Protein AF-A0A7G2FAM1-F1 (afdb_monomer)

Secondary structure (DSSP, 8-state):
--SSSGGG---S--SS---HHHHHHHHHHHHHHSS-HHHHHHHHHHHHHHHHT--------------------------------------------------------------------------------PPP-TT----EEETTEETTT--B-TT--PEE-TTTSTTEEE-HHHHHHHHHHHHHHHHHTS--EEEEE--BTTTEEEEEGGG--GGGTHHHHHGGG-TTEEEE-TTSSS-EEEEEPTTHHHHHHHHHHHEEEEEE-SS-HHHHHHHHHHH-TT-SS-TT-EE-TTT-SSS--GGGSSS-GGGEEEEES-GGG-SS-GGGEEEPPPP--SS-SGGGGGHHHHHHHT-TTTSHHHHHHHHHHHHHHHHSTTGGG--TTT--HHHHHHHHHHHHHHHHTT--

Structure (mmCIF, N/CA/C/O backbone):
data_AF-A0A7G2FAM1-F1
#
_entry.id   AF-A0A7G2FAM1-F1
#
loop_
_atom_site.group_PDB
_atom_site.id
_atom_site.type_symbol
_atom_site.label_atom_id
_atom_site.label_alt_id
_atom_site.label_comp_id
_atom_site.label_asym_id
_atom_site.label_entity_id
_atom_site.label_seq_id
_atom_site.pdbx_PDB_ins_code
_atom_site.Cartn_x
_atom_site.Cartn_y
_atom_site.Cartn_z
_atom_site.occupancy
_atom_site.B_iso_or_equiv
_atom_site.auth_seq_id
_atom_site.auth_comp_id
_atom_site.auth_asym_id
_atom_site.auth_atom_id
_atom_site.pdbx_PDB_model_num
ATOM 1 N N . MET A 1 1 ? -12.704 9.983 -31.192 1.00 25.05 1 MET A N 1
ATOM 2 C CA . MET A 1 1 ? -12.128 10.664 -30.008 1.00 25.05 1 MET A CA 1
ATOM 3 C C . MET A 1 1 ? -11.174 9.786 -29.182 1.00 25.05 1 MET A C 1
ATOM 5 O O . MET A 1 1 ? -10.561 10.320 -28.276 1.00 25.05 1 MET A O 1
ATOM 9 N N . PHE A 1 2 ? -10.975 8.496 -29.502 1.00 24.00 2 PHE A N 1
ATOM 10 C CA . PHE A 1 2 ? -10.044 7.604 -28.775 1.00 24.00 2 PHE A CA 1
ATOM 11 C C . PHE A 1 2 ? -8.629 7.486 -29.391 1.00 24.00 2 PHE A C 1
ATOM 13 O O . PHE A 1 2 ? -7.798 6.756 -28.869 1.00 24.00 2 PHE A O 1
ATOM 20 N N . GLU A 1 3 ? -8.326 8.207 -30.477 1.00 22.88 3 GLU A N 1
ATOM 21 C CA . GLU A 1 3 ? -7.041 8.096 -31.202 1.00 22.88 3 GLU A CA 1
ATOM 22 C C . GLU A 1 3 ? -6.039 9.227 -30.900 1.00 22.88 3 GLU A C 1
ATOM 24 O O . GLU A 1 3 ? -4.904 9.175 -31.356 1.00 22.88 3 GLU A O 1
ATOM 29 N N . GLN A 1 4 ? -6.419 10.253 -30.129 1.00 24.03 4 GLN A N 1
ATOM 30 C CA . GLN A 1 4 ? -5.565 11.433 -29.897 1.00 24.03 4 GLN A CA 1
ATOM 31 C C . GLN A 1 4 ? -4.704 11.365 -28.619 1.00 24.03 4 GLN A C 1
ATOM 33 O O . GLN A 1 4 ? -3.906 12.266 -28.387 1.00 24.03 4 GLN A O 1
ATOM 38 N N . GLY A 1 5 ? -4.816 10.298 -27.816 1.00 25.58 5 GLY A N 1
ATOM 39 C CA . GLY A 1 5 ? -4.023 10.123 -26.587 1.00 25.58 5 GLY A CA 1
ATOM 40 C C . GLY A 1 5 ? -2.620 9.532 -26.791 1.00 25.58 5 GLY A C 1
ATOM 41 O O . GLY A 1 5 ? -1.713 9.825 -26.021 1.00 25.58 5 GLY A O 1
ATOM 42 N N . PHE A 1 6 ? -2.397 8.734 -27.842 1.00 29.61 6 PHE A N 1
ATOM 43 C CA . PHE A 1 6 ? -1.164 7.937 -27.973 1.00 29.61 6 PHE A CA 1
ATOM 44 C C . PHE A 1 6 ? 0.070 8.688 -28.504 1.00 29.61 6 PHE A C 1
ATOM 46 O O . PHE A 1 6 ? 1.157 8.115 -28.531 1.00 29.61 6 PHE A O 1
ATOM 53 N N . ASN A 1 7 ? -0.050 9.968 -28.866 1.00 25.55 7 ASN A N 1
ATOM 54 C CA . ASN A 1 7 ? 1.058 10.744 -29.442 1.00 25.55 7 ASN A CA 1
ATOM 55 C C . ASN A 1 7 ? 2.067 11.306 -28.419 1.00 25.55 7 ASN A C 1
ATOM 57 O O . ASN A 1 7 ? 3.065 11.889 -28.837 1.00 25.55 7 ASN A O 1
ATOM 61 N N . TYR A 1 8 ? 1.846 11.130 -27.109 1.00 28.44 8 TYR A N 1
ATOM 62 C CA . TYR A 1 8 ? 2.746 11.647 -26.065 1.00 28.44 8 TYR A CA 1
ATOM 63 C C . TYR A 1 8 ? 3.689 10.614 -25.430 1.00 28.44 8 TYR A C 1
ATOM 65 O O . TYR A 1 8 ? 4.584 11.006 -24.684 1.00 28.44 8 TYR A O 1
ATOM 73 N N . ILE A 1 9 ? 3.622 9.330 -25.814 1.00 32.56 9 ILE A N 1
ATOM 74 C CA . ILE A 1 9 ? 4.710 8.365 -25.542 1.00 32.56 9 ILE A CA 1
ATOM 75 C C . ILE A 1 9 ? 5.814 8.545 -26.601 1.00 32.56 9 ILE A C 1
ATOM 77 O O . ILE A 1 9 ? 6.161 7.638 -27.352 1.00 32.56 9 ILE A O 1
ATOM 81 N N . ASN A 1 10 ? 6.336 9.768 -26.677 1.00 28.92 10 ASN A N 1
ATOM 82 C CA . ASN A 1 10 ? 7.466 10.158 -27.512 1.00 28.92 10 ASN A CA 1
ATOM 83 C C . ASN A 1 10 ? 8.411 11.032 -26.674 1.00 28.92 10 ASN A C 1
ATOM 85 O O . ASN A 1 10 ? 8.653 12.206 -26.952 1.00 28.92 10 ASN A O 1
ATOM 89 N N . LEU A 1 11 ? 8.932 10.436 -25.597 1.00 30.28 11 LEU A N 1
ATOM 90 C CA . LEU A 1 11 ? 10.047 10.991 -24.838 1.00 30.28 11 LEU A CA 1
ATOM 91 C C . LEU A 1 11 ? 11.267 11.134 -25.753 1.00 30.28 11 LEU A C 1
ATOM 93 O O . LEU A 1 11 ? 11.916 10.142 -26.077 1.00 30.28 11 LEU A O 1
ATOM 97 N N . GLY A 1 12 ? 11.603 12.364 -26.135 1.00 26.56 12 GLY A N 1
ATOM 98 C CA . GLY A 1 12 ? 12.982 12.781 -26.416 1.00 26.56 12 GLY A CA 1
ATOM 99 C C . GLY A 1 12 ? 13.744 12.128 -27.580 1.00 26.56 12 GLY A C 1
ATOM 100 O O . GLY A 1 12 ? 14.892 12.503 -27.789 1.00 26.56 12 GLY A O 1
ATOM 101 N N . VAL A 1 13 ? 13.158 11.211 -28.360 1.00 28.41 13 VAL A N 1
ATOM 102 C CA . VAL A 1 13 ? 13.800 10.600 -29.546 1.00 28.41 13 VAL A CA 1
ATOM 103 C C . VAL A 1 13 ? 13.029 10.946 -30.823 1.00 28.41 13 VAL A C 1
ATOM 105 O O . VAL A 1 13 ? 12.676 10.093 -31.634 1.00 28.41 13 VAL A O 1
ATOM 108 N N . ALA A 1 14 ? 12.790 12.244 -31.019 1.00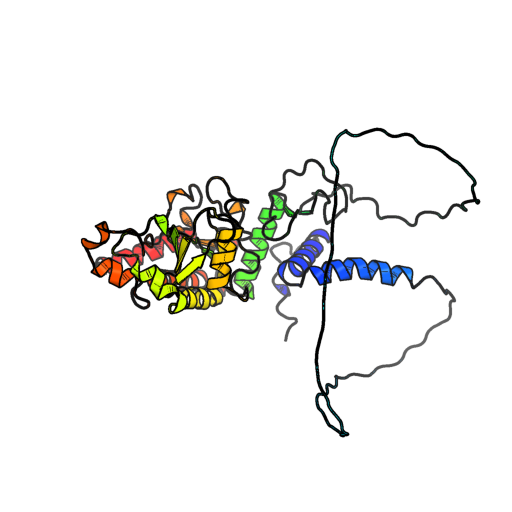 30.34 14 ALA A N 1
ATOM 109 C CA . ALA A 1 14 ? 12.372 12.804 -32.303 1.00 30.34 14 ALA A CA 1
ATOM 110 C C . ALA A 1 14 ? 13.587 13.024 -33.231 1.00 30.34 14 ALA A C 1
ATOM 112 O O . ALA A 1 14 ? 13.850 14.130 -33.700 1.00 30.34 14 ALA A O 1
ATOM 113 N N . SER A 1 15 ? 14.331 11.948 -33.486 1.00 26.73 15 SER A N 1
ATOM 114 C CA . SER A 1 15 ? 15.227 11.809 -34.634 1.00 26.73 15 SER A CA 1
ATOM 115 C C . SER A 1 15 ? 15.295 10.330 -35.023 1.00 26.73 15 SER A C 1
ATOM 117 O O . SER A 1 15 ? 15.642 9.480 -34.207 1.00 26.73 15 SER A O 1
ATOM 119 N N . ASP A 1 16 ? 14.878 10.042 -36.258 1.00 31.00 16 ASP A N 1
ATOM 120 C CA . ASP A 1 16 ? 14.830 8.747 -36.958 1.00 31.00 16 ASP A CA 1
ATOM 121 C C . ASP A 1 16 ? 15.612 7.582 -36.307 1.00 31.00 16 ASP A C 1
ATOM 123 O O . ASP A 1 16 ? 16.755 7.298 -36.669 1.00 31.00 16 ASP A O 1
ATOM 127 N N . GLY A 1 17 ? 15.000 6.873 -35.347 1.00 29.59 17 GLY A N 1
ATOM 128 C CA . GLY A 1 17 ? 15.751 5.846 -34.609 1.00 29.59 17 GLY A CA 1
ATOM 129 C C . GLY A 1 17 ? 15.046 5.062 -33.501 1.00 29.59 17 GLY A C 1
ATOM 130 O O . GLY A 1 17 ? 15.724 4.338 -32.770 1.00 29.59 17 GLY A O 1
ATOM 131 N N . ALA A 1 18 ? 13.719 5.147 -33.345 1.00 32.16 18 ALA A N 1
ATOM 132 C CA . ALA A 1 18 ? 13.007 4.337 -32.353 1.00 32.16 18 ALA A CA 1
ATOM 133 C C . ALA A 1 18 ? 13.131 2.835 -32.688 1.00 32.16 18 ALA A C 1
ATOM 135 O O . ALA A 1 18 ? 12.456 2.314 -33.576 1.00 32.16 18 ALA A O 1
ATOM 136 N N . SER A 1 19 ? 14.029 2.135 -31.987 1.00 34.00 19 SER A N 1
ATOM 137 C CA . SER A 1 19 ? 14.300 0.713 -32.217 1.00 34.00 19 SER A CA 1
ATOM 138 C C . SER A 1 19 ? 13.016 -0.121 -32.095 1.00 34.00 19 SER A C 1
ATOM 140 O O . SER A 1 19 ? 12.322 0.017 -31.082 1.00 34.00 19 SER A O 1
ATOM 142 N N . PRO A 1 20 ? 12.740 -1.069 -33.019 1.00 33.97 20 PRO A N 1
ATOM 143 C CA . PRO A 1 20 ? 11.592 -1.978 -32.920 1.00 33.97 20 PRO A CA 1
ATOM 144 C C . PRO A 1 20 ? 11.481 -2.706 -31.570 1.00 33.97 20 PRO A C 1
ATOM 146 O O . PRO A 1 20 ? 10.383 -3.054 -31.142 1.00 33.97 20 PRO A O 1
ATOM 149 N N . LYS A 1 21 ? 12.605 -2.879 -30.855 1.00 33.69 21 LYS A N 1
ATOM 150 C CA . LYS A 1 21 ? 12.648 -3.453 -29.502 1.00 33.69 21 LYS A CA 1
ATOM 151 C C . LYS A 1 21 ? 11.863 -2.630 -28.467 1.00 33.69 21 LYS A C 1
ATOM 153 O O . LYS A 1 21 ? 11.236 -3.227 -27.601 1.00 33.69 21 LYS A O 1
ATOM 158 N N . LEU A 1 22 ? 11.870 -1.294 -28.540 1.00 35.59 22 LEU A N 1
ATOM 159 C CA . LEU A 1 22 ? 11.177 -0.437 -27.564 1.00 35.59 22 LEU A CA 1
ATOM 160 C C . LEU A 1 22 ? 9.656 -0.459 -27.758 1.00 35.59 22 LEU A C 1
ATOM 162 O O . LEU A 1 22 ? 8.922 -0.537 -26.775 1.00 35.59 22 LEU A O 1
ATOM 166 N N . ALA A 1 23 ? 9.188 -0.487 -29.009 1.00 37.41 23 ALA A N 1
ATOM 167 C CA . ALA A 1 23 ? 7.773 -0.690 -29.320 1.00 37.41 23 ALA A CA 1
ATOM 168 C C . ALA A 1 23 ? 7.282 -2.063 -28.822 1.00 37.41 23 ALA A C 1
ATOM 170 O O . ALA A 1 23 ? 6.240 -2.141 -28.174 1.00 37.41 23 ALA A O 1
ATOM 171 N N . LEU A 1 24 ? 8.078 -3.124 -29.028 1.00 38.91 24 LEU A N 1
ATOM 172 C CA . LEU A 1 24 ? 7.766 -4.470 -28.534 1.00 38.91 24 LEU A CA 1
ATOM 173 C C . LEU A 1 24 ? 7.701 -4.541 -27.000 1.00 38.91 24 LEU A C 1
ATOM 175 O O . LEU A 1 24 ? 6.852 -5.239 -26.455 1.00 38.91 24 LEU A O 1
ATOM 179 N N . ILE A 1 25 ? 8.581 -3.822 -26.294 1.00 45.84 25 ILE A N 1
ATOM 180 C CA . ILE A 1 25 ? 8.547 -3.731 -24.826 1.00 45.84 25 ILE A CA 1
ATOM 181 C C . ILE A 1 25 ? 7.310 -2.944 -24.372 1.00 45.84 25 ILE A C 1
ATOM 183 O O . ILE A 1 25 ? 6.652 -3.360 -23.425 1.00 45.84 25 ILE A O 1
ATOM 187 N N . GLY A 1 26 ? 6.941 -1.861 -25.063 1.00 44.78 26 GLY A N 1
ATOM 188 C CA . GLY A 1 26 ? 5.704 -1.122 -24.796 1.00 44.78 26 GLY A CA 1
ATOM 189 C C . GLY A 1 26 ? 4.446 -1.979 -24.976 1.00 44.78 26 GLY A C 1
ATOM 190 O O . GLY A 1 26 ? 3.576 -1.977 -24.106 1.00 44.78 26 GLY A O 1
ATOM 191 N N . GLU A 1 27 ? 4.357 -2.760 -26.058 1.00 44.44 27 GLU A N 1
ATOM 192 C CA . GLU A 1 27 ? 3.256 -3.713 -26.254 1.00 44.44 27 GLU A CA 1
ATOM 193 C C . GLU A 1 27 ? 3.285 -4.865 -25.250 1.00 44.44 27 GLU A C 1
ATOM 195 O O . GLU A 1 27 ? 2.232 -5.220 -24.726 1.00 44.44 27 GLU A O 1
ATOM 200 N N . PHE A 1 28 ? 4.460 -5.414 -24.922 1.00 49.41 28 PHE A N 1
ATOM 201 C CA . PHE A 1 28 ? 4.587 -6.437 -23.886 1.00 49.41 28 PHE A CA 1
ATOM 202 C C . PHE A 1 28 ? 4.092 -5.908 -22.539 1.00 49.41 28 PHE A C 1
ATOM 204 O O . PHE A 1 28 ? 3.235 -6.533 -21.930 1.00 49.41 28 PHE A O 1
ATOM 211 N N . LEU A 1 29 ? 4.550 -4.734 -22.095 1.00 56.28 29 LEU A N 1
ATOM 212 C CA . LEU A 1 29 ? 4.125 -4.141 -20.826 1.00 56.28 29 LEU A CA 1
ATOM 213 C C . LEU A 1 29 ? 2.615 -3.828 -20.827 1.00 56.28 29 LEU A C 1
ATOM 215 O O . LEU A 1 29 ? 1.942 -4.124 -19.840 1.00 56.28 29 LEU A O 1
ATOM 219 N N . LYS A 1 30 ? 2.038 -3.367 -21.948 1.00 48.22 30 LYS A N 1
ATOM 220 C CA . LYS A 1 30 ? 0.574 -3.239 -22.113 1.00 48.22 30 LYS A CA 1
ATOM 221 C C . LYS A 1 30 ? -0.148 -4.593 -22.010 1.00 48.22 30 LYS A C 1
ATOM 223 O O . LYS A 1 30 ? -1.099 -4.727 -21.243 1.00 48.22 30 LYS A O 1
ATOM 228 N N . GLN A 1 31 ? 0.320 -5.623 -22.710 1.00 45.78 31 GLN A N 1
ATOM 229 C CA . GLN A 1 31 ? -0.260 -6.973 -22.685 1.00 45.78 31 GLN A CA 1
ATOM 230 C C . GLN A 1 31 ? -0.053 -7.722 -21.356 1.00 45.78 31 GLN A C 1
ATOM 232 O O . GLN A 1 31 ? -0.795 -8.656 -21.058 1.00 45.78 31 GLN A O 1
ATOM 237 N N . PHE A 1 32 ? 0.946 -7.335 -20.565 1.00 45.94 32 PHE A N 1
ATOM 238 C CA . PHE A 1 32 ? 1.374 -8.027 -19.348 1.00 45.94 32 PHE A CA 1
ATOM 239 C C . PHE A 1 32 ? 0.850 -7.373 -18.058 1.00 45.94 32 PHE A C 1
ATOM 241 O O . PHE A 1 32 ? 0.639 -8.064 -17.058 1.00 45.94 32 PHE A O 1
ATOM 248 N N . PHE A 1 33 ? 0.609 -6.056 -18.083 1.00 48.16 33 PHE A N 1
ATOM 249 C CA . PHE A 1 33 ? 0.044 -5.303 -16.958 1.00 48.16 33 PHE A CA 1
ATOM 250 C C . PHE A 1 33 ? -1.420 -4.873 -17.151 1.00 48.16 33 PHE A C 1
ATOM 252 O O . PHE A 1 33 ? -2.110 -4.710 -16.147 1.00 48.16 33 PHE A O 1
ATOM 259 N N . TYR A 1 34 ? -1.916 -4.739 -18.390 1.00 40.91 34 TYR A N 1
ATOM 260 C CA . TYR A 1 34 ? -3.271 -4.225 -18.675 1.00 40.91 34 TYR A CA 1
ATOM 261 C C . TYR A 1 34 ? -4.191 -5.205 -19.430 1.00 40.91 34 TYR A C 1
ATOM 263 O O . TYR A 1 34 ? -5.371 -4.915 -19.606 1.00 40.91 34 TYR A O 1
ATOM 271 N N . SER A 1 35 ? -3.697 -6.368 -19.869 1.00 35.56 35 SER A N 1
ATOM 272 C CA . SER A 1 35 ? -4.512 -7.429 -20.494 1.00 35.56 35 SER A CA 1
ATOM 273 C C . SER A 1 35 ? -4.454 -8.721 -19.681 1.00 35.56 35 SER A C 1
ATOM 275 O O . SER A 1 35 ? -3.461 -8.986 -19.008 1.00 35.56 35 SER A O 1
ATOM 277 N N . ASN A 1 36 ? -5.510 -9.539 -19.740 1.00 37.88 36 ASN A N 1
ATOM 278 C CA . ASN A 1 36 ? -5.590 -10.793 -18.987 1.00 37.88 36 ASN A CA 1
ATOM 279 C C . ASN A 1 36 ? -4.490 -11.784 -19.457 1.00 37.88 36 ASN A C 1
ATOM 281 O O . ASN A 1 36 ? -4.565 -12.260 -20.594 1.00 37.88 36 ASN A O 1
ATOM 285 N N . PRO A 1 37 ? -3.477 -12.127 -18.633 1.00 40.81 37 PRO A N 1
ATOM 286 C CA . PRO A 1 37 ? -2.265 -12.811 -19.111 1.00 40.81 37 PRO A CA 1
ATOM 287 C C . PRO A 1 37 ? -2.484 -14.246 -19.609 1.00 40.81 37 PRO A C 1
ATOM 289 O O . PRO A 1 37 ? -1.707 -14.757 -20.415 1.00 40.81 37 PRO A O 1
ATOM 292 N N . GLU A 1 38 ? -3.551 -14.901 -19.144 1.00 40.00 38 GLU A N 1
ATOM 293 C CA . GLU A 1 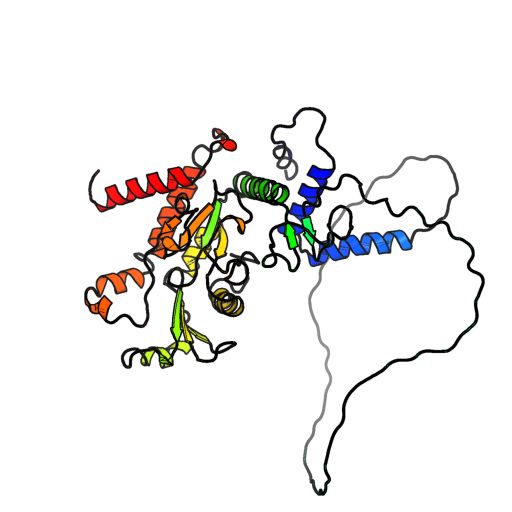38 ? -4.011 -16.195 -19.666 1.00 40.00 38 GLU A CA 1
ATOM 294 C C . GLU A 1 38 ? -4.379 -16.101 -21.158 1.00 40.00 38 GLU A C 1
ATOM 296 O O . GLU A 1 38 ? -4.144 -17.039 -21.923 1.00 40.00 38 GLU A O 1
ATOM 301 N N . GLU A 1 39 ? -4.928 -14.967 -21.602 1.00 35.81 39 GLU A N 1
ATOM 302 C CA . GLU A 1 39 ? -5.327 -14.765 -22.995 1.00 35.81 39 GLU A CA 1
ATOM 303 C C . GLU A 1 39 ? -4.158 -14.367 -23.890 1.00 35.81 39 GLU A C 1
ATOM 305 O O . GLU A 1 39 ? -4.098 -14.834 -25.023 1.00 35.81 39 GLU A O 1
ATOM 310 N N . THR A 1 40 ? -3.184 -13.595 -23.402 1.00 39.88 40 THR A N 1
ATOM 311 C CA . THR A 1 40 ? -1.989 -13.252 -24.196 1.00 39.88 40 THR A CA 1
ATOM 312 C C . THR A 1 40 ? -1.079 -14.468 -24.397 1.00 39.88 40 THR A C 1
ATOM 314 O O . THR A 1 40 ? -0.594 -14.683 -25.509 1.00 39.88 40 THR A O 1
ATOM 317 N N . TRP A 1 41 ? -0.971 -15.369 -23.408 1.00 41.69 41 TRP A N 1
ATOM 318 C CA . TRP A 1 41 ? -0.334 -16.682 -23.605 1.00 41.69 41 TRP A CA 1
ATOM 319 C C . TRP A 1 41 ? -1.115 -17.578 -24.582 1.00 41.69 41 TRP A C 1
ATOM 321 O O . TRP A 1 41 ? -0.521 -18.207 -25.461 1.00 41.69 41 TRP A O 1
ATOM 331 N N . ARG A 1 42 ? -2.455 -17.606 -24.493 1.00 33.19 42 ARG A N 1
ATOM 332 C CA . ARG A 1 42 ? -3.302 -18.340 -25.454 1.00 33.19 42 ARG A CA 1
ATOM 333 C C . ARG A 1 42 ? -3.281 -17.737 -26.857 1.00 33.19 42 ARG A C 1
ATOM 335 O O . ARG A 1 42 ? -3.429 -18.494 -27.805 1.00 33.19 42 ARG A O 1
ATOM 342 N N . CYS A 1 43 ? -3.097 -16.430 -27.023 1.00 35.06 43 CYS A N 1
ATOM 343 C CA . CYS A 1 43 ? -2.955 -15.789 -28.332 1.00 35.06 43 CYS A CA 1
ATOM 344 C C . CYS A 1 43 ? -1.584 -16.070 -28.953 1.00 35.06 43 CYS A C 1
ATOM 346 O O . CYS A 1 43 ? -1.534 -16.410 -30.132 1.00 35.06 43 CYS A O 1
ATOM 348 N N . GLY A 1 44 ? -0.503 -16.041 -28.165 1.00 36.69 44 GLY A N 1
ATOM 349 C CA . GLY A 1 44 ? 0.822 -16.483 -28.615 1.00 36.69 44 GLY A CA 1
ATOM 350 C C . GLY A 1 44 ? 0.831 -17.943 -29.090 1.00 36.69 44 GLY A C 1
ATOM 351 O O . GLY A 1 44 ? 1.415 -18.249 -30.125 1.00 36.69 44 GLY A O 1
ATOM 352 N N . LEU A 1 45 ? 0.109 -18.833 -28.396 1.00 35.94 45 LEU A N 1
ATOM 353 C CA . LEU A 1 45 ? -0.114 -20.210 -28.856 1.00 35.94 45 LEU A CA 1
ATOM 354 C C . LEU A 1 45 ? -1.056 -20.295 -30.071 1.00 35.94 45 LEU A C 1
ATOM 356 O O . LEU A 1 45 ? -0.718 -20.945 -31.048 1.00 35.94 45 LEU A O 1
ATOM 360 N N . LYS A 1 46 ? -2.204 -19.608 -30.075 1.00 31.08 46 LYS A N 1
ATOM 361 C CA . LYS A 1 46 ? -3.178 -19.674 -31.185 1.00 31.08 46 LYS A CA 1
ATOM 362 C C . LYS A 1 46 ? -2.674 -19.075 -32.496 1.00 31.08 46 LYS A C 1
ATOM 364 O O . LYS A 1 46 ? -3.214 -19.409 -33.548 1.00 31.08 46 LYS A O 1
ATOM 369 N N . LEU A 1 47 ? -1.686 -18.179 -32.459 1.00 33.91 47 LEU A N 1
ATOM 370 C CA . LEU A 1 47 ? -0.983 -17.728 -33.664 1.00 33.91 47 LEU A CA 1
ATOM 371 C C . LEU A 1 47 ? -0.191 -18.877 -34.306 1.00 33.91 47 LEU A C 1
ATOM 373 O O . LEU A 1 47 ? -0.123 -18.942 -35.528 1.00 33.91 47 LEU A O 1
ATOM 377 N N . ARG A 1 48 ? 0.316 -19.825 -33.510 1.00 37.12 48 ARG A N 1
ATOM 378 C CA . ARG A 1 48 ? 0.955 -21.055 -33.994 1.00 37.12 48 ARG A CA 1
ATOM 379 C C . ARG A 1 48 ? -0.062 -21.974 -34.675 1.00 37.12 48 ARG A C 1
ATOM 381 O O . ARG A 1 48 ? 0.104 -22.282 -35.851 1.00 37.12 48 ARG A O 1
ATOM 388 N N . ASP A 1 49 ? -1.160 -22.299 -33.989 1.00 35.06 49 ASP A N 1
ATOM 389 C CA . ASP A 1 49 ? -2.205 -23.197 -34.513 1.00 35.06 49 ASP A CA 1
ATOM 390 C C . ASP A 1 49 ? -2.808 -22.673 -35.834 1.00 35.06 49 ASP A C 1
ATOM 392 O O . ASP A 1 49 ? -3.050 -23.427 -36.774 1.00 35.06 49 ASP A O 1
ATOM 396 N N . ARG A 1 50 ? -3.006 -21.349 -35.953 1.00 32.47 50 ARG A N 1
ATOM 397 C CA . ARG A 1 50 ? -3.587 -20.739 -37.163 1.00 32.47 50 ARG A CA 1
ATOM 398 C C . ARG A 1 50 ? -2.619 -20.646 -38.350 1.00 32.47 50 ARG A C 1
ATOM 400 O O . ARG A 1 50 ? -3.081 -20.412 -39.468 1.00 32.47 50 ARG A O 1
ATOM 407 N N . HIS A 1 51 ? -1.316 -20.817 -38.122 1.00 33.06 51 HIS A N 1
ATOM 408 C CA . HIS A 1 51 ? -0.311 -20.943 -39.180 1.00 33.06 51 HIS A CA 1
ATOM 409 C C . HIS A 1 51 ? -0.143 -22.396 -39.663 1.00 33.06 51 HIS A C 1
ATOM 411 O O . HIS A 1 51 ? 0.222 -22.591 -40.820 1.00 33.06 51 HIS A O 1
ATOM 417 N N . GLU A 1 52 ? -0.479 -23.405 -38.849 1.00 36.03 52 GLU A N 1
ATOM 418 C CA . GLU A 1 52 ? -0.426 -24.821 -39.256 1.00 36.03 52 GLU A CA 1
ATOM 419 C C . GLU A 1 52 ? -1.570 -25.223 -40.220 1.00 36.03 52 GLU A C 1
ATOM 421 O O . GLU A 1 52 ? -1.377 -26.091 -41.069 1.00 36.03 52 GLU A O 1
ATOM 426 N N . GLU A 1 53 ? -2.735 -24.561 -40.180 1.00 32.03 53 GLU A N 1
ATOM 427 C CA . GLU A 1 53 ? -3.899 -24.914 -41.025 1.00 32.03 53 GLU A CA 1
ATOM 428 C C . GLU A 1 53 ? -3.935 -24.285 -42.439 1.00 32.03 53 GLU A C 1
ATOM 430 O O . GLU A 1 53 ? -4.861 -24.561 -43.205 1.00 32.03 53 GLU A O 1
ATOM 435 N N . ARG A 1 54 ? -2.975 -23.430 -42.835 1.00 33.72 54 ARG A N 1
ATOM 436 C CA . ARG A 1 54 ? -3.010 -22.727 -44.145 1.00 33.72 54 ARG A CA 1
ATOM 437 C C . ARG A 1 54 ? -1.798 -22.982 -45.042 1.00 33.72 54 ARG A C 1
ATOM 439 O O . ARG A 1 54 ? -1.187 -22.056 -45.572 1.00 33.72 54 ARG A O 1
ATOM 446 N N . GLY A 1 55 ? -1.519 -24.259 -45.291 1.00 27.78 55 GLY A N 1
ATOM 447 C CA . GLY A 1 55 ? -0.617 -24.699 -46.356 1.00 27.78 55 GLY A CA 1
ATOM 448 C C . GLY A 1 55 ? -1.299 -24.783 -47.733 1.00 27.78 55 GLY A C 1
ATOM 449 O O . GLY A 1 55 ? -2.075 -25.697 -47.973 1.00 27.78 55 GLY A O 1
ATOM 450 N N . PHE A 1 56 ? -0.930 -23.871 -48.640 1.00 29.52 56 PHE A N 1
ATOM 451 C CA . PHE A 1 56 ? -1.045 -23.953 -50.113 1.00 29.52 56 PHE A CA 1
ATOM 452 C C . PHE A 1 56 ? -2.398 -24.283 -50.788 1.00 29.52 56 PHE A C 1
ATOM 454 O O . PHE A 1 56 ? -2.791 -25.438 -50.909 1.00 29.52 56 PHE A O 1
ATOM 461 N N . THR A 1 57 ? -2.893 -23.316 -51.570 1.00 27.30 57 THR A N 1
ATOM 462 C CA . THR A 1 57 ? -2.852 -23.460 -53.042 1.00 27.30 57 THR A CA 1
ATOM 463 C C . THR A 1 57 ? -2.356 -22.167 -53.691 1.00 27.30 57 THR A C 1
ATOM 465 O O . THR A 1 57 ? -2.776 -21.068 -53.339 1.00 27.30 57 THR A O 1
ATOM 468 N N . SER A 1 58 ? -1.434 -22.293 -54.647 1.00 28.33 58 SER A N 1
ATOM 469 C CA . SER A 1 58 ? -0.924 -21.181 -55.450 1.00 28.33 58 SER A CA 1
ATOM 470 C C . SER A 1 58 ? -1.421 -21.294 -56.888 1.00 28.33 58 SER A C 1
ATOM 472 O O . SER A 1 58 ? -1.085 -22.258 -57.576 1.00 28.33 58 SER A O 1
ATOM 474 N N . SER A 1 59 ? -2.125 -20.281 -57.386 1.00 27.77 59 SER A N 1
ATOM 475 C CA . SER A 1 59 ? -2.291 -20.068 -58.828 1.00 27.77 59 SER A CA 1
ATOM 476 C C . SER A 1 59 ? -2.425 -18.578 -59.132 1.00 27.77 59 SER A C 1
ATOM 478 O O . SER A 1 59 ? -3.210 -17.875 -58.502 1.00 27.77 59 SER A O 1
ATOM 480 N N . GLN A 1 60 ? -1.638 -18.095 -60.093 1.00 32.09 60 GLN A N 1
ATOM 481 C CA . GLN A 1 60 ? -1.659 -16.704 -60.541 1.00 32.09 60 GLN A CA 1
ATOM 482 C C . GLN A 1 60 ? -2.890 -16.426 -61.417 1.00 32.09 60 GLN A C 1
ATOM 484 O O . GLN A 1 60 ? -3.041 -17.056 -62.461 1.00 32.09 60 GLN A O 1
ATOM 489 N N . SER A 1 61 ? -3.678 -15.395 -61.095 1.00 24.61 61 SER A N 1
ATOM 490 C CA . SER A 1 61 ? -4.504 -14.700 -62.096 1.00 24.61 61 SER A CA 1
ATOM 491 C C . SER A 1 61 ? -4.934 -13.294 -61.652 1.00 24.61 61 SER A C 1
ATOM 493 O O . SER A 1 61 ? -5.606 -13.135 -60.643 1.00 24.61 61 SER A O 1
ATOM 495 N N . ARG A 1 62 ? -4.522 -12.307 -62.460 1.00 24.83 62 ARG A N 1
ATOM 496 C CA . ARG A 1 62 ? -5.036 -10.936 -62.699 1.00 24.83 62 ARG A CA 1
ATOM 497 C C . ARG A 1 62 ? -6.137 -10.341 -61.785 1.00 24.83 62 ARG A C 1
ATOM 499 O O . ARG A 1 62 ? -7.229 -10.879 -61.698 1.00 24.83 62 ARG A O 1
ATOM 506 N N . LEU A 1 63 ? -5.854 -9.116 -61.314 1.00 27.88 63 LEU A N 1
ATOM 507 C CA . LEU A 1 63 ? -6.718 -7.910 -61.262 1.00 27.88 63 LEU A CA 1
ATOM 508 C C . LEU A 1 63 ? -8.256 -8.072 -61.204 1.00 27.88 63 LEU A C 1
ATOM 510 O O . LEU A 1 63 ? -8.844 -8.430 -62.218 1.00 27.88 63 LEU A O 1
ATOM 514 N N . THR A 1 64 ? -8.884 -7.522 -60.150 1.00 23.34 64 THR A N 1
ATOM 515 C CA . THR A 1 64 ? -9.977 -6.514 -60.260 1.00 23.34 64 THR A CA 1
ATOM 516 C C . THR A 1 64 ? -10.216 -5.759 -58.939 1.00 23.34 64 THR A C 1
ATOM 518 O O . THR A 1 64 ? -9.814 -6.215 -57.873 1.00 23.34 64 THR A O 1
ATOM 521 N N . VAL A 1 65 ? -10.851 -4.585 -59.039 1.00 30.78 65 VAL A N 1
ATOM 522 C CA . VAL A 1 65 ? -11.317 -3.694 -57.948 1.00 30.78 65 VAL A CA 1
ATOM 523 C C . VAL A 1 65 ? -12.800 -3.990 -57.613 1.00 30.78 65 VAL A C 1
ATOM 525 O O . VAL A 1 65 ? -13.463 -4.601 -58.448 1.00 30.78 65 VAL A O 1
ATOM 528 N N . ALA A 1 66 ? -13.304 -3.475 -56.471 1.00 24.78 66 ALA A N 1
ATOM 529 C CA . ALA A 1 66 ? -14.690 -3.532 -55.931 1.00 24.78 66 ALA A CA 1
ATOM 530 C C . ALA A 1 66 ? -14.988 -4.772 -55.042 1.00 24.78 66 ALA A C 1
ATOM 532 O O . ALA A 1 66 ? -14.407 -5.825 -55.277 1.00 24.78 66 ALA A O 1
ATOM 533 N N . ASP A 1 67 ? -15.801 -4.753 -53.970 1.00 25.38 67 ASP A N 1
ATOM 534 C CA . ASP A 1 67 ? -16.618 -3.730 -53.261 1.00 25.38 67 ASP A CA 1
ATOM 535 C C . ASP A 1 67 ? -16.488 -3.961 -51.726 1.00 25.38 67 ASP A C 1
ATOM 537 O O . ASP A 1 67 ? -16.217 -5.078 -51.295 1.00 25.38 67 ASP A O 1
ATOM 541 N N . ARG A 1 68 ? -16.427 -2.955 -50.837 1.00 27.83 68 ARG A N 1
ATOM 542 C CA . ARG A 1 68 ? -17.520 -2.194 -50.171 1.00 27.83 68 ARG A CA 1
ATOM 543 C C . ARG A 1 68 ? -18.619 -3.002 -49.437 1.00 27.83 68 ARG A C 1
ATOM 545 O O . ARG A 1 68 ? -19.408 -3.703 -50.053 1.00 27.83 68 ARG A O 1
ATOM 552 N N . ASN A 1 69 ? -18.776 -2.661 -48.144 1.00 26.22 69 ASN A N 1
ATOM 553 C CA . ASN A 1 69 ? -19.888 -2.967 -47.215 1.00 26.22 69 ASN A CA 1
ATOM 554 C C . ASN A 1 69 ? -19.927 -4.436 -46.700 1.00 26.22 69 ASN A C 1
ATOM 556 O O . ASN A 1 69 ? -19.476 -5.339 -47.386 1.00 26.22 69 ASN A O 1
ATOM 560 N N . PHE A 1 70 ? -20.388 -4.765 -45.483 1.00 24.50 70 PHE A N 1
ATOM 561 C CA . PHE A 1 70 ? -21.394 -4.114 -44.624 1.00 24.50 70 PHE A CA 1
ATOM 562 C C . PHE A 1 70 ? -21.060 -4.145 -43.111 1.00 24.50 70 PHE A C 1
ATOM 564 O O . PHE A 1 70 ? -20.269 -4.962 -42.645 1.00 24.50 70 PHE A O 1
ATOM 571 N N . CYS A 1 71 ? -21.712 -3.270 -42.338 1.00 24.45 71 CYS A N 1
ATOM 572 C CA . CYS A 1 71 ? -21.600 -3.160 -40.875 1.00 24.45 71 CYS A CA 1
ATOM 573 C C . CYS A 1 71 ? -22.624 -4.034 -40.116 1.00 24.45 71 CYS A C 1
ATOM 575 O O . CYS A 1 71 ? -23.708 -4.277 -40.637 1.00 24.45 71 CYS A O 1
ATOM 577 N N . GLY A 1 72 ? -22.375 -4.296 -38.821 1.00 24.30 72 GLY A N 1
ATOM 578 C CA . GLY A 1 72 ? -23.422 -4.089 -37.799 1.00 24.30 72 GLY A CA 1
ATOM 579 C C . GLY A 1 72 ? -23.879 -5.254 -36.899 1.00 24.30 72 GLY A C 1
ATOM 580 O O . GLY A 1 72 ? -24.800 -5.965 -37.266 1.00 24.30 72 GLY A O 1
ATOM 581 N N . VAL A 1 73 ? -23.355 -5.265 -35.657 1.00 26.56 73 VAL A N 1
ATOM 582 C CA . VAL A 1 73 ? -24.102 -5.289 -34.361 1.00 26.56 73 VAL A CA 1
ATOM 583 C C . VAL A 1 73 ? -24.930 -6.558 -33.972 1.00 26.56 73 VAL A C 1
ATOM 585 O O . VAL A 1 73 ? -25.484 -7.231 -34.833 1.00 26.56 73 VAL A O 1
ATOM 588 N N . PRO A 1 74 ? -24.995 -6.949 -32.670 1.00 34.38 74 PRO A N 1
ATOM 589 C CA . PRO A 1 74 ? -25.344 -8.315 -32.251 1.00 34.38 74 PRO A CA 1
ATOM 590 C C . PRO A 1 74 ? -26.754 -8.463 -31.646 1.00 34.38 74 PRO A C 1
ATOM 592 O O . PRO A 1 74 ? -27.444 -7.475 -31.394 1.00 34.38 74 PRO A O 1
ATOM 595 N N . VAL A 1 75 ? -27.147 -9.702 -31.310 1.00 26.22 75 VAL A N 1
ATOM 596 C CA . VAL A 1 75 ? -28.389 -9.989 -30.567 1.00 26.22 75 VAL A CA 1
ATOM 597 C C . VAL A 1 75 ? -28.166 -11.012 -29.444 1.00 26.22 75 VAL A C 1
ATOM 599 O O . VAL A 1 75 ? -27.592 -12.077 -29.653 1.00 26.22 75 VAL A O 1
ATOM 602 N N . ASN A 1 76 ? -28.654 -10.669 -28.252 1.00 26.36 76 ASN A N 1
ATOM 603 C CA . ASN A 1 76 ? -28.884 -11.568 -27.111 1.00 26.36 76 ASN A CA 1
ATOM 604 C C . ASN A 1 76 ? -30.229 -12.307 -27.330 1.00 26.36 76 ASN A C 1
ATOM 606 O O . ASN A 1 76 ? -31.050 -11.800 -28.098 1.00 26.36 76 ASN A O 1
ATOM 610 N N . PRO A 1 77 ? -30.541 -13.430 -26.654 1.00 29.34 77 PRO A N 1
ATOM 611 C CA . PRO A 1 77 ? -31.705 -13.323 -25.759 1.00 29.34 77 PRO A CA 1
ATOM 612 C C . PRO A 1 77 ? -31.707 -14.232 -24.515 1.00 29.34 77 PRO A C 1
ATOM 614 O O . PRO A 1 77 ? -31.123 -15.312 -24.463 1.00 29.34 77 PRO A O 1
ATOM 617 N N . THR A 1 78 ? -32.504 -13.808 -23.534 1.00 23.75 78 THR A N 1
ATOM 618 C CA . THR A 1 78 ? -32.948 -14.577 -22.362 1.00 23.75 78 THR A CA 1
ATOM 619 C C . THR A 1 78 ? -34.415 -15.038 -22.489 1.00 23.75 78 THR A C 1
ATOM 621 O O . THR A 1 78 ? -35.169 -14.511 -23.298 1.00 23.75 78 THR A O 1
ATOM 624 N N . MET A 1 79 ? -34.813 -15.949 -21.581 1.00 23.55 79 MET A N 1
ATOM 625 C CA . MET A 1 79 ? -36.181 -16.340 -21.150 1.00 23.55 79 MET A CA 1
ATOM 626 C C . MET A 1 79 ? -36.926 -17.547 -21.781 1.00 23.55 79 MET A C 1
ATOM 628 O O . MET A 1 79 ? -37.351 -17.526 -22.925 1.00 23.55 79 MET A O 1
ATOM 632 N N . ARG A 1 80 ? -37.173 -18.545 -20.900 1.00 23.23 80 ARG A N 1
ATOM 633 C CA . ARG A 1 80 ? -38.452 -19.220 -20.513 1.00 23.23 80 ARG A CA 1
ATOM 634 C C . ARG A 1 80 ? -39.562 -19.380 -21.587 1.00 23.23 80 ARG A C 1
ATOM 636 O O . ARG A 1 80 ? -40.006 -18.390 -22.144 1.00 23.23 80 ARG A O 1
ATOM 643 N N . LEU A 1 81 ? -40.206 -20.553 -21.735 1.00 22.55 81 LEU A N 1
ATOM 644 C CA . LEU A 1 81 ? -41.232 -21.045 -20.781 1.00 22.55 81 LEU A CA 1
ATOM 645 C C . LEU A 1 81 ? -41.610 -22.555 -20.913 1.00 22.55 81 LEU A C 1
ATOM 647 O O . LEU A 1 81 ? -41.459 -23.161 -21.964 1.00 22.55 81 LEU A O 1
ATOM 651 N N . ASN A 1 82 ? -42.164 -23.089 -19.814 1.00 21.91 82 ASN A N 1
ATOM 652 C CA . ASN A 1 82 ? -42.880 -24.360 -19.532 1.00 21.91 82 ASN A CA 1
ATOM 653 C C . ASN A 1 82 ? -43.572 -25.167 -20.662 1.00 21.91 82 ASN A C 1
ATOM 655 O O . ASN A 1 82 ? -44.219 -24.561 -21.503 1.00 21.91 82 ASN A O 1
ATOM 659 N N . VAL A 1 83 ? -43.702 -26.500 -20.462 1.00 24.47 83 VAL A N 1
ATOM 660 C CA . VAL A 1 83 ? -44.992 -27.249 -20.301 1.00 24.47 83 VAL A CA 1
ATOM 661 C C . VAL A 1 83 ? -44.789 -28.486 -19.379 1.00 24.47 83 VAL A C 1
ATOM 663 O O . VAL A 1 83 ? -43.679 -28.990 -19.238 1.00 24.47 83 VAL A O 1
ATOM 666 N N . MET A 1 84 ? -45.853 -28.923 -18.684 1.00 22.16 84 MET A N 1
ATOM 667 C CA . MET A 1 84 ? -45.909 -29.995 -17.663 1.00 22.16 84 MET A CA 1
ATOM 668 C C . MET A 1 84 ? -46.083 -31.429 -18.214 1.00 22.16 84 MET A C 1
ATOM 670 O O . MET A 1 84 ? -46.742 -31.581 -19.232 1.00 22.16 84 MET A O 1
ATOM 674 N N . THR A 1 85 ? -45.699 -32.456 -17.427 1.00 25.69 85 THR A N 1
ATOM 675 C CA . THR A 1 85 ? -46.600 -33.474 -16.786 1.00 25.69 85 THR A CA 1
ATOM 676 C C . THR A 1 85 ? -45.790 -34.400 -15.846 1.00 25.69 85 THR A C 1
ATOM 678 O O . THR A 1 85 ? -44.722 -34.853 -16.228 1.00 25.69 85 THR A O 1
ATOM 681 N N . ARG A 1 86 ? -46.115 -34.506 -14.540 1.00 24.62 86 ARG A N 1
ATOM 682 C CA . ARG A 1 86 ? -46.849 -35.615 -13.851 1.00 24.62 86 ARG A CA 1
ATOM 683 C C . ARG A 1 86 ? -46.313 -37.041 -14.147 1.00 24.62 86 ARG A C 1
ATOM 685 O O . ARG A 1 86 ? -46.281 -37.411 -15.307 1.00 24.62 86 ARG A O 1
ATOM 692 N N . GLY A 1 87 ? -45.999 -37.914 -13.174 1.00 22.52 87 GLY A N 1
ATOM 693 C CA . GLY A 1 87 ? -46.041 -37.836 -11.695 1.00 22.52 87 GLY A CA 1
ATOM 694 C C . GLY A 1 87 ? -45.836 -39.223 -11.020 1.00 22.52 87 GLY A C 1
ATOM 695 O O . GLY A 1 87 ? -45.593 -40.187 -11.732 1.00 22.52 87 GLY A O 1
ATOM 696 N N . LEU A 1 88 ? -46.029 -39.308 -9.683 1.00 25.81 88 LEU A N 1
ATOM 697 C CA . LEU A 1 88 ? -45.879 -40.480 -8.758 1.00 25.81 88 LEU A CA 1
ATOM 698 C C . LEU A 1 88 ? -44.411 -40.758 -8.312 1.00 25.81 88 LEU A C 1
ATOM 700 O O . LEU A 1 88 ? -43.528 -40.767 -9.156 1.00 25.81 88 LEU A O 1
ATOM 704 N N . ARG A 1 89 ? -43.998 -40.804 -7.021 1.00 23.95 89 ARG A N 1
ATOM 705 C CA . ARG A 1 89 ? -44.459 -41.515 -5.781 1.00 23.95 89 ARG A CA 1
ATOM 706 C C . ARG A 1 89 ? -44.277 -43.051 -5.898 1.00 23.95 89 ARG A C 1
ATOM 708 O O . ARG A 1 89 ? -44.673 -43.584 -6.919 1.00 23.95 89 ARG A O 1
ATOM 715 N N . THR A 1 90 ? -43.694 -43.818 -4.951 1.00 25.19 90 THR A N 1
ATOM 716 C CA . THR A 1 90 ? -43.530 -43.652 -3.476 1.00 25.19 90 THR A CA 1
ATOM 717 C C . THR A 1 90 ? -42.526 -44.658 -2.831 1.00 25.19 90 THR A C 1
ATOM 719 O O . THR A 1 90 ? -42.438 -45.789 -3.282 1.00 25.19 90 THR A O 1
ATOM 722 N N . THR A 1 91 ? -41.900 -44.258 -1.705 1.00 24.48 91 THR A N 1
ATOM 723 C CA . THR A 1 91 ? -41.572 -45.025 -0.453 1.00 24.48 91 THR A CA 1
ATOM 724 C C . THR A 1 91 ? -40.661 -46.281 -0.365 1.00 24.48 91 THR A C 1
ATOM 726 O O . THR A 1 91 ? -41.015 -47.338 -0.866 1.00 24.48 91 THR A O 1
ATOM 729 N N . ARG A 1 92 ? -39.706 -46.172 0.589 1.00 24.53 92 ARG A N 1
ATOM 730 C CA . ARG A 1 92 ? -39.400 -47.053 1.762 1.00 24.53 92 ARG A CA 1
ATOM 731 C C . ARG A 1 92 ? -38.459 -48.287 1.702 1.00 24.53 92 ARG A C 1
ATOM 733 O O . ARG A 1 92 ? -38.721 -49.272 1.033 1.00 24.53 92 ARG A O 1
ATOM 740 N N . ASP A 1 93 ? -37.490 -48.204 2.628 1.00 24.23 93 ASP A N 1
ATOM 741 C CA . ASP A 1 93 ? -37.056 -49.169 3.663 1.00 24.23 93 ASP A CA 1
ATOM 742 C C . ASP A 1 93 ? -36.181 -50.414 3.374 1.00 24.23 93 ASP A C 1
ATOM 744 O O . ASP A 1 93 ? -36.645 -51.437 2.883 1.00 24.23 93 ASP A O 1
ATOM 748 N N . SER A 1 94 ? -34.997 -50.389 4.026 1.00 24.59 94 SER A N 1
ATOM 749 C CA . SER A 1 94 ? -34.322 -51.525 4.704 1.00 24.59 94 SER A CA 1
ATOM 750 C C . SER A 1 94 ? -33.597 -52.563 3.796 1.00 24.59 94 SER A C 1
ATOM 752 O O . SER A 1 94 ? -33.933 -52.694 2.630 1.00 24.59 94 SER A O 1
ATOM 754 N N 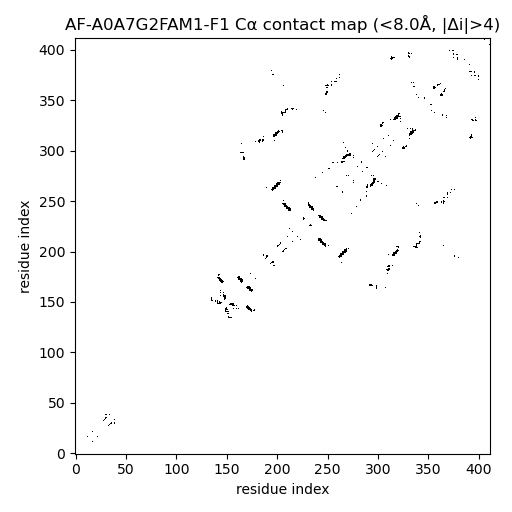. SER A 1 95 ? -32.560 -53.322 4.202 1.00 23.94 95 SER A N 1
ATOM 755 C CA . SER A 1 95 ? -31.929 -53.565 5.517 1.00 23.94 95 SER A CA 1
ATOM 756 C C . SER A 1 95 ? -30.516 -54.223 5.397 1.00 23.94 95 SER A C 1
ATOM 758 O O . SER A 1 95 ? -30.169 -54.725 4.335 1.00 23.94 95 SER A O 1
ATOM 760 N N . LEU A 1 96 ? -29.774 -54.285 6.521 1.00 24.47 96 LEU A N 1
ATOM 761 C CA . LEU A 1 96 ? -28.759 -55.302 6.923 1.00 24.47 96 LEU A CA 1
ATOM 762 C C . LEU A 1 96 ? -27.341 -55.405 6.275 1.00 24.47 96 LEU A C 1
ATOM 764 O O . LEU A 1 96 ? -27.151 -55.819 5.138 1.00 24.47 96 LEU A O 1
ATOM 768 N N . CYS A 1 97 ? -26.330 -55.196 7.137 1.00 21.58 97 CYS A N 1
ATOM 769 C CA . CYS A 1 97 ? -24.991 -55.845 7.165 1.00 21.58 97 CYS A CA 1
ATOM 770 C C . CYS A 1 97 ? -25.092 -57.208 7.944 1.00 21.58 97 CYS A C 1
ATOM 772 O O . CYS A 1 97 ? -26.223 -57.505 8.341 1.00 21.58 97 CYS A O 1
ATOM 774 N N . PRO A 1 98 ? -24.033 -58.013 8.291 1.00 35.34 98 PRO A N 1
ATOM 775 C CA . PRO A 1 98 ? -22.574 -57.739 8.362 1.00 35.34 98 PRO A CA 1
ATOM 776 C C . PRO A 1 98 ? -21.618 -58.957 8.079 1.00 35.34 98 PRO A C 1
ATOM 778 O O . PRO A 1 98 ? -21.984 -59.874 7.355 1.00 35.34 98 PRO A O 1
ATOM 781 N N . VAL A 1 99 ? -20.434 -58.973 8.739 1.00 23.62 99 VAL A N 1
ATOM 782 C CA . VAL A 1 99 ? -19.383 -60.036 8.858 1.00 23.62 99 VAL A CA 1
ATOM 783 C C . VAL A 1 99 ? -18.329 -60.072 7.723 1.00 23.62 99 VAL A C 1
ATOM 785 O O . VAL A 1 99 ? -18.699 -60.033 6.560 1.00 23.62 99 VAL A O 1
ATOM 788 N N . SER A 1 100 ? -17.025 -60.325 7.941 1.00 21.61 100 SER A N 1
ATOM 789 C CA . SER A 1 100 ? -15.929 -59.753 8.779 1.00 21.61 100 SER A CA 1
ATOM 790 C C . SER A 1 100 ? -14.714 -60.732 8.757 1.00 21.61 100 SER A C 1
ATOM 792 O O . SER A 1 100 ? -14.884 -61.859 8.305 1.00 21.61 100 SER A O 1
ATOM 794 N N . ILE A 1 101 ? -13.528 -60.339 9.288 1.00 22.52 101 ILE A N 1
ATOM 795 C CA . ILE A 1 101 ? -12.359 -61.213 9.652 1.00 22.52 101 ILE A CA 1
ATOM 796 C C . ILE A 1 101 ? -11.515 -61.752 8.446 1.00 22.52 101 ILE A C 1
ATOM 798 O O . ILE A 1 101 ? -12.076 -62.183 7.454 1.00 22.52 101 ILE A O 1
ATOM 802 N N . SER A 1 102 ? -10.160 -61.812 8.424 1.00 21.45 102 SER A N 1
ATOM 803 C CA . SER A 1 102 ? -9.089 -61.295 9.317 1.00 21.45 102 SER A CA 1
ATOM 804 C C . SER A 1 102 ? -7.644 -61.501 8.770 1.00 21.45 102 SER A C 1
ATOM 806 O O . SER A 1 102 ? -7.277 -62.622 8.431 1.00 21.45 102 SER A O 1
ATOM 808 N N . SER A 1 103 ? -6.775 -60.478 8.910 1.00 21.88 103 SER A N 1
ATOM 809 C CA . SER A 1 103 ? -5.285 -60.550 9.021 1.00 21.88 103 SER A CA 1
ATOM 810 C C . SER A 1 103 ? -4.466 -61.086 7.811 1.00 21.88 103 SER A C 1
ATOM 812 O O . SER A 1 103 ? -5.040 -61.646 6.894 1.00 21.88 103 SER A O 1
ATOM 814 N N . ARG A 1 104 ? -3.130 -60.934 7.667 1.00 23.69 104 ARG A N 1
ATOM 815 C CA . ARG A 1 104 ? -1.979 -60.590 8.553 1.00 23.69 104 ARG A CA 1
ATOM 816 C C . ARG A 1 104 ? -0.866 -59.941 7.675 1.00 23.69 104 ARG A C 1
ATOM 818 O O . ARG A 1 104 ? -0.607 -60.432 6.591 1.00 23.69 104 ARG A O 1
ATOM 825 N N . ARG A 1 105 ? -0.306 -58.778 8.050 1.00 22.03 105 ARG A N 1
ATOM 826 C CA . ARG A 1 105 ? 1.062 -58.539 8.607 1.00 22.03 105 ARG A CA 1
ATOM 827 C C . ARG A 1 105 ? 2.305 -58.551 7.661 1.00 22.03 105 ARG A C 1
ATOM 829 O O . ARG A 1 105 ? 2.759 -59.621 7.301 1.00 22.03 105 ARG A O 1
ATOM 836 N N . PHE A 1 106 ? 2.954 -57.367 7.572 1.00 20.83 106 PHE A N 1
ATOM 837 C CA . PHE A 1 106 ? 4.414 -57.055 7.448 1.00 20.83 106 PHE A CA 1
ATOM 838 C C . PHE A 1 106 ? 5.217 -57.519 6.198 1.00 20.83 106 PHE A C 1
ATOM 840 O O . PHE A 1 106 ? 4.900 -58.553 5.637 1.00 20.83 106 PHE A O 1
ATOM 847 N N . ARG A 1 107 ? 6.344 -56.893 5.777 1.00 21.34 107 ARG A N 1
ATOM 848 C CA . ARG A 1 107 ? 6.906 -55.501 5.818 1.00 21.34 107 ARG A CA 1
ATOM 849 C C . ARG A 1 107 ? 8.269 -55.515 5.061 1.00 21.34 107 ARG A C 1
ATOM 851 O O . ARG A 1 107 ? 8.913 -56.554 5.092 1.00 21.34 107 ARG A O 1
ATOM 858 N N . PHE A 1 108 ? 8.733 -54.365 4.540 1.00 21.77 108 PHE A N 1
ATOM 859 C CA . PHE A 1 108 ? 10.037 -54.140 3.850 1.00 21.77 108 PHE A CA 1
ATOM 860 C C . PHE A 1 108 ? 10.132 -54.777 2.433 1.00 21.77 108 PHE A C 1
ATOM 862 O O . PHE A 1 108 ? 9.361 -55.678 2.132 1.00 21.77 108 PHE A O 1
ATOM 869 N N . GLU A 1 109 ? 10.951 -54.304 1.476 1.00 21.80 109 GLU A N 1
ATOM 870 C CA . GLU A 1 109 ? 12.132 -53.414 1.557 1.00 21.80 109 GLU A CA 1
ATOM 871 C C . GLU A 1 109 ? 12.301 -52.475 0.318 1.00 21.80 109 GLU A C 1
ATOM 873 O O . GLU A 1 109 ? 11.316 -52.143 -0.338 1.00 21.80 109 GLU A O 1
ATOM 878 N N . THR A 1 110 ? 13.509 -51.943 0.067 1.00 22.28 110 THR A N 1
ATOM 879 C CA . THR A 1 110 ? 13.797 -50.685 -0.673 1.00 22.28 110 THR A CA 1
ATOM 880 C C . THR A 1 110 ? 14.165 -50.786 -2.177 1.00 22.28 110 THR A C 1
ATOM 882 O O . THR A 1 110 ? 14.185 -51.854 -2.772 1.00 22.28 110 THR A O 1
ATOM 885 N N . MET A 1 111 ? 14.418 -49.615 -2.788 1.00 21.81 111 MET A N 1
ATOM 886 C CA . MET A 1 111 ? 14.504 -49.276 -4.225 1.00 21.81 111 MET A CA 1
ATOM 887 C C . MET A 1 111 ? 15.637 -49.881 -5.096 1.00 21.81 111 MET A C 1
ATOM 889 O O . MET A 1 111 ? 16.722 -50.185 -4.608 1.00 21.81 111 MET A O 1
ATOM 893 N N . SER A 1 112 ? 15.439 -49.710 -6.423 1.00 22.75 112 SER A N 1
ATOM 894 C CA . SER A 1 112 ? 16.458 -49.515 -7.492 1.00 22.75 112 SER A CA 1
ATOM 895 C C . SER A 1 112 ? 17.014 -50.812 -8.139 1.00 22.75 112 SER A C 1
ATOM 897 O O . SER A 1 112 ? 17.010 -51.839 -7.476 1.00 22.75 112 SER A O 1
ATOM 899 N N . LEU A 1 113 ? 17.439 -50.906 -9.417 1.00 23.62 113 LEU A N 1
ATOM 900 C CA . LEU A 1 113 ? 17.760 -49.941 -10.496 1.00 23.62 113 LEU A CA 1
ATOM 901 C C . LEU A 1 113 ? 17.428 -50.518 -11.910 1.00 23.62 113 LEU A C 1
ATOM 903 O O . LEU A 1 113 ? 17.392 -51.726 -12.103 1.00 23.62 113 LEU A O 1
ATOM 907 N N . VAL A 1 114 ? 17.231 -49.605 -12.871 1.00 25.73 114 VAL A N 1
ATOM 908 C CA . VAL A 1 114 ? 17.461 -49.634 -14.345 1.00 25.73 114 VAL A CA 1
ATOM 909 C C . VAL A 1 114 ? 18.096 -50.887 -15.001 1.00 25.73 114 VAL A C 1
ATOM 911 O O . VAL A 1 114 ? 19.214 -51.228 -14.639 1.00 25.73 114 VAL A O 1
ATOM 914 N N . GLU A 1 115 ? 17.508 -51.398 -16.106 1.00 23.55 115 GLU A N 1
ATOM 915 C CA . GLU A 1 115 ? 18.175 -51.442 -17.439 1.00 23.55 115 GLU A CA 1
ATOM 916 C C . GLU A 1 115 ? 17.217 -51.639 -18.644 1.00 23.55 115 GLU A C 1
ATOM 918 O O . GLU A 1 115 ? 16.042 -51.966 -18.486 1.00 23.55 115 GLU A O 1
ATOM 923 N N . ASN A 1 116 ? 17.714 -51.339 -19.854 1.00 26.39 116 ASN A N 1
ATOM 924 C CA . ASN A 1 116 ? 16.979 -51.303 -21.129 1.00 26.39 116 ASN A CA 1
ATOM 925 C C . ASN A 1 116 ? 17.010 -52.649 -21.879 1.00 26.39 116 ASN A C 1
ATOM 927 O O . ASN A 1 116 ? 17.956 -53.409 -21.706 1.00 26.39 116 ASN A O 1
ATOM 931 N N . LEU A 1 117 ? 16.074 -52.848 -22.825 1.00 23.91 117 LEU A N 1
ATOM 932 C CA . LEU A 1 117 ? 16.327 -53.112 -24.267 1.00 23.91 117 LEU A CA 1
ATOM 933 C C . LEU A 1 117 ? 15.057 -53.630 -24.979 1.00 23.91 117 LEU A C 1
ATOM 935 O O . LEU A 1 117 ? 14.420 -54.546 -24.478 1.00 23.91 117 LEU A O 1
ATOM 939 N N . PHE A 1 118 ? 14.720 -53.086 -26.162 1.00 24.55 118 PHE A N 1
ATOM 940 C CA . PHE A 1 118 ? 14.670 -53.835 -27.439 1.00 24.55 118 PHE A CA 1
ATOM 941 C C . PHE A 1 118 ? 14.316 -52.947 -28.659 1.00 24.55 118 PHE A C 1
ATOM 943 O O . PHE A 1 118 ? 13.501 -52.031 -28.576 1.00 24.55 118 PHE A O 1
ATOM 950 N N . LEU A 1 119 ? 14.968 -53.254 -29.790 1.00 25.70 119 LEU A N 1
ATOM 951 C CA . LEU A 1 119 ? 14.866 -52.659 -31.142 1.00 25.70 119 LEU A CA 1
ATOM 952 C C . LEU A 1 119 ? 14.146 -53.656 -32.088 1.00 25.70 119 LEU A C 1
ATOM 954 O O . LEU A 1 119 ? 14.037 -54.825 -31.730 1.00 25.70 119 LEU A O 1
ATOM 958 N N . GLU A 1 120 ? 13.666 -53.361 -33.305 1.00 28.09 120 GLU A N 1
ATOM 959 C CA . GLU A 1 120 ? 13.614 -52.166 -34.193 1.00 28.09 120 GLU A CA 1
ATOM 960 C C . GLU A 1 120 ? 12.198 -52.228 -34.906 1.00 28.09 120 GLU A C 1
ATOM 962 O O . GLU A 1 120 ? 11.300 -52.758 -34.247 1.00 28.09 120 GLU A O 1
ATOM 967 N N . PRO A 1 121 ? 11.867 -51.785 -36.157 1.00 30.09 121 PRO A N 1
ATOM 968 C CA . PRO A 1 121 ? 12.670 -51.149 -37.198 1.00 30.09 121 PRO A CA 1
ATOM 969 C C . PRO A 1 121 ? 12.117 -49.871 -37.870 1.00 30.09 121 PRO A C 1
ATOM 971 O O . PRO A 1 121 ? 10.985 -49.427 -37.681 1.00 30.09 121 PRO A O 1
ATOM 974 N N . GLN A 1 122 ? 12.979 -49.279 -38.698 1.00 30.59 122 GLN A N 1
ATOM 975 C CA . GLN A 1 122 ? 12.817 -47.972 -39.347 1.00 30.59 122 GLN A CA 1
ATOM 976 C C . GLN A 1 122 ? 11.845 -47.945 -40.539 1.00 30.59 122 GLN A C 1
ATOM 978 O O . GLN A 1 122 ? 11.779 -48.873 -41.346 1.00 30.59 122 GLN A O 1
ATOM 983 N N . SER A 1 123 ? 11.231 -46.778 -40.769 1.00 27.11 123 SER A N 1
ATOM 984 C CA . SER A 1 123 ? 10.747 -46.367 -42.093 1.00 27.11 123 SER A CA 1
ATOM 985 C C . SER A 1 123 ? 11.412 -45.053 -42.535 1.00 27.11 123 SER A C 1
ATOM 987 O O . SER A 1 123 ? 11.795 -44.204 -41.728 1.00 27.11 123 SER A O 1
ATOM 989 N N . LYS A 1 124 ? 11.656 -44.927 -43.844 1.00 29.61 124 LYS A N 1
ATOM 990 C CA . LYS A 1 124 ? 12.617 -43.972 -44.425 1.00 29.61 124 LYS A CA 1
ATOM 991 C C . LYS A 1 124 ? 12.154 -42.513 -44.281 1.00 29.61 124 LYS A C 1
ATOM 993 O O . LYS A 1 124 ? 11.299 -42.060 -45.042 1.00 29.61 124 LYS A O 1
ATOM 998 N N . ARG A 1 125 ? 12.788 -41.738 -43.390 1.00 29.94 125 ARG A N 1
ATOM 999 C CA . ARG A 1 125 ? 12.632 -40.270 -43.343 1.00 29.94 125 ARG A CA 1
ATOM 1000 C C . ARG A 1 125 ? 13.113 -39.635 -44.654 1.00 29.94 125 ARG A C 1
ATOM 1002 O O . ARG A 1 125 ? 14.309 -39.611 -44.938 1.00 29.94 125 ARG A O 1
ATOM 1009 N N . ARG A 1 126 ? 12.189 -39.047 -45.423 1.00 26.77 126 ARG A N 1
ATOM 1010 C CA . ARG A 1 126 ? 12.538 -38.004 -46.401 1.00 26.77 126 ARG A CA 1
ATOM 1011 C C . ARG A 1 126 ? 13.068 -36.789 -45.634 1.00 26.77 126 ARG A C 1
ATOM 1013 O O . ARG A 1 126 ? 12.481 -36.400 -44.628 1.00 26.77 126 ARG A O 1
ATOM 1020 N N . LYS A 1 127 ? 14.167 -36.193 -46.108 1.00 33.44 127 LYS A N 1
ATOM 1021 C CA . LYS A 1 127 ? 14.664 -34.914 -45.586 1.00 33.44 127 LYS A CA 1
ATOM 1022 C C . LYS A 1 127 ? 13.641 -33.825 -45.911 1.00 33.44 127 LYS A C 1
ATOM 1024 O O . LYS A 1 127 ? 13.483 -33.469 -47.074 1.00 33.44 127 LYS A O 1
ATOM 1029 N N . ILE A 1 128 ? 12.967 -33.320 -44.886 1.00 31.30 128 ILE A N 1
ATOM 1030 C CA . ILE A 1 128 ? 12.266 -32.038 -44.929 1.00 31.30 128 ILE A CA 1
ATOM 1031 C C . ILE A 1 128 ? 13.284 -31.013 -44.422 1.00 31.30 128 ILE A C 1
ATOM 1033 O O . ILE A 1 128 ? 13.875 -31.224 -43.361 1.00 31.30 128 ILE A O 1
ATOM 1037 N N . ASN A 1 129 ? 13.545 -29.956 -45.196 1.00 29.12 129 ASN A N 1
ATOM 1038 C CA . ASN A 1 129 ? 14.326 -28.827 -44.691 1.00 29.12 129 ASN A CA 1
ATOM 1039 C C . ASN A 1 129 ? 13.555 -28.222 -43.511 1.00 29.12 129 ASN A C 1
ATOM 1041 O O . ASN A 1 129 ? 12.370 -27.939 -43.688 1.00 29.12 129 ASN A O 1
ATOM 1045 N N . PRO A 1 130 ? 14.176 -28.005 -42.340 1.00 34.44 130 PRO A N 1
ATOM 1046 C CA . PRO A 1 130 ? 13.546 -27.178 -41.328 1.00 34.44 130 PRO A CA 1
ATOM 1047 C C . PRO A 1 130 ? 13.422 -25.768 -41.907 1.00 34.44 130 PRO A C 1
ATOM 1049 O O . PRO A 1 130 ? 14.432 -25.130 -42.210 1.00 34.44 130 PRO A O 1
ATOM 1052 N N . GLU A 1 131 ? 12.188 -25.301 -42.091 1.00 35.56 131 GLU A N 1
ATOM 1053 C CA . GLU A 1 131 ? 11.942 -23.876 -42.282 1.00 35.56 131 GLU A CA 1
ATOM 1054 C C . GLU A 1 131 ? 12.525 -23.128 -41.083 1.00 35.56 131 GLU A C 1
ATOM 1056 O O . GLU A 1 131 ? 12.502 -23.616 -39.948 1.00 35.56 131 GLU A O 1
ATOM 1061 N N . THR A 1 132 ? 13.148 -21.991 -41.371 1.00 35.88 132 THR A N 1
ATOM 1062 C CA . THR A 1 132 ? 14.066 -21.313 -40.464 1.00 35.88 132 THR A CA 1
ATOM 1063 C C . THR A 1 132 ? 13.371 -20.941 -39.156 1.00 35.88 132 THR A C 1
ATOM 1065 O O . THR A 1 132 ? 12.650 -19.949 -39.095 1.00 35.88 132 THR A O 1
ATOM 1068 N N . ILE A 1 133 ? 13.644 -21.694 -38.083 1.00 41.47 133 ILE A N 1
ATOM 1069 C CA . ILE A 1 133 ? 13.502 -21.168 -36.723 1.00 41.47 133 ILE A CA 1
ATOM 1070 C C . ILE A 1 133 ? 14.383 -19.923 -36.693 1.00 41.47 133 ILE A C 1
ATOM 1072 O O . ILE A 1 133 ? 15.594 -20.047 -36.895 1.00 41.47 133 ILE A O 1
ATOM 1076 N N . GLU A 1 134 ? 13.782 -18.745 -36.509 1.00 44.03 134 GLU A N 1
ATOM 1077 C CA . GLU A 1 134 ? 14.529 -17.490 -36.476 1.00 44.03 134 GLU A CA 1
ATOM 1078 C C . GLU A 1 134 ? 15.673 -17.624 -35.471 1.00 44.03 134 GLU A C 1
ATOM 1080 O O . GLU A 1 134 ? 15.467 -17.898 -34.286 1.00 44.03 134 GLU A O 1
ATOM 1085 N N . SER A 1 135 ? 16.902 -17.512 -35.979 1.00 48.12 135 SER A N 1
ATOM 1086 C CA . SER A 1 135 ? 18.103 -17.697 -35.174 1.00 48.12 135 SER A CA 1
ATOM 1087 C C . SER A 1 135 ? 18.073 -16.722 -33.997 1.00 48.12 135 SER A C 1
ATOM 1089 O O . SER A 1 135 ? 17.789 -15.542 -34.235 1.00 48.12 135 SER A O 1
ATOM 1091 N N . PRO A 1 136 ? 18.395 -17.157 -32.762 1.00 52.22 136 PRO A N 1
ATOM 1092 C CA . PRO A 1 136 ? 18.383 -16.276 -31.606 1.00 52.22 136 PRO A CA 1
ATOM 1093 C C . PRO A 1 136 ? 19.148 -14.990 -31.896 1.00 52.22 136 PRO A C 1
ATOM 1095 O O . PRO A 1 136 ? 20.305 -15.045 -32.311 1.00 52.22 136 PRO A O 1
ATOM 1098 N N . SER A 1 137 ? 18.500 -13.843 -31.680 1.00 51.72 137 SER A N 1
ATOM 1099 C CA . SER A 1 137 ? 19.130 -12.526 -31.791 1.00 51.72 137 SER A CA 1
ATOM 1100 C C . SER A 1 137 ? 20.441 -12.527 -30.991 1.00 51.72 137 SER A C 1
ATOM 1102 O O . SER A 1 137 ? 20.375 -12.581 -29.758 1.00 51.72 137 SER A O 1
ATOM 1104 N N . PRO A 1 138 ? 21.625 -12.468 -31.641 1.00 59.91 138 PRO A N 1
ATOM 1105 C CA . PRO A 1 138 ? 22.905 -12.588 -30.937 1.00 59.91 138 PRO A CA 1
ATOM 1106 C C . PRO A 1 138 ? 23.161 -11.396 -30.003 1.00 59.91 138 PRO A C 1
ATOM 1108 O O . PRO A 1 138 ? 23.954 -11.495 -29.075 1.00 59.91 138 PRO A O 1
ATOM 1111 N N . ASN A 1 139 ? 22.426 -10.296 -30.207 1.00 75.62 139 ASN A N 1
ATOM 1112 C CA . ASN A 1 139 ? 22.481 -9.067 -29.421 1.00 75.62 139 ASN A CA 1
ATOM 1113 C C . ASN A 1 139 ? 21.192 -8.907 -28.587 1.00 75.62 139 ASN A C 1
ATOM 1115 O O . ASN A 1 139 ? 20.481 -7.894 -28.689 1.00 75.62 139 ASN A O 1
ATOM 1119 N N . CYS A 1 140 ? 20.823 -9.941 -27.823 1.00 82.00 140 CYS A N 1
ATOM 1120 C CA . CYS A 1 140 ? 19.757 -9.854 -26.828 1.00 82.00 140 CYS A CA 1
ATOM 1121 C C . CYS A 1 140 ? 20.331 -9.452 -25.464 1.00 82.00 140 CYS A C 1
ATOM 1123 O O . CYS A 1 140 ? 21.242 -10.099 -24.966 1.00 82.00 140 CYS A O 1
ATOM 1125 N N . ASN A 1 141 ? 19.749 -8.424 -24.842 1.00 85.81 141 ASN A N 1
ATOM 1126 C CA . ASN A 1 141 ? 20.155 -7.937 -23.517 1.00 85.81 141 ASN A CA 1
ATOM 1127 C C . ASN A 1 141 ? 19.424 -8.669 -22.369 1.00 85.81 141 ASN A C 1
ATOM 1129 O O . ASN A 1 141 ? 19.490 -8.232 -21.226 1.00 85.81 141 ASN A O 1
ATOM 1133 N N . HIS A 1 142 ? 18.634 -9.702 -22.690 1.00 89.25 142 HIS A N 1
ATOM 1134 C CA . HIS A 1 142 ? 17.857 -10.533 -21.757 1.00 89.25 142 HIS A CA 1
ATOM 1135 C C . HIS A 1 142 ? 17.026 -9.775 -20.702 1.00 89.25 142 HIS A C 1
ATOM 1137 O O . HIS A 1 142 ? 16.793 -10.293 -19.619 1.00 89.25 142 HIS A O 1
ATOM 1143 N N . TRP A 1 143 ? 16.528 -8.576 -21.026 1.00 91.25 143 TRP A N 1
ATOM 1144 C CA . TRP A 1 143 ? 15.850 -7.652 -20.096 1.00 91.25 143 TRP A CA 1
ATOM 1145 C C . TRP A 1 143 ? 14.787 -8.291 -19.193 1.00 91.25 143 TRP A C 1
ATOM 1147 O O . TRP A 1 143 ? 14.722 -7.984 -18.004 1.00 91.25 143 TRP A O 1
ATOM 1157 N N . PHE A 1 144 ? 13.981 -9.194 -19.751 1.00 89.75 144 PHE A N 1
ATOM 1158 C CA . PHE A 1 144 ? 12.946 -9.928 -19.033 1.00 89.75 144 PHE A CA 1
ATOM 1159 C C . PHE A 1 144 ? 13.151 -11.435 -19.229 1.00 89.75 144 PHE A C 1
ATOM 1161 O O . PHE A 1 144 ? 13.226 -11.934 -20.361 1.00 89.75 144 PHE A O 1
ATOM 1168 N N . VAL A 1 145 ? 13.206 -12.166 -18.119 1.00 91.38 145 VAL A N 1
ATOM 1169 C CA . VAL A 1 145 ? 13.392 -13.622 -18.076 1.00 91.38 145 VAL A CA 1
ATOM 1170 C C . VAL A 1 145 ? 12.268 -14.239 -17.254 1.00 91.38 145 VAL A C 1
ATOM 1172 O O . VAL A 1 145 ? 11.878 -13.702 -16.221 1.00 91.38 145 VAL A O 1
ATOM 1175 N N . ARG A 1 146 ? 11.732 -15.378 -17.700 1.00 91.56 146 ARG A N 1
ATOM 1176 C CA . ARG A 1 146 ? 10.754 -16.165 -16.947 1.00 91.56 146 ARG A CA 1
ATOM 1177 C C . ARG A 1 146 ? 11.172 -17.628 -16.892 1.00 91.56 146 ARG A C 1
ATOM 1179 O O . ARG A 1 146 ? 11.341 -18.250 -17.934 1.00 91.56 146 ARG A O 1
ATOM 1186 N N . ASN A 1 147 ? 11.307 -18.192 -15.689 1.00 91.12 147 ASN A N 1
ATOM 1187 C CA . ASN A 1 147 ? 11.761 -19.579 -15.482 1.00 91.12 147 ASN A CA 1
ATOM 1188 C C . ASN A 1 147 ? 13.062 -19.894 -16.257 1.00 91.12 147 ASN A C 1
ATOM 1190 O O . ASN A 1 147 ? 13.140 -20.902 -16.954 1.00 91.12 147 ASN A O 1
ATOM 1194 N N . LYS A 1 148 ? 14.059 -19.000 -16.171 1.00 92.06 148 LYS A N 1
ATOM 1195 C CA . LYS A 1 148 ? 15.315 -19.021 -16.951 1.00 92.06 148 LYS A CA 1
ATOM 1196 C C . LYS A 1 148 ? 15.193 -18.855 -18.474 1.00 92.06 148 LYS A C 1
ATOM 1198 O O . LYS A 1 148 ? 16.214 -18.909 -19.143 1.00 92.06 148 LYS A O 1
ATOM 1203 N N . ILE A 1 149 ? 14.016 -18.631 -19.055 1.00 90.06 149 ILE A N 1
ATOM 1204 C CA . ILE A 1 149 ? 13.867 -18.394 -20.502 1.00 90.06 149 ILE A CA 1
ATOM 1205 C C . ILE A 1 149 ? 13.658 -16.898 -20.743 1.00 90.06 149 ILE A C 1
ATOM 1207 O O . ILE A 1 149 ? 12.759 -16.295 -20.156 1.00 90.06 149 ILE A O 1
ATOM 1211 N N . CYS A 1 150 ? 14.467 -16.277 -21.602 1.00 88.75 150 CYS A N 1
ATOM 1212 C CA . CYS A 1 150 ? 14.229 -14.887 -21.988 1.00 88.75 150 CYS A CA 1
ATOM 1213 C C . CYS A 1 150 ? 12.991 -14.774 -22.883 1.00 88.75 150 CYS A C 1
ATOM 1215 O O . CYS A 1 150 ? 12.878 -15.483 -23.881 1.00 88.75 150 CYS A O 1
ATOM 1217 N N . ILE A 1 151 ? 12.089 -13.841 -22.572 1.00 84.50 151 ILE A N 1
ATOM 1218 C CA . ILE A 1 151 ? 10.833 -13.682 -23.324 1.00 84.50 151 ILE A CA 1
ATOM 1219 C C . ILE A 1 151 ? 11.037 -13.153 -24.753 1.00 84.50 151 ILE A C 1
ATOM 1221 O O . ILE A 1 151 ? 10.140 -13.288 -25.575 1.00 84.50 151 ILE A O 1
ATOM 1225 N N . SER A 1 152 ? 12.180 -12.513 -25.033 1.00 83.00 152 SER A N 1
ATOM 1226 C CA . SER A 1 152 ? 12.424 -11.779 -26.285 1.00 83.00 152 SER A CA 1
ATOM 1227 C C . SER A 1 152 ? 13.216 -12.569 -27.328 1.00 83.00 152 SER A C 1
ATOM 1229 O O . SER A 1 152 ? 13.082 -12.302 -28.515 1.00 83.00 152 SER A O 1
ATOM 1231 N N . CYS A 1 153 ? 14.078 -13.496 -26.904 1.00 86.38 153 CYS A N 1
ATOM 1232 C CA . CYS A 1 153 ? 14.878 -14.343 -27.801 1.00 86.38 153 CYS A CA 1
ATOM 1233 C C . CYS A 1 153 ? 14.685 -15.845 -27.556 1.00 86.38 153 CYS A C 1
ATOM 1235 O O . CYS A 1 153 ? 15.321 -16.650 -28.231 1.00 86.38 153 CYS A O 1
ATOM 1237 N N . TYR A 1 154 ? 13.854 -16.222 -26.578 1.00 86.81 154 TYR A N 1
ATOM 1238 C CA . TYR A 1 154 ? 13.516 -17.602 -26.214 1.00 86.81 154 TYR A CA 1
ATOM 1239 C C . TYR A 1 154 ? 14.703 -18.501 -25.815 1.00 86.81 154 TYR A C 1
ATOM 1241 O O . TYR A 1 154 ? 14.528 -19.703 -25.626 1.00 86.81 154 TYR A O 1
ATOM 1249 N N . THR A 1 155 ? 15.900 -17.938 -25.617 1.00 89.69 155 THR A N 1
ATOM 1250 C CA . THR A 1 155 ? 17.066 -18.680 -25.120 1.00 89.69 155 THR A CA 1
ATOM 1251 C C . THR A 1 155 ? 16.980 -18.905 -23.616 1.00 89.69 155 THR A C 1
ATOM 1253 O O . THR A 1 155 ? 16.564 -18.013 -22.868 1.00 89.69 155 THR A O 1
ATOM 1256 N N . THR A 1 156 ? 17.463 -20.061 -23.161 1.00 92.62 156 THR A N 1
ATOM 1257 C CA . THR A 1 156 ? 17.766 -20.300 -21.746 1.00 92.62 156 THR A CA 1
ATOM 1258 C C . THR A 1 156 ? 18.915 -19.395 -21.291 1.00 92.62 156 THR A C 1
ATOM 1260 O O . THR A 1 156 ? 19.896 -19.219 -22.009 1.00 92.62 156 THR A O 1
ATOM 1263 N N . VAL A 1 157 ? 18.787 -18.826 -20.095 1.00 89.94 157 VAL A N 1
ATOM 1264 C CA . VAL A 1 157 ? 19.756 -17.955 -19.427 1.00 89.94 157 VAL A CA 1
ATOM 1265 C C . VAL A 1 157 ? 19.961 -18.507 -18.018 1.00 89.94 157 VAL A C 1
ATOM 1267 O O . VAL A 1 157 ? 19.185 -18.231 -17.104 1.00 89.94 157 VAL A O 1
ATOM 1270 N N . ASP A 1 158 ? 20.973 -19.358 -17.843 1.00 82.81 158 ASP A N 1
ATOM 1271 C CA . ASP A 1 158 ? 21.130 -20.127 -16.602 1.00 82.81 158 ASP A CA 1
ATOM 1272 C C . ASP A 1 158 ? 21.588 -19.309 -15.392 1.00 82.81 158 ASP A C 1
ATOM 1274 O O . ASP A 1 158 ? 21.181 -19.634 -14.274 1.00 82.81 158 ASP A O 1
ATOM 1278 N N . ASN A 1 159 ? 22.367 -18.248 -15.636 1.00 82.44 159 ASN A N 1
ATOM 1279 C CA . ASN A 1 159 ? 22.967 -17.356 -14.638 1.00 82.44 159 ASN A CA 1
ATOM 1280 C C . ASN A 1 159 ? 22.464 -15.911 -14.824 1.00 82.44 159 ASN A C 1
ATOM 1282 O O . ASN A 1 159 ? 23.251 -14.988 -15.016 1.00 82.44 159 ASN A O 1
ATOM 1286 N N . PHE A 1 160 ? 21.144 -15.708 -14.855 1.00 87.12 160 PHE A N 1
ATOM 1287 C CA . PHE A 1 160 ? 20.577 -14.368 -15.023 1.00 87.12 160 PHE A CA 1
ATOM 1288 C C . PHE A 1 160 ? 20.669 -13.545 -13.729 1.00 87.12 160 PHE A C 1
ATOM 1290 O O . PHE A 1 160 ? 19.963 -13.830 -12.761 1.00 87.12 160 PHE A O 1
ATOM 1297 N N . GLU A 1 161 ? 21.477 -12.482 -13.734 1.00 86.94 161 GLU A N 1
ATOM 1298 C CA . GLU A 1 161 ? 21.681 -11.554 -12.601 1.00 86.94 161 GLU A CA 1
ATOM 1299 C C . GLU A 1 161 ? 20.521 -10.548 -12.405 1.00 86.94 161 GLU A C 1
ATOM 1301 O O . GLU A 1 161 ? 20.702 -9.432 -11.921 1.00 86.94 161 GLU A O 1
ATOM 1306 N N . GLY A 1 162 ? 19.303 -10.932 -12.797 1.00 90.94 162 GLY A N 1
ATOM 1307 C CA . GLY A 1 162 ? 18.105 -10.107 -12.677 1.00 90.94 162 GLY A CA 1
ATOM 1308 C C . GLY A 1 162 ? 17.327 -10.319 -11.377 1.00 90.94 162 GLY A C 1
ATOM 1309 O O . GLY A 1 162 ? 17.229 -11.428 -10.842 1.00 90.94 162 GLY A O 1
ATOM 1310 N N . ARG A 1 163 ? 16.691 -9.247 -10.901 1.00 94.00 163 ARG A N 1
ATOM 1311 C CA . ARG A 1 163 ? 15.848 -9.234 -9.699 1.00 94.00 163 ARG A CA 1
ATOM 1312 C C . ARG A 1 163 ? 14.546 -9.999 -9.932 1.00 94.00 163 ARG A C 1
ATOM 1314 O O . ARG A 1 163 ? 13.894 -9.785 -10.951 1.00 94.00 163 ARG A O 1
ATOM 1321 N N . SER A 1 164 ? 14.152 -10.854 -8.983 1.00 94.69 164 SER A N 1
ATOM 1322 C CA . SER A 1 164 ? 12.865 -11.566 -9.033 1.00 94.69 164 SER A CA 1
ATOM 1323 C C . SER A 1 164 ? 11.680 -10.653 -8.708 1.00 94.69 164 SER A C 1
ATOM 1325 O O . SER A 1 164 ? 11.735 -9.828 -7.796 1.00 94.69 164 SER A O 1
ATOM 1327 N N . PHE A 1 165 ? 10.589 -10.876 -9.438 1.00 94.62 165 PHE A N 1
ATOM 1328 C CA . PHE A 1 165 ? 9.263 -10.294 -9.251 1.00 94.62 165 PHE A CA 1
ATOM 1329 C C . PHE A 1 165 ? 8.191 -11.401 -9.197 1.00 94.62 165 PHE A C 1
ATOM 1331 O O . PHE A 1 165 ? 7.076 -11.241 -9.700 1.00 94.62 165 PHE A O 1
ATOM 1338 N N . ASP A 1 166 ? 8.531 -12.535 -8.566 1.00 91.25 166 ASP A N 1
ATOM 1339 C CA . ASP A 1 166 ? 7.669 -13.718 -8.392 1.00 91.25 166 ASP A CA 1
ATOM 1340 C C . ASP A 1 166 ? 6.259 -13.406 -7.857 1.00 91.25 166 ASP A C 1
ATOM 1342 O O . ASP A 1 166 ? 5.313 -14.129 -8.175 1.00 91.25 166 ASP A O 1
ATOM 1346 N N . TYR A 1 167 ? 6.117 -12.339 -7.061 1.00 92.81 167 TYR A N 1
ATOM 1347 C CA . TYR A 1 167 ? 4.843 -11.907 -6.481 1.00 92.81 167 TYR A CA 1
ATOM 1348 C C . TYR A 1 167 ? 3.843 -11.378 -7.522 1.00 92.81 167 TYR A C 1
ATOM 1350 O O . TYR A 1 167 ? 2.637 -11.540 -7.344 1.00 92.81 167 TYR A O 1
ATOM 1358 N N . LEU A 1 168 ? 4.333 -10.800 -8.626 1.00 89.50 168 LEU A N 1
ATOM 1359 C CA . LEU A 1 168 ? 3.504 -10.410 -9.769 1.00 89.50 168 LEU A CA 1
ATOM 1360 C C . LEU A 1 168 ? 3.210 -11.631 -10.638 1.00 89.50 168 LEU A C 1
ATOM 1362 O O . LEU A 1 168 ? 2.048 -11.928 -10.919 1.00 89.50 168 LEU A O 1
ATOM 1366 N N . TYR A 1 169 ? 4.273 -12.341 -11.034 1.00 86.62 169 TYR A N 1
ATOM 1367 C CA . TYR A 1 169 ? 4.201 -13.536 -11.866 1.00 86.62 169 TYR A CA 1
ATOM 1368 C C . TYR A 1 169 ? 5.330 -14.508 -11.538 1.00 86.62 169 TYR A C 1
ATOM 1370 O O . TYR A 1 169 ? 6.511 -14.197 -11.698 1.00 86.62 169 TYR A O 1
ATOM 1378 N N . LYS A 1 170 ? 4.957 -15.737 -11.168 1.00 87.62 170 LYS A N 1
ATOM 1379 C CA . LYS A 1 170 ? 5.906 -16.803 -10.836 1.00 87.62 170 LYS A CA 1
ATOM 1380 C C . LYS A 1 170 ? 6.919 -17.042 -11.964 1.00 87.62 170 LYS A C 1
ATOM 1382 O O . LYS A 1 170 ? 6.548 -17.285 -13.123 1.00 87.62 170 LYS A O 1
ATOM 1387 N N . GLY A 1 171 ? 8.187 -17.021 -11.571 1.00 88.81 171 GLY A N 1
ATOM 1388 C CA . GLY A 1 171 ? 9.369 -17.184 -12.397 1.00 88.81 171 GLY A CA 1
ATOM 1389 C C . GLY A 1 171 ? 9.900 -15.897 -13.020 1.00 88.81 171 GLY A C 1
ATOM 1390 O O . GLY A 1 171 ? 10.912 -15.993 -13.707 1.00 88.81 171 GLY A O 1
ATOM 1391 N N . MET A 1 172 ? 9.235 -14.742 -12.862 1.00 91.44 172 MET A N 1
ATOM 1392 C CA . MET A 1 172 ? 9.635 -13.493 -13.520 1.00 91.44 172 MET A CA 1
ATOM 1393 C C . MET A 1 172 ? 10.867 -12.862 -12.870 1.00 91.44 172 MET A C 1
ATOM 1395 O O . MET A 1 172 ? 10.901 -12.642 -11.661 1.00 91.44 172 MET A O 1
ATOM 1399 N N . GLN A 1 173 ? 11.828 -12.475 -13.705 1.00 94.00 173 GLN A N 1
ATOM 1400 C CA . GLN A 1 173 ? 12.995 -11.683 -13.344 1.00 94.00 173 GLN A CA 1
ATOM 1401 C C . GLN A 1 173 ? 13.208 -10.537 -14.346 1.00 94.00 173 GLN A C 1
ATOM 1403 O O . GLN A 1 173 ? 12.895 -10.675 -15.531 1.00 94.00 173 GLN A O 1
ATOM 1408 N N . MET A 1 174 ? 13.779 -9.427 -13.875 1.00 93.56 174 MET A N 1
ATOM 1409 C CA . MET A 1 174 ? 14.137 -8.253 -14.684 1.00 93.56 174 MET A CA 1
ATOM 1410 C C . MET A 1 174 ? 15.610 -7.882 -14.487 1.00 93.56 174 MET A C 1
ATOM 1412 O O . MET A 1 174 ? 16.095 -7.926 -13.355 1.00 93.56 174 MET A O 1
ATOM 1416 N N . SER A 1 175 ? 16.312 -7.485 -15.553 1.00 93.19 175 SER A N 1
ATOM 1417 C CA . SER A 1 175 ? 17.642 -6.865 -15.424 1.00 93.19 175 SER A CA 1
ATOM 1418 C C . SER A 1 175 ? 17.531 -5.476 -14.774 1.00 93.19 175 SER A C 1
ATOM 1420 O O . SER A 1 175 ? 16.436 -4.916 -14.677 1.00 93.19 175 SER A O 1
ATOM 1422 N N . ASN A 1 176 ? 18.646 -4.894 -14.327 1.00 92.81 176 ASN A N 1
ATOM 1423 C CA . ASN A 1 176 ? 18.623 -3.571 -13.690 1.00 92.81 176 ASN A CA 1
ATOM 1424 C C . ASN A 1 176 ? 18.195 -2.464 -14.673 1.00 92.81 176 ASN A C 1
ATOM 1426 O O . ASN A 1 176 ? 17.439 -1.566 -14.305 1.00 92.81 176 ASN A O 1
ATOM 1430 N N . GLU A 1 177 ? 18.606 -2.566 -15.939 1.00 91.12 177 GLU A N 1
ATOM 1431 C CA . GLU A 1 177 ? 18.213 -1.656 -17.023 1.00 91.12 177 GLU A CA 1
ATOM 1432 C C . GLU A 1 177 ? 16.715 -1.787 -17.321 1.00 91.12 177 GLU A C 1
ATOM 1434 O O . GLU A 1 177 ? 16.002 -0.785 -17.407 1.00 91.12 177 GLU A O 1
ATOM 1439 N N . ALA A 1 178 ? 16.224 -3.028 -17.414 1.00 91.00 178 ALA A N 1
ATOM 1440 C CA . ALA A 1 178 ? 14.814 -3.323 -17.632 1.00 91.00 178 ALA A CA 1
ATOM 1441 C C . ALA A 1 178 ? 13.939 -2.819 -16.478 1.00 91.00 178 ALA A C 1
ATOM 1443 O O . ALA A 1 178 ? 12.861 -2.275 -16.716 1.00 91.00 178 ALA A O 1
ATOM 1444 N N . LEU A 1 179 ? 14.411 -2.959 -15.235 1.00 93.44 179 LEU A N 1
ATOM 1445 C CA . LEU A 1 179 ? 13.740 -2.453 -14.043 1.00 93.44 179 LEU A CA 1
ATOM 1446 C C . LEU A 1 179 ? 13.664 -0.922 -14.052 1.00 93.44 179 LEU A C 1
ATOM 1448 O O . LEU A 1 179 ? 12.580 -0.378 -13.854 1.00 93.44 179 LEU A O 1
ATOM 1452 N N . GLY A 1 180 ? 14.774 -0.228 -14.331 1.00 93.31 180 GLY A N 1
ATOM 1453 C CA . GLY A 1 180 ? 14.798 1.235 -14.435 1.00 93.31 180 GLY A CA 1
ATOM 1454 C C . GLY A 1 180 ? 13.843 1.760 -15.511 1.00 93.31 180 GLY A C 1
ATOM 1455 O O . GLY A 1 180 ? 13.019 2.631 -15.235 1.00 93.31 180 GLY A O 1
ATOM 1456 N N . PHE A 1 181 ? 13.879 1.160 -16.705 1.00 91.44 181 PHE A N 1
ATOM 1457 C CA . PHE A 1 181 ? 12.951 1.482 -17.792 1.00 91.44 181 PHE A CA 1
ATOM 1458 C C . PHE A 1 181 ? 11.485 1.225 -17.403 1.00 91.44 181 PHE A C 1
ATOM 1460 O O . PHE A 1 181 ? 10.623 2.075 -17.622 1.00 91.44 181 PHE A O 1
ATOM 1467 N N . THR A 1 182 ? 11.197 0.073 -16.788 1.00 90.62 182 THR A N 1
ATOM 1468 C CA . THR A 1 182 ? 9.835 -0.320 -16.389 1.00 90.62 182 THR A CA 1
ATOM 1469 C C . THR A 1 182 ? 9.276 0.599 -15.300 1.00 90.62 182 THR A C 1
ATOM 1471 O O . THR A 1 182 ? 8.129 1.029 -15.409 1.00 90.62 182 THR A O 1
ATOM 1474 N N . LYS A 1 183 ? 10.086 0.956 -14.289 1.00 95.44 183 LYS A N 1
ATOM 1475 C CA . LYS A 1 183 ? 9.735 1.944 -13.253 1.00 95.44 183 LYS A CA 1
ATOM 1476 C C . LYS A 1 183 ? 9.364 3.293 -13.877 1.00 95.44 183 LYS A C 1
ATOM 1478 O O . LYS A 1 183 ? 8.303 3.830 -13.567 1.00 95.44 183 LYS A O 1
ATOM 1483 N N . GLY A 1 184 ? 10.213 3.802 -14.775 1.00 92.31 184 GLY A N 1
ATOM 1484 C CA . GLY A 1 184 ? 9.993 5.073 -15.464 1.00 92.31 184 GLY A CA 1
ATOM 1485 C C . GLY A 1 184 ? 8.716 5.075 -16.307 1.00 92.31 184 GLY A C 1
ATOM 1486 O O . GLY A 1 184 ? 7.893 5.975 -16.157 1.00 92.31 184 GLY A O 1
ATOM 1487 N N . LEU A 1 185 ? 8.509 4.047 -17.139 1.00 89.56 185 LEU A N 1
ATOM 1488 C CA . LEU A 1 185 ? 7.327 3.962 -18.001 1.00 89.56 185 LEU A CA 1
ATOM 1489 C C . LEU A 1 185 ? 6.026 3.868 -17.191 1.00 89.56 185 LEU A C 1
ATOM 1491 O O . LEU A 1 185 ? 5.099 4.628 -17.455 1.00 89.56 185 LEU A O 1
ATOM 1495 N N . ILE A 1 186 ? 5.960 2.978 -16.191 1.00 90.94 186 ILE A N 1
ATOM 1496 C CA . ILE A 1 186 ? 4.746 2.795 -15.377 1.00 90.94 186 ILE A CA 1
ATOM 1497 C C . ILE A 1 186 ? 4.377 4.089 -14.652 1.00 90.94 186 ILE A C 1
ATOM 1499 O O . ILE A 1 186 ? 3.209 4.475 -14.658 1.00 90.94 186 ILE A O 1
ATOM 1503 N N . SER A 1 187 ? 5.350 4.779 -14.054 1.00 92.38 187 SER A N 1
ATOM 1504 C CA . SER A 1 187 ? 5.058 6.025 -13.349 1.00 92.38 187 SER A CA 1
ATOM 1505 C C . SER A 1 187 ? 4.668 7.157 -14.288 1.00 92.38 187 SER A C 1
ATOM 1507 O O . SER A 1 187 ? 3.719 7.866 -13.979 1.00 92.38 187 SER A O 1
ATOM 1509 N N . GLN A 1 188 ? 5.289 7.290 -15.462 1.00 89.94 188 GLN A N 1
ATOM 1510 C CA . GLN A 1 188 ? 4.861 8.301 -16.431 1.00 89.94 188 GLN A CA 1
ATOM 1511 C C . GLN A 1 188 ? 3.453 8.043 -16.976 1.00 89.94 188 GLN A C 1
ATOM 1513 O O . GLN A 1 188 ? 2.657 8.977 -17.011 1.00 89.94 188 GLN A O 1
ATOM 1518 N N . THR A 1 189 ? 3.103 6.799 -17.322 1.00 88.31 189 THR A N 1
ATOM 1519 C CA . THR A 1 189 ? 1.721 6.433 -17.684 1.00 88.31 189 THR A CA 1
ATOM 1520 C C . THR A 1 189 ? 0.758 6.750 -16.536 1.00 88.31 189 THR A C 1
ATOM 1522 O O . THR A 1 189 ? -0.238 7.438 -16.747 1.00 88.31 189 THR A O 1
ATOM 1525 N N . SER A 1 190 ? 1.092 6.360 -15.300 1.00 91.44 190 SER A N 1
ATOM 1526 C CA . SER A 1 190 ? 0.277 6.652 -14.112 1.00 91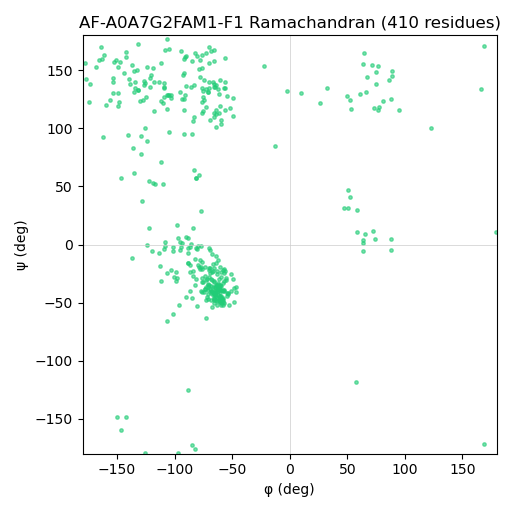.44 190 SER A CA 1
ATOM 1527 C C . SER A 1 190 ? 0.091 8.162 -13.887 1.00 91.44 190 SER A C 1
ATOM 1529 O O . SER A 1 190 ? -1.002 8.600 -13.537 1.00 91.44 190 SER A O 1
ATOM 1531 N N . TRP A 1 191 ? 1.115 8.991 -14.114 1.00 93.06 191 TRP A N 1
ATOM 1532 C CA . TRP A 1 191 ? 1.025 10.445 -13.933 1.00 93.06 191 TRP A CA 1
ATOM 1533 C C . TRP A 1 191 ? 0.284 11.157 -15.074 1.00 93.06 191 TRP A C 1
ATOM 1535 O O . TRP A 1 191 ? -0.470 12.092 -14.811 1.00 93.06 191 TRP A O 1
ATOM 1545 N N . LEU A 1 192 ? 0.505 10.742 -16.326 1.00 89.19 192 LEU A N 1
ATOM 1546 C CA . LEU A 1 192 ? -0.009 11.417 -17.524 1.00 89.19 192 LEU A CA 1
ATOM 1547 C C . LEU A 1 192 ? -1.418 10.966 -17.923 1.00 89.19 192 LEU A C 1
ATOM 1549 O O . LEU A 1 192 ? -2.218 11.801 -18.339 1.00 89.19 192 LEU A O 1
ATOM 1553 N N . GLU A 1 193 ? -1.712 9.669 -17.818 1.00 89.06 193 GLU A N 1
ATOM 1554 C CA . GLU A 1 193 ? -2.981 9.076 -18.261 1.00 89.06 193 GLU A CA 1
ATOM 1555 C C . GLU A 1 193 ? -3.966 8.950 -17.090 1.00 89.06 193 GLU A C 1
ATOM 1557 O O . GLU A 1 193 ? -5.083 9.461 -17.164 1.00 89.06 193 GLU A O 1
ATOM 1562 N N . ASP A 1 194 ? -3.538 8.337 -15.979 1.00 90.81 194 ASP A N 1
ATOM 1563 C CA . ASP A 1 194 ? -4.408 8.077 -14.820 1.00 90.81 194 ASP A CA 1
ATOM 1564 C C . ASP A 1 194 ? -4.474 9.248 -13.819 1.00 90.81 194 ASP A C 1
ATOM 1566 O O . ASP A 1 194 ? -5.366 9.285 -12.968 1.00 90.81 194 ASP A O 1
ATOM 1570 N N . LYS A 1 195 ? -3.519 10.189 -13.878 1.00 95.69 195 LYS A N 1
ATOM 1571 C CA . LYS A 1 195 ? -3.274 11.227 -12.855 1.00 95.69 195 LYS A CA 1
ATOM 1572 C C . LYS A 1 195 ? -3.124 10.638 -11.437 1.00 95.69 195 LYS A C 1
ATOM 1574 O O . LYS A 1 195 ? -3.631 11.188 -10.456 1.00 95.69 195 LYS A O 1
ATOM 1579 N N . LYS A 1 196 ? -2.426 9.505 -11.312 1.00 97.62 196 LYS A N 1
ATOM 1580 C CA . LYS A 1 196 ? -2.197 8.782 -10.051 1.00 97.62 196 LYS A CA 1
ATOM 1581 C C . LYS A 1 196 ? -0.729 8.696 -9.667 1.00 97.62 196 LYS A C 1
ATOM 1583 O O . LYS A 1 196 ? 0.125 8.397 -10.496 1.00 97.62 196 LYS A O 1
ATOM 1588 N N . LEU A 1 197 ? -0.459 8.867 -8.378 1.00 98.50 197 LEU A N 1
ATOM 1589 C CA . LEU A 1 197 ? 0.811 8.505 -7.743 1.00 98.50 197 LEU A CA 1
ATOM 1590 C C . LEU A 1 197 ? 0.837 7.000 -7.404 1.00 98.50 197 LEU A C 1
ATOM 1592 O O . LEU A 1 197 ? -0.103 6.263 -7.699 1.00 98.50 197 LEU A O 1
ATOM 1596 N N . HIS A 1 198 ? 1.893 6.525 -6.748 1.00 98.69 198 HIS A N 1
ATOM 1597 C CA . HIS A 1 198 ? 1.968 5.170 -6.199 1.00 98.69 198 HIS A CA 1
ATOM 1598 C C . HIS A 1 198 ? 2.008 5.207 -4.669 1.00 98.69 198 HIS A C 1
ATOM 1600 O O . HIS A 1 198 ? 2.677 6.055 -4.079 1.00 98.69 198 HIS A O 1
ATOM 1606 N N . LEU A 1 199 ? 1.300 4.281 -4.022 1.00 98.94 199 LEU A N 1
ATOM 1607 C CA . LEU A 1 199 ? 1.187 4.218 -2.563 1.00 98.94 199 LEU A CA 1
ATOM 1608 C C . LEU A 1 199 ? 1.561 2.823 -2.066 1.00 98.94 199 LEU A C 1
ATOM 1610 O O . LEU A 1 199 ? 0.974 1.832 -2.494 1.00 98.94 199 LEU A O 1
ATOM 1614 N N . VAL A 1 200 ? 2.532 2.745 -1.163 1.00 98.94 200 VAL A N 1
ATOM 1615 C CA . VAL A 1 200 ? 2.994 1.498 -0.547 1.00 98.94 200 VAL A CA 1
ATOM 1616 C C . VAL A 1 200 ? 2.489 1.448 0.888 1.00 98.94 200 VAL A C 1
ATOM 1618 O O . VAL A 1 200 ? 2.859 2.290 1.703 1.00 98.94 200 VAL A O 1
ATOM 1621 N N . LEU A 1 201 ? 1.648 0.462 1.193 1.00 98.94 201 LEU A N 1
ATOM 1622 C CA . LEU A 1 201 ? 1.014 0.290 2.497 1.00 98.94 201 LEU A CA 1
ATOM 1623 C C . LEU A 1 201 ? 1.598 -0.921 3.226 1.00 98.94 201 LEU A C 1
ATOM 1625 O O . LEU A 1 201 ? 1.606 -2.038 2.703 1.00 98.94 201 LEU A O 1
ATOM 1629 N N . ASP A 1 202 ? 2.054 -0.713 4.455 1.00 98.88 202 ASP A N 1
ATOM 1630 C CA . ASP A 1 202 ? 2.258 -1.809 5.400 1.00 98.88 202 ASP A CA 1
ATOM 1631 C C . ASP A 1 202 ? 0.917 -2.309 5.985 1.00 98.88 202 ASP A C 1
ATOM 1633 O O . ASP A 1 202 ? -0.109 -1.638 5.880 1.00 98.88 202 A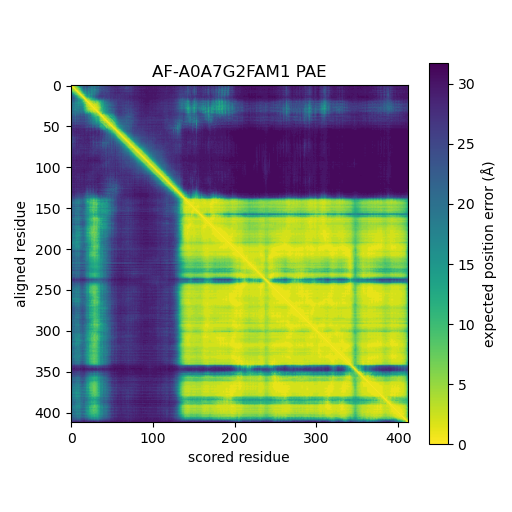SP A O 1
ATOM 1637 N N . LEU A 1 203 ? 0.905 -3.504 6.586 1.00 98.62 203 LEU A N 1
ATOM 1638 C CA . LEU A 1 203 ? -0.279 -4.068 7.244 1.00 98.62 203 LEU A CA 1
ATOM 1639 C C . LEU A 1 203 ? -0.210 -3.925 8.772 1.00 98.62 203 LEU A C 1
ATOM 1641 O O . LEU A 1 203 ? -1.090 -3.315 9.386 1.00 98.62 203 LEU A O 1
ATOM 1645 N N . ASP A 1 204 ? 0.816 -4.509 9.384 1.00 97.50 204 ASP A N 1
ATOM 1646 C CA . ASP A 1 204 ? 0.905 -4.796 10.813 1.00 97.50 204 ASP A CA 1
ATOM 1647 C C . ASP A 1 204 ? 1.192 -3.545 11.646 1.00 97.50 204 ASP A C 1
ATOM 1649 O O . ASP A 1 204 ? 2.260 -2.958 11.571 1.00 97.50 204 ASP A O 1
ATOM 1653 N N . GLN A 1 205 ? 0.243 -3.157 12.498 1.00 96.94 205 GLN A N 1
ATOM 1654 C CA . GLN A 1 205 ? 0.252 -1.891 13.247 1.00 96.94 205 GLN A CA 1
ATOM 1655 C C . GLN A 1 205 ? 0.142 -0.639 12.347 1.00 96.94 205 GLN A C 1
ATOM 1657 O O . GLN A 1 205 ? 0.204 0.487 12.842 1.00 96.94 205 GLN A O 1
ATOM 1662 N N . THR A 1 206 ? -0.139 -0.825 11.053 1.00 98.50 206 THR A N 1
ATOM 1663 C CA . THR A 1 206 ? -0.402 0.242 10.076 1.00 98.50 206 THR A CA 1
ATOM 1664 C C . THR A 1 206 ? -1.896 0.299 9.731 1.00 98.50 206 THR A C 1
ATOM 1666 O O . THR A 1 206 ? -2.570 1.264 10.103 1.00 98.50 206 THR A O 1
ATOM 1669 N N . LEU A 1 207 ? -2.427 -0.751 9.088 1.00 98.62 207 LEU A N 1
ATOM 1670 C CA . LEU A 1 207 ? -3.845 -0.906 8.716 1.00 98.62 207 LEU A CA 1
ATOM 1671 C C . LEU A 1 207 ? -4.613 -1.870 9.635 1.00 98.62 207 LEU A C 1
ATOM 1673 O O . LEU A 1 207 ? -5.841 -1.826 9.692 1.00 98.62 207 LEU A O 1
ATOM 1677 N N . ILE A 1 208 ? -3.904 -2.761 10.330 1.00 98.12 208 ILE A N 1
ATOM 1678 C CA . ILE A 1 208 ? -4.476 -3.811 11.181 1.00 98.12 208 ILE A CA 1
ATOM 1679 C C . ILE A 1 208 ? -3.644 -4.018 12.449 1.00 98.12 208 ILE A C 1
ATOM 1681 O O . ILE A 1 208 ? -2.499 -3.581 12.529 1.00 98.12 208 ILE A O 1
ATOM 1685 N N . HIS A 1 209 ? -4.187 -4.719 13.441 1.00 96.50 209 HIS A N 1
ATOM 1686 C CA . HIS A 1 209 ? -3.413 -5.254 14.560 1.00 96.50 209 HIS A CA 1
ATOM 1687 C C . HIS A 1 209 ? -3.773 -6.724 14.780 1.00 96.50 209 HIS A C 1
ATOM 1689 O O . HIS A 1 209 ? -4.952 -7.067 14.815 1.00 96.50 209 HIS A O 1
ATOM 1695 N N . THR A 1 210 ? -2.764 -7.578 14.943 1.00 94.31 210 THR A N 1
ATOM 1696 C CA . THR A 1 210 ? -2.934 -9.028 15.093 1.00 94.31 210 THR A CA 1
ATOM 1697 C C . THR A 1 210 ? -2.346 -9.498 16.415 1.00 94.31 210 THR A C 1
ATOM 1699 O O . THR A 1 210 ? -1.229 -9.120 16.766 1.00 94.31 210 THR A O 1
ATOM 1702 N N . ILE A 1 211 ? -3.076 -10.354 17.131 1.00 92.62 211 ILE A N 1
ATOM 1703 C CA . ILE A 1 211 ? -2.612 -11.009 18.359 1.00 92.62 211 ILE A CA 1
ATOM 1704 C C . ILE A 1 211 ? -2.981 -12.494 18.338 1.00 92.62 211 ILE A C 1
ATOM 1706 O O . ILE A 1 211 ? -4.008 -12.872 17.777 1.00 92.62 211 ILE A O 1
ATOM 1710 N N . LYS A 1 212 ? -2.175 -13.346 18.977 1.00 92.19 212 LYS A N 1
ATOM 1711 C CA . LYS A 1 212 ? -2.585 -14.726 19.272 1.00 92.19 212 LYS A CA 1
ATOM 1712 C C . LYS A 1 212 ? -3.676 -14.723 20.341 1.00 92.19 212 LYS A C 1
ATOM 1714 O O . LYS A 1 212 ? -3.536 -14.007 21.332 1.00 92.19 212 LYS A O 1
ATOM 1719 N N . THR A 1 213 ? -4.697 -15.568 20.217 1.00 91.06 213 THR A N 1
ATOM 1720 C CA . THR A 1 213 ? -5.760 -15.692 21.235 1.00 91.06 213 THR A CA 1
ATOM 1721 C C . THR A 1 213 ? -5.182 -16.075 22.607 1.00 91.06 213 THR A C 1
ATOM 1723 O O . THR A 1 213 ? -5.652 -15.599 23.638 1.00 91.06 213 THR A O 1
ATOM 1726 N N . SER A 1 214 ? -4.099 -16.862 22.622 1.00 90.12 214 SER A N 1
ATOM 1727 C CA . SER A 1 214 ? -3.330 -17.256 23.814 1.00 90.12 214 SER A CA 1
ATOM 1728 C C . SER A 1 214 ? -2.638 -16.101 24.557 1.00 90.12 214 SER A C 1
ATOM 1730 O O . SER A 1 214 ? -2.221 -16.286 25.699 1.00 90.12 214 SER A O 1
ATOM 1732 N N . LEU A 1 215 ? -2.508 -14.923 23.933 1.00 90.88 215 LEU A N 1
ATOM 1733 C CA . LEU A 1 215 ? -1.839 -13.738 24.484 1.00 90.88 215 LEU A CA 1
ATOM 1734 C C . LEU A 1 215 ? -2.807 -12.605 24.872 1.00 90.88 215 LEU A C 1
ATOM 1736 O O . LEU A 1 215 ? -2.352 -11.552 25.317 1.00 90.88 215 LEU A O 1
ATOM 1740 N N . LEU A 1 216 ? -4.121 -12.802 24.720 1.00 89.94 216 LEU A N 1
ATOM 1741 C CA . LEU A 1 216 ? -5.132 -11.865 25.219 1.00 89.94 216 LEU A CA 1
ATOM 1742 C C . LEU A 1 216 ? -5.127 -11.829 26.751 1.00 89.94 216 LEU A C 1
ATOM 1744 O O . LEU A 1 216 ? -5.047 -12.869 27.410 1.00 89.94 216 LEU A O 1
ATOM 1748 N N . TYR A 1 217 ? -5.286 -10.643 27.339 1.00 88.69 217 TYR A N 1
ATOM 1749 C CA . TYR A 1 217 ? -5.541 -10.550 28.776 1.00 88.69 217 TYR A CA 1
ATOM 1750 C C . TYR A 1 217 ? -6.945 -11.066 29.128 1.00 88.69 217 TYR A C 1
ATOM 1752 O O . TYR A 1 217 ? -7.861 -10.995 28.315 1.00 88.69 217 TYR A O 1
ATOM 1760 N N . GLU A 1 218 ? -7.159 -11.502 30.376 1.00 87.25 218 GLU A N 1
ATOM 1761 C CA . GLU A 1 218 ? -8.495 -11.895 30.875 1.00 87.25 218 GLU A CA 1
ATOM 1762 C C . GLU A 1 218 ? -9.565 -10.822 30.601 1.00 87.25 218 GLU A C 1
ATOM 1764 O O . GLU A 1 218 ? -10.665 -11.132 30.158 1.00 87.25 218 GLU A O 1
ATOM 1769 N N . SER A 1 219 ? -9.204 -9.544 30.766 1.00 85.56 219 SER A N 1
ATOM 1770 C CA . SER A 1 219 ? -10.053 -8.379 30.478 1.00 85.56 219 SER A CA 1
ATOM 1771 C C . SER A 1 219 ? -10.375 -8.163 28.992 1.00 85.56 219 SER A C 1
ATOM 1773 O O . SER A 1 219 ? -11.161 -7.281 28.673 1.00 85.56 219 SER A O 1
ATOM 1775 N N . GLU A 1 220 ? -9.746 -8.909 28.085 1.00 88.25 220 GLU A N 1
ATOM 1776 C CA . GLU A 1 220 ? -9.923 -8.831 26.629 1.00 88.25 220 GLU A CA 1
ATOM 1777 C C . GLU A 1 220 ? -10.566 -10.102 26.052 1.00 88.25 220 GLU A C 1
ATOM 1779 O O . GLU A 1 220 ? -10.922 -10.124 24.875 1.00 88.25 220 GLU A O 1
ATOM 1784 N N . LYS A 1 221 ? -10.760 -11.160 26.855 1.00 88.75 221 LYS A N 1
ATOM 1785 C CA . LYS A 1 221 ? -11.334 -12.427 26.372 1.00 88.75 221 LYS A CA 1
ATOM 1786 C C . LYS A 1 221 ? -12.766 -12.296 25.857 1.00 88.75 221 LYS A C 1
ATOM 1788 O O . LYS A 1 221 ? -13.128 -13.059 24.973 1.00 88.75 221 LYS A O 1
ATOM 1793 N N . TYR A 1 222 ? -13.536 -11.304 26.310 1.00 88.44 222 TYR A N 1
ATOM 1794 C CA . TYR A 1 222 ? -14.871 -11.015 25.764 1.00 88.44 222 TYR A CA 1
ATOM 1795 C C . TYR A 1 222 ? -14.848 -10.789 24.237 1.00 88.44 222 TYR A C 1
ATOM 1797 O O . TYR A 1 222 ? -15.793 -11.146 23.542 1.00 88.44 222 TYR A O 1
ATOM 1805 N N . ILE A 1 223 ? -13.733 -10.292 23.682 1.00 90.62 223 ILE A N 1
ATOM 1806 C CA . ILE A 1 223 ? -13.577 -10.068 22.237 1.00 90.62 223 ILE A CA 1
ATOM 1807 C C . ILE A 1 223 ? -13.696 -11.387 21.453 1.00 90.62 223 ILE A C 1
ATOM 1809 O O . ILE A 1 223 ? -14.174 -11.381 20.323 1.00 90.62 223 ILE A O 1
ATOM 1813 N N . ILE A 1 224 ? -13.309 -12.525 22.051 1.00 88.81 224 ILE A N 1
ATOM 1814 C CA . ILE A 1 224 ? -13.449 -13.875 21.473 1.00 88.81 224 ILE A CA 1
ATOM 1815 C C . ILE A 1 224 ? -14.929 -14.196 21.219 1.00 88.81 224 ILE A C 1
ATOM 1817 O O . ILE A 1 224 ? -15.252 -14.799 20.197 1.00 88.81 224 ILE A O 1
ATOM 1821 N N . GLU A 1 225 ? -15.810 -13.792 22.133 1.00 88.25 225 GLU A N 1
ATOM 1822 C CA . GLU A 1 225 ? -17.257 -14.022 22.065 1.00 88.25 225 GLU A CA 1
ATOM 1823 C C . GLU A 1 225 ? -17.918 -13.076 21.049 1.00 88.25 225 GLU A C 1
ATOM 1825 O O . GLU A 1 225 ? -18.851 -13.465 20.349 1.00 88.25 225 GLU A O 1
ATOM 1830 N N . GLU A 1 226 ? -17.385 -11.859 20.896 1.00 88.69 226 GLU A N 1
ATOM 1831 C CA . GLU A 1 226 ? -17.886 -10.861 19.945 1.00 88.69 226 GLU A CA 1
ATOM 1832 C C . GLU A 1 226 ? -17.508 -11.112 18.474 1.00 88.69 226 GLU A C 1
ATOM 1834 O O . GLU A 1 226 ? -18.184 -10.556 17.605 1.00 88.69 226 GLU A O 1
ATOM 1839 N N . VAL A 1 227 ? -16.459 -11.896 18.164 1.00 89.94 227 VAL A N 1
ATOM 1840 C CA . VAL A 1 227 ? -15.876 -11.982 16.798 1.00 89.94 227 VAL A CA 1
ATOM 1841 C C . VAL A 1 227 ? -16.929 -12.197 15.710 1.00 89.94 227 VAL A C 1
ATOM 1843 O O . VAL A 1 227 ? -16.953 -11.455 14.736 1.00 89.94 227 VAL A O 1
ATOM 1846 N N . GLU A 1 228 ? -17.832 -13.163 15.882 1.00 86.12 228 GLU A N 1
ATOM 1847 C CA . GLU A 1 228 ? -18.832 -13.519 14.859 1.00 86.12 228 GLU A CA 1
ATOM 1848 C C . GLU A 1 228 ? -19.859 -12.398 14.597 1.00 86.12 228 GLU A C 1
ATOM 1850 O O . GLU A 1 228 ? -20.505 -12.366 13.550 1.00 86.12 228 GLU A O 1
ATOM 1855 N N . SER A 1 229 ? -20.011 -11.454 15.533 1.00 90.00 229 SER A N 1
ATOM 1856 C CA . SER A 1 229 ? -20.890 -10.285 15.388 1.00 90.00 229 SER A CA 1
ATOM 1857 C C . SER A 1 229 ? -20.202 -9.078 14.736 1.00 90.00 229 SER A C 1
ATOM 1859 O O . SER A 1 229 ? -20.873 -8.143 14.290 1.00 90.00 229 SER A O 1
ATOM 1861 N N . ARG A 1 230 ? -18.865 -9.082 14.669 1.00 91.31 230 ARG A N 1
ATOM 1862 C CA . ARG A 1 230 ? -18.042 -7.917 14.337 1.00 91.31 230 ARG A CA 1
ATOM 1863 C C . ARG A 1 230 ? -17.356 -8.079 12.990 1.00 91.31 230 ARG A C 1
ATOM 1865 O O . ARG A 1 230 ? -16.589 -9.000 12.763 1.00 91.31 230 ARG A O 1
ATOM 1872 N N . LYS A 1 231 ? -17.583 -7.121 12.090 1.00 89.94 231 LYS A N 1
ATOM 1873 C CA . LYS A 1 231 ? -16.956 -7.109 10.753 1.00 89.94 231 LYS A CA 1
ATOM 1874 C C . LYS A 1 231 ? -15.503 -6.630 10.776 1.00 89.94 231 LYS A C 1
ATOM 1876 O O . LYS A 1 231 ? -14.754 -6.903 9.845 1.00 89.94 231 LYS A O 1
ATOM 1881 N N . ASP A 1 232 ? -15.120 -5.903 11.823 1.00 94.19 232 ASP A N 1
ATOM 1882 C CA . ASP A 1 232 ? -13.786 -5.335 12.005 1.00 94.19 232 ASP A CA 1
ATOM 1883 C C . ASP A 1 232 ? -12.810 -6.289 12.710 1.00 94.19 232 ASP A C 1
ATOM 1885 O O . ASP A 1 232 ? -11.639 -5.945 12.850 1.00 94.19 232 ASP A O 1
ATOM 1889 N N . ILE A 1 233 ? -13.256 -7.476 13.143 1.00 94.75 233 ILE A N 1
ATOM 1890 C CA . ILE A 1 233 ? -12.402 -8.510 13.739 1.00 94.75 233 ILE A CA 1
ATOM 1891 C C . ILE A 1 233 ? -12.602 -9.840 13.007 1.00 94.75 233 ILE A C 1
ATOM 1893 O O . ILE A 1 233 ? -13.726 -10.236 12.729 1.00 94.75 233 ILE A O 1
ATOM 1897 N N . LYS A 1 234 ? -11.514 -10.563 12.719 1.00 92.62 234 LYS A N 1
ATOM 1898 C CA . LYS A 1 234 ? -11.557 -11.924 12.155 1.00 92.62 234 LYS A CA 1
ATOM 1899 C C . LYS A 1 234 ? -10.639 -12.857 12.934 1.00 92.62 234 LYS A C 1
ATOM 1901 O O . LYS A 1 234 ? -9.476 -12.543 13.186 1.00 92.62 234 LYS A O 1
ATOM 1906 N N . ARG A 1 235 ? -11.168 -14.028 13.280 1.00 91.62 235 ARG A N 1
ATOM 1907 C CA . ARG 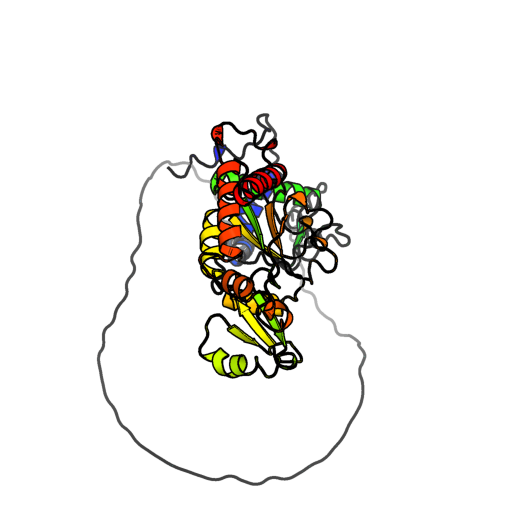A 1 235 ? -10.436 -15.167 13.846 1.00 91.62 235 ARG A CA 1
ATOM 1908 C C . ARG A 1 235 ? -9.787 -15.967 12.720 1.00 91.62 235 ARG A C 1
ATOM 1910 O O . ARG A 1 235 ? -10.422 -16.218 11.697 1.00 91.62 235 ARG A O 1
ATOM 1917 N N . PHE A 1 236 ? -8.543 -16.400 12.901 1.00 88.06 236 PHE A N 1
ATOM 1918 C CA . PHE A 1 236 ? -7.878 -17.310 11.970 1.00 88.06 236 PHE A CA 1
ATOM 1919 C C . PHE A 1 236 ? -6.969 -18.313 12.685 1.00 88.06 236 PHE A C 1
ATOM 1921 O O . PHE A 1 236 ? -6.359 -18.023 13.709 1.00 88.06 236 PHE A O 1
ATOM 1928 N N . ASN A 1 237 ? -6.881 -19.508 12.104 1.00 83.62 237 ASN A N 1
ATOM 1929 C CA . ASN A 1 237 ? -6.001 -20.599 12.540 1.00 83.62 237 ASN A CA 1
ATOM 1930 C C . ASN A 1 237 ? -5.304 -21.282 11.335 1.00 83.62 237 ASN A C 1
ATOM 1932 O O . ASN A 1 237 ? -4.370 -22.064 11.475 1.00 83.62 237 ASN A O 1
ATOM 1936 N N . THR A 1 238 ? -5.747 -20.990 10.107 1.00 63.44 238 THR A N 1
ATOM 1937 C CA . THR A 1 238 ? -5.277 -21.653 8.886 1.00 63.44 238 THR A CA 1
ATOM 1938 C C . THR A 1 238 ? -3.808 -21.338 8.606 1.00 63.44 238 THR A C 1
ATOM 1940 O O . THR A 1 238 ? -3.468 -20.205 8.274 1.00 63.44 238 THR A O 1
ATOM 1943 N N . GLY A 1 239 ? -2.946 -22.353 8.702 1.00 63.06 239 GLY A N 1
ATOM 1944 C CA . GLY A 1 239 ? -1.509 -22.240 8.425 1.00 63.06 239 GLY A CA 1
ATOM 1945 C C . GLY A 1 239 ? -0.645 -21.810 9.617 1.00 63.06 239 GLY A C 1
ATOM 1946 O O . GLY A 1 239 ? 0.561 -21.643 9.443 1.00 63.06 239 GLY A O 1
ATOM 1947 N N . PHE A 1 240 ? -1.220 -21.663 10.816 1.00 68.31 240 PHE A N 1
ATOM 1948 C CA . PHE A 1 240 ? -0.495 -21.274 12.030 1.00 68.31 240 PHE A CA 1
ATOM 1949 C C . PHE A 1 240 ? -0.692 -22.307 13.156 1.00 68.31 240 PHE A C 1
ATOM 1951 O O . PHE A 1 240 ? -1.708 -22.996 13.166 1.00 68.31 240 PHE A O 1
ATOM 1958 N N . PRO A 1 241 ? 0.261 -22.462 14.102 1.00 72.00 241 PRO A N 1
ATOM 1959 C CA . PRO A 1 241 ? 0.125 -23.433 15.198 1.00 72.00 241 PRO A CA 1
ATOM 1960 C C . PRO A 1 241 ? -0.880 -23.017 16.281 1.00 72.00 241 PRO A C 1
ATOM 1962 O O . PRO A 1 241 ? -1.304 -23.846 17.080 1.00 72.00 241 PRO A O 1
ATOM 1965 N N . GLU A 1 242 ? -1.198 -21.725 16.347 1.00 83.25 242 GLU A N 1
ATOM 1966 C CA . GLU A 1 242 ? -2.054 -21.116 17.358 1.00 83.25 242 GLU A CA 1
ATOM 1967 C C . GLU A 1 242 ? -3.046 -20.170 16.688 1.00 83.25 242 GLU A C 1
ATOM 1969 O O . GLU A 1 242 ? -2.685 -19.391 15.799 1.00 83.25 242 GLU A O 1
ATOM 1974 N N . GLU A 1 243 ? -4.281 -20.202 17.177 1.00 90.31 243 GLU A N 1
ATOM 1975 C CA . GLU A 1 243 ? -5.331 -19.284 16.766 1.00 90.31 243 GLU A CA 1
ATOM 1976 C C . GLU A 1 243 ? -4.953 -17.827 17.078 1.00 90.31 243 GLU A C 1
ATOM 1978 O O . GLU A 1 243 ? -4.346 -17.515 18.107 1.00 90.31 243 GLU A O 1
ATOM 1983 N N . SER A 1 244 ? -5.316 -16.928 16.169 1.00 92.25 244 SER A N 1
ATOM 1984 C CA . SER A 1 244 ? -5.059 -15.498 16.267 1.00 92.25 244 SER A CA 1
ATOM 1985 C C . SER A 1 244 ? -6.279 -14.679 15.839 1.00 92.25 244 SER A C 1
ATOM 1987 O O . SER A 1 244 ? -7.111 -15.128 15.046 1.00 92.25 244 SER A O 1
ATOM 1989 N N . LEU A 1 245 ? -6.371 -13.455 16.356 1.00 94.06 245 LEU A N 1
ATOM 1990 C CA . LEU A 1 245 ? -7.365 -12.452 15.984 1.00 94.06 245 LEU A CA 1
ATOM 1991 C C . LEU A 1 245 ? -6.688 -11.322 15.206 1.00 94.06 245 LEU A C 1
ATOM 1993 O O . LEU A 1 245 ? -5.642 -10.826 15.626 1.00 94.06 245 LEU A O 1
ATOM 1997 N N . ILE A 1 246 ? -7.313 -10.889 14.112 1.00 95.25 246 ILE A N 1
ATOM 1998 C CA . ILE A 1 246 ? -6.968 -9.673 13.365 1.00 95.25 246 ILE A CA 1
ATOM 1999 C C . ILE A 1 246 ? -8.042 -8.633 13.657 1.00 95.25 246 ILE A C 1
ATOM 2001 O O . ILE A 1 246 ? -9.220 -8.923 13.471 1.00 95.25 246 ILE A O 1
ATOM 2005 N N . LYS A 1 247 ? -7.644 -7.429 14.064 1.00 96.31 247 LYS A N 1
ATOM 2006 C CA . LYS A 1 247 ? -8.490 -6.233 14.141 1.00 96.31 247 LYS A CA 1
ATOM 2007 C C . LYS A 1 247 ? -8.142 -5.299 12.988 1.00 96.31 247 LYS A C 1
ATOM 2009 O O . LYS A 1 247 ? -6.979 -4.931 12.829 1.00 96.31 247 LYS A O 1
ATOM 2014 N N . LEU A 1 248 ? -9.146 -4.863 12.237 1.00 97.75 248 LEU A N 1
ATOM 2015 C CA . LEU A 1 248 ? -9.036 -3.751 11.300 1.00 97.75 248 LEU A CA 1
ATOM 2016 C C . LEU A 1 248 ? -8.957 -2.427 12.060 1.00 97.75 248 LEU A C 1
ATOM 2018 O O . LEU A 1 248 ? -9.768 -2.164 12.956 1.00 97.75 248 LEU A O 1
ATOM 2022 N N . ARG A 1 249 ? -8.011 -1.572 11.668 1.00 97.81 249 ARG A N 1
ATOM 2023 C CA . ARG A 1 249 ? -8.004 -0.173 12.096 1.00 97.81 249 ARG A CA 1
ATOM 2024 C C . ARG A 1 249 ? -9.255 0.515 11.532 1.00 97.81 249 ARG A C 1
ATOM 2026 O O . ARG A 1 249 ? -9.592 0.254 10.372 1.00 97.81 249 ARG A O 1
ATOM 2033 N N . PRO A 1 250 ? -9.965 1.352 12.310 1.00 97.31 250 PRO A N 1
ATOM 2034 C CA . PRO A 1 250 ? -11.127 2.063 11.789 1.00 97.31 250 PRO A CA 1
ATOM 2035 C C . PRO A 1 250 ? -10.768 2.899 10.561 1.00 97.31 250 PRO A C 1
ATOM 2037 O O . PRO A 1 250 ? -9.600 3.190 10.299 1.00 97.31 250 PRO A O 1
ATOM 2040 N N . PHE A 1 251 ? -11.783 3.254 9.782 1.00 97.88 251 PHE A N 1
ATOM 2041 C CA . PHE A 1 251 ? -11.672 3.953 8.505 1.00 97.88 251 PHE A CA 1
ATOM 2042 C C . PHE A 1 251 ? -10.942 3.199 7.370 1.00 97.88 251 PHE A C 1
ATOM 2044 O O . PHE A 1 251 ? -10.972 3.678 6.239 1.00 97.88 251 PHE A O 1
ATOM 2051 N N . VAL A 1 252 ? -10.349 2.010 7.584 1.00 98.38 252 VAL A N 1
ATOM 2052 C CA . VAL A 1 252 ? -9.506 1.328 6.568 1.00 98.38 252 VAL A CA 1
ATOM 2053 C C . VAL A 1 252 ? -10.177 1.143 5.200 1.00 98.38 252 VAL A C 1
ATOM 2055 O O . VAL A 1 252 ? -9.549 1.399 4.176 1.00 98.38 252 VAL A O 1
ATOM 2058 N N . HIS A 1 253 ? -11.458 0.767 5.140 1.00 98.31 253 HIS A N 1
ATOM 2059 C CA . HIS A 1 253 ? -12.147 0.574 3.858 1.00 98.31 253 HIS A CA 1
ATOM 2060 C C . HIS A 1 253 ? -12.347 1.885 3.088 1.00 98.31 253 HIS A C 1
ATOM 2062 O O . HIS A 1 253 ? -12.167 1.917 1.872 1.00 98.31 253 HIS A O 1
ATOM 2068 N N . GLN A 1 254 ? -12.699 2.966 3.790 1.00 98.44 254 GLN A N 1
ATOM 2069 C CA . GLN A 1 254 ? -12.891 4.280 3.179 1.00 98.44 254 GLN A CA 1
ATOM 2070 C C . GLN A 1 254 ? -11.539 4.905 2.801 1.00 98.44 254 GLN A C 1
ATOM 2072 O O . GLN A 1 254 ? -11.408 5.447 1.707 1.00 98.44 254 GLN A O 1
ATOM 2077 N N . PHE A 1 255 ? -10.512 4.725 3.640 1.00 98.75 255 PHE A N 1
ATOM 2078 C CA . PHE A 1 255 ? -9.122 5.067 3.337 1.00 98.75 255 PHE A CA 1
ATOM 2079 C C . PHE A 1 255 ? -8.653 4.433 2.021 1.00 98.75 255 PHE A C 1
ATOM 2081 O O . PHE A 1 255 ? -8.170 5.147 1.145 1.00 98.75 255 PHE A O 1
ATOM 2088 N N . LEU A 1 256 ? -8.825 3.115 1.856 1.00 98.81 256 LEU A N 1
ATOM 2089 C CA . LEU A 1 256 ? -8.426 2.404 0.635 1.00 98.81 256 LEU A CA 1
ATOM 2090 C C . LEU A 1 256 ? -9.228 2.866 -0.582 1.00 98.81 256 LEU A C 1
ATOM 2092 O O . LEU A 1 256 ? -8.647 3.106 -1.639 1.00 98.81 256 LEU A O 1
ATOM 2096 N N . LYS A 1 257 ? -10.544 3.045 -0.424 1.00 98.62 257 LYS A N 1
ATOM 2097 C CA . LYS A 1 257 ? -11.424 3.535 -1.487 1.00 98.62 257 LYS A CA 1
ATOM 2098 C C . LYS A 1 257 ? -10.987 4.907 -2.004 1.00 98.62 257 LYS A C 1
ATOM 2100 O O . LYS A 1 257 ? -10.811 5.059 -3.207 1.00 98.62 257 LYS A O 1
ATOM 2105 N N . GLU A 1 258 ? -10.785 5.880 -1.116 1.00 98.69 258 GLU A N 1
ATOM 2106 C CA . GLU A 1 258 ? -10.377 7.235 -1.508 1.00 98.69 258 GLU A CA 1
ATOM 2107 C C . GLU A 1 258 ? -8.925 7.279 -2.004 1.00 98.69 258 GLU A C 1
ATOM 2109 O O . GLU A 1 258 ? -8.629 7.964 -2.980 1.00 98.69 258 GLU A O 1
ATOM 2114 N N . CYS A 1 259 ? -8.012 6.497 -1.414 1.00 98.75 259 CYS A N 1
ATOM 2115 C CA . CYS A 1 259 ? -6.654 6.373 -1.948 1.00 98.75 259 CYS A CA 1
ATOM 21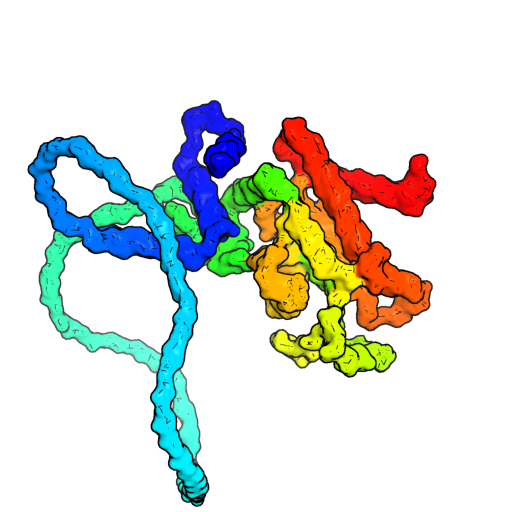16 C C . CYS A 1 259 ? -6.649 5.797 -3.372 1.00 98.75 259 CYS A C 1
ATOM 2118 O O . CYS A 1 259 ? -5.843 6.237 -4.184 1.00 98.75 259 CYS A O 1
ATOM 2120 N N . ASN A 1 260 ? -7.560 4.882 -3.719 1.00 98.31 260 ASN A N 1
ATOM 2121 C CA . ASN A 1 260 ? -7.642 4.298 -5.063 1.00 98.31 260 ASN A CA 1
ATOM 2122 C C . ASN A 1 260 ? -7.973 5.317 -6.167 1.00 98.31 260 ASN A C 1
ATOM 2124 O O . ASN A 1 260 ? -7.666 5.073 -7.335 1.00 98.31 260 ASN A O 1
ATOM 2128 N N . GLU A 1 261 ? -8.586 6.452 -5.829 1.00 98.19 261 GLU A N 1
ATOM 2129 C CA . GLU A 1 261 ? -8.869 7.534 -6.783 1.00 98.19 261 GLU A CA 1
ATOM 2130 C C . GLU A 1 261 ? -7.582 8.282 -7.183 1.00 98.19 261 GLU A C 1
ATOM 2132 O O . GLU A 1 261 ? -7.457 8.729 -8.320 1.00 98.19 261 GLU A O 1
ATOM 2137 N N . MET A 1 262 ? -6.594 8.338 -6.283 1.00 98.56 262 MET A N 1
ATOM 2138 C CA . MET A 1 262 ? -5.362 9.134 -6.407 1.00 98.56 262 MET A CA 1
ATOM 2139 C C . MET A 1 262 ? -4.076 8.304 -6.551 1.00 98.56 262 MET A C 1
ATOM 2141 O O . MET A 1 262 ? -3.041 8.838 -6.959 1.00 98.56 262 MET A O 1
ATOM 2145 N N . PHE A 1 263 ? -4.104 7.018 -6.193 1.00 98.75 263 PHE A N 1
ATOM 2146 C CA . PHE A 1 263 ? -2.917 6.177 -6.070 1.00 98.75 263 PHE A CA 1
ATOM 2147 C C . PHE A 1 263 ? -3.117 4.768 -6.636 1.00 98.75 263 PHE A C 1
ATOM 2149 O O . PHE A 1 263 ? -4.109 4.092 -6.365 1.00 98.75 263 PHE A O 1
ATOM 2156 N N . SER A 1 264 ? -2.100 4.281 -7.342 1.00 97.94 264 SER A N 1
ATOM 2157 C CA . SER A 1 264 ? -1.917 2.868 -7.679 1.00 97.94 264 SER A CA 1
ATOM 2158 C C . SER A 1 264 ? -1.224 2.156 -6.509 1.00 97.94 264 SER A C 1
ATOM 2160 O O . SER A 1 264 ? -0.033 2.365 -6.262 1.00 97.94 264 SER A O 1
ATOM 2162 N N . MET A 1 265 ? -1.978 1.349 -5.754 1.00 98.44 265 MET A N 1
ATOM 2163 C CA . MET A 1 265 ? -1.566 0.864 -4.427 1.00 98.44 265 MET A CA 1
ATOM 2164 C C . MET A 1 265 ? -0.839 -0.492 -4.425 1.00 98.44 265 MET A C 1
ATOM 2166 O O . MET A 1 265 ? -1.177 -1.400 -5.185 1.00 98.44 265 MET A O 1
ATOM 2170 N N . TYR A 1 266 ? 0.116 -0.643 -3.506 1.00 98.69 266 TYR A N 1
ATOM 2171 C CA . TYR A 1 266 ? 0.845 -1.871 -3.173 1.00 98.69 266 TYR A CA 1
ATOM 2172 C C . TYR A 1 266 ? 0.653 -2.215 -1.689 1.00 98.69 266 TYR A C 1
ATOM 2174 O O . TYR A 1 266 ? 0.699 -1.323 -0.843 1.00 98.69 266 TYR A O 1
ATOM 2182 N N . VAL A 1 267 ? 0.555 -3.505 -1.357 1.00 98.75 267 VAL A N 1
ATOM 2183 C CA . VAL A 1 267 ? 0.839 -4.004 0.001 1.00 98.75 267 VAL A CA 1
ATOM 2184 C C . VAL A 1 267 ? 2.314 -4.381 0.094 1.00 98.75 267 VAL A C 1
ATOM 2186 O O . VAL A 1 267 ? 2.841 -5.048 -0.795 1.00 98.75 267 VAL A O 1
ATOM 2189 N N . TYR A 1 268 ? 2.973 -4.007 1.191 1.00 98.75 268 TYR A N 1
ATOM 2190 C CA . TYR A 1 268 ? 4.346 -4.403 1.497 1.00 98.75 268 TYR A CA 1
ATOM 2191 C C . TYR A 1 268 ? 4.489 -4.705 2.993 1.00 98.75 268 TYR A C 1
ATOM 2193 O O . TYR A 1 268 ? 4.771 -3.815 3.792 1.00 98.75 268 TYR A O 1
ATOM 2201 N N . THR A 1 269 ? 4.352 -5.976 3.376 1.00 98.38 269 THR A N 1
ATOM 2202 C CA . THR A 1 269 ? 4.418 -6.440 4.778 1.00 98.38 269 THR A CA 1
ATOM 2203 C C . THR A 1 269 ? 5.667 -7.292 5.056 1.00 98.38 269 THR A C 1
ATOM 2205 O O . THR A 1 269 ? 6.237 -7.911 4.156 1.00 98.38 269 THR A O 1
ATOM 2208 N N . LYS A 1 270 ? 6.095 -7.358 6.327 1.00 97.38 270 LYS A N 1
ATOM 2209 C CA . LYS A 1 270 ? 7.055 -8.366 6.833 1.00 97.38 270 LYS A CA 1
ATOM 2210 C C . LYS A 1 270 ? 6.374 -9.646 7.351 1.00 97.38 270 LYS A C 1
ATOM 2212 O O . LYS A 1 270 ? 7.048 -10.543 7.861 1.00 97.38 270 LYS A O 1
ATOM 2217 N N . GLY A 1 271 ? 5.061 -9.763 7.176 1.00 94.50 271 GLY A N 1
ATOM 2218 C CA . GLY A 1 271 ? 4.305 -11.002 7.305 1.00 94.50 271 GLY A CA 1
ATOM 2219 C C . GLY A 1 271 ? 4.593 -12.007 6.180 1.00 94.50 271 GLY A C 1
ATOM 2220 O O . GLY A 1 271 ? 5.267 -11.712 5.188 1.00 94.50 271 GLY A O 1
ATOM 2221 N N . GLY A 1 272 ? 4.090 -13.230 6.357 1.00 93.38 272 GLY A N 1
ATOM 2222 C CA . GLY A 1 272 ? 4.125 -14.279 5.332 1.00 93.38 272 GLY A CA 1
ATOM 2223 C C . GLY A 1 272 ? 2.991 -14.147 4.310 1.00 93.38 272 GLY A C 1
ATOM 2224 O O . GLY A 1 272 ? 2.003 -13.459 4.557 1.00 93.38 272 GLY A O 1
ATOM 2225 N N . TYR A 1 273 ? 3.113 -14.851 3.182 1.00 92.25 273 TYR A N 1
ATOM 2226 C CA . TYR A 1 273 ? 2.134 -14.814 2.089 1.00 92.25 273 TYR A CA 1
ATOM 2227 C C . TYR A 1 273 ? 0.716 -15.218 2.518 1.00 92.25 273 TYR A C 1
ATOM 2229 O O . TYR A 1 273 ? -0.232 -14.476 2.270 1.00 92.25 273 TYR A O 1
ATOM 2237 N N . ASP A 1 274 ? 0.565 -16.343 3.222 1.00 91.75 274 ASP A N 1
ATOM 2238 C CA . ASP A 1 274 ? -0.754 -16.819 3.661 1.00 91.75 274 ASP A CA 1
ATOM 2239 C C . ASP A 1 274 ? -1.423 -15.863 4.655 1.00 91.75 274 ASP A C 1
ATOM 2241 O O . ASP A 1 274 ? -2.633 -15.657 4.597 1.00 91.75 274 ASP A O 1
ATOM 2245 N N . TYR A 1 275 ? -0.629 -15.212 5.508 1.00 93.12 275 TYR A N 1
ATOM 2246 C CA . TYR A 1 275 ? -1.110 -14.161 6.401 1.00 93.12 275 TYR A CA 1
ATOM 2247 C C . TYR A 1 275 ? -1.583 -12.926 5.627 1.00 93.12 275 TYR A C 1
ATOM 2249 O O . TYR A 1 275 ? -2.713 -12.484 5.819 1.00 93.12 275 TYR A O 1
ATOM 2257 N N . ALA A 1 276 ? -0.766 -12.410 4.702 1.00 95.81 276 ALA A N 1
ATOM 2258 C CA . ALA A 1 276 ? -1.144 -11.272 3.867 1.00 95.81 276 ALA A CA 1
ATOM 2259 C C . ALA A 1 276 ? -2.441 -11.553 3.086 1.00 95.81 276 ALA A C 1
ATOM 2261 O O . ALA A 1 276 ? -3.310 -10.689 3.001 1.00 95.81 276 ALA A O 1
ATOM 2262 N N . ARG A 1 277 ? -2.622 -12.787 2.590 1.00 94.19 277 ARG A N 1
ATOM 2263 C CA . ARG A 1 277 ? -3.856 -13.232 1.927 1.00 94.19 277 ARG A CA 1
ATOM 2264 C C . ARG A 1 277 ? -5.076 -13.180 2.855 1.00 94.19 277 ARG A C 1
ATOM 2266 O O . ARG A 1 277 ? -6.112 -12.679 2.434 1.00 94.19 277 ARG A O 1
ATOM 2273 N N . LEU A 1 278 ? -4.962 -13.642 4.104 1.00 93.56 278 LEU A N 1
ATOM 2274 C CA . LEU A 1 278 ? -6.058 -13.599 5.088 1.00 93.56 278 LEU A CA 1
ATOM 2275 C C . LEU A 1 278 ? -6.497 -12.167 5.435 1.00 93.56 278 LEU A C 1
ATOM 2277 O O . LEU A 1 278 ? -7.688 -11.942 5.657 1.00 93.56 278 LEU A O 1
ATOM 2281 N N . VAL A 1 279 ? -5.551 -11.220 5.458 1.00 96.50 279 VAL A N 1
ATOM 2282 C CA . VAL A 1 279 ? -5.818 -9.783 5.646 1.00 96.50 279 VAL A CA 1
ATOM 2283 C C . VAL A 1 279 ? -6.480 -9.185 4.405 1.00 96.50 279 VAL A C 1
ATOM 2285 O O . VAL A 1 279 ? -7.480 -8.480 4.518 1.00 96.50 279 VAL A O 1
ATOM 2288 N N . LEU A 1 280 ? -5.970 -9.501 3.211 1.00 97.06 280 LEU A N 1
ATOM 2289 C CA . LEU A 1 280 ? -6.528 -9.033 1.939 1.00 97.06 280 LEU A CA 1
ATOM 2290 C C . LEU A 1 280 ? -7.959 -9.528 1.701 1.00 97.06 280 LEU A C 1
ATOM 2292 O O . LEU A 1 280 ? -8.781 -8.758 1.227 1.00 97.06 280 LEU A O 1
ATOM 2296 N N . GLU A 1 281 ? -8.303 -10.748 2.123 1.00 95.25 281 GLU A N 1
ATOM 2297 C CA . GLU A 1 281 ? -9.697 -11.227 2.145 1.00 95.25 281 GLU A CA 1
ATOM 2298 C C . GLU A 1 281 ? -10.639 -10.340 2.978 1.00 95.25 281 GLU A C 1
ATOM 2300 O O . GLU A 1 281 ? -11.846 -10.371 2.755 1.00 95.25 281 GLU A O 1
ATOM 2305 N N . MET A 1 282 ? -10.123 -9.592 3.962 1.00 96.25 282 MET A N 1
ATOM 2306 C CA . MET A 1 282 ? -10.925 -8.642 4.736 1.00 96.25 282 MET A CA 1
ATOM 2307 C C . MET A 1 282 ? -11.030 -7.290 4.031 1.00 96.25 282 MET A C 1
ATOM 2309 O O . MET A 1 282 ? -12.122 -6.740 3.966 1.00 96.25 282 MET A O 1
ATOM 2313 N N . ILE A 1 283 ? -9.916 -6.742 3.527 1.00 97.75 283 ILE A N 1
ATOM 2314 C CA . ILE A 1 283 ? -9.838 -5.337 3.077 1.00 97.75 283 ILE A CA 1
ATOM 2315 C C . ILE A 1 283 ? -9.986 -5.123 1.560 1.00 97.75 283 ILE A C 1
ATOM 2317 O O . ILE A 1 283 ? -10.373 -4.031 1.150 1.00 97.75 283 ILE A O 1
ATOM 2321 N N . ASP A 1 284 ? -9.694 -6.137 0.741 1.00 98.00 284 ASP A N 1
ATOM 2322 C CA . ASP A 1 284 ? -9.736 -6.109 -0.732 1.00 98.00 284 ASP A CA 1
ATOM 2323 C C . ASP A 1 284 ? -10.159 -7.483 -1.322 1.00 98.00 284 ASP A C 1
ATOM 2325 O O . ASP A 1 284 ? -9.405 -8.090 -2.091 1.00 98.00 284 ASP A O 1
ATOM 2329 N N . PRO A 1 285 ? -11.339 -8.031 -0.953 1.00 96.44 285 PRO A N 1
ATOM 2330 C CA . PRO A 1 285 ? -11.762 -9.373 -1.377 1.00 96.44 285 PRO A CA 1
ATOM 2331 C C . PRO A 1 285 ? -11.889 -9.511 -2.903 1.00 96.44 285 PRO A C 1
ATOM 2333 O O . PRO A 1 285 ? -11.536 -10.552 -3.459 1.00 96.44 285 PRO A O 1
ATOM 2336 N N . ASP A 1 286 ? -12.328 -8.446 -3.577 1.00 95.75 286 ASP A N 1
ATOM 2337 C CA . ASP A 1 286 ? -12.507 -8.381 -5.032 1.00 95.75 286 ASP A CA 1
ATOM 2338 C C . ASP A 1 286 ? -11.218 -7.991 -5.789 1.00 95.75 286 ASP A C 1
ATOM 2340 O O . ASP A 1 286 ? -11.216 -7.917 -7.018 1.00 95.75 286 ASP A O 1
ATOM 2344 N N . LYS A 1 287 ? -10.105 -7.769 -5.070 1.00 95.06 287 LYS A N 1
ATOM 2345 C CA . LYS A 1 287 ? -8.781 -7.386 -5.602 1.00 95.06 287 LYS A CA 1
ATOM 2346 C C . LYS A 1 287 ? -8.755 -6.085 -6.417 1.00 95.06 287 LYS A C 1
ATOM 2348 O O . LYS A 1 287 ? -7.921 -5.928 -7.314 1.00 95.06 287 LYS A O 1
ATOM 2353 N N . VAL A 1 288 ? -9.649 -5.153 -6.103 1.00 95.75 288 VAL A N 1
ATOM 2354 C CA . VAL A 1 288 ? -9.800 -3.855 -6.778 1.00 95.75 288 VAL A CA 1
ATOM 2355 C C . VAL A 1 288 ? -8.625 -2.925 -6.463 1.00 95.75 288 VAL A C 1
ATOM 2357 O O . VAL A 1 288 ? -8.201 -2.159 -7.327 1.00 95.75 288 VAL A O 1
ATOM 2360 N N . TYR A 1 289 ? -8.079 -2.996 -5.247 1.00 97.25 289 TYR A N 1
ATOM 2361 C CA . TYR A 1 289 ? -7.061 -2.062 -4.760 1.00 97.25 289 TYR A CA 1
ATOM 2362 C C . TYR A 1 289 ? -5.633 -2.520 -5.070 1.00 97.25 289 TYR A C 1
ATOM 2364 O O . TYR A 1 289 ? -4.805 -1.730 -5.539 1.00 97.25 289 TYR A O 1
ATOM 2372 N N . PHE A 1 290 ? -5.328 -3.798 -4.840 1.00 96.62 290 PHE A N 1
ATOM 2373 C CA . PHE A 1 290 ? -3.955 -4.307 -4.910 1.00 96.62 290 PHE A CA 1
ATOM 2374 C C . PHE A 1 290 ? -3.714 -5.267 -6.079 1.00 96.62 290 PHE A C 1
ATOM 2376 O O . PHE A 1 290 ? -2.609 -5.295 -6.623 1.00 96.62 290 PHE A O 1
ATOM 2383 N N . GLY A 1 291 ? -4.708 -6.047 -6.511 1.00 93.12 291 GLY A N 1
ATOM 2384 C CA . GLY A 1 291 ? -4.488 -7.083 -7.526 1.00 93.12 291 GLY A CA 1
ATOM 2385 C C . GLY A 1 291 ? -3.415 -8.089 -7.080 1.00 93.12 291 GLY A C 1
ATOM 2386 O O . GLY A 1 291 ? -3.556 -8.744 -6.048 1.00 93.12 291 GLY A O 1
ATOM 2387 N N . ASN A 1 292 ? -2.317 -8.179 -7.840 1.00 90.94 292 ASN A N 1
ATOM 2388 C CA . ASN A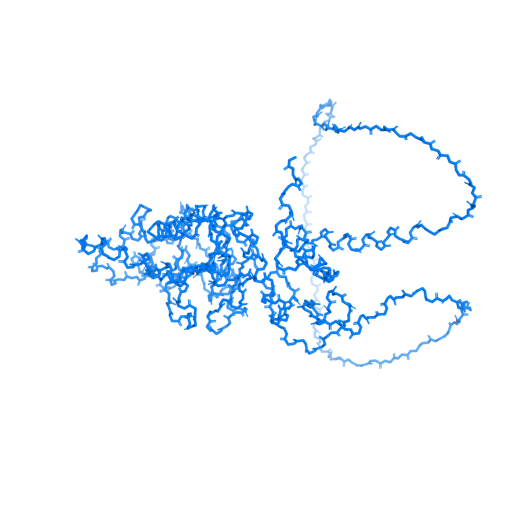 1 292 ? -1.132 -8.978 -7.487 1.00 90.94 292 ASN A CA 1
ATOM 2389 C C . ASN A 1 292 ? -0.007 -8.147 -6.829 1.00 90.94 292 ASN A C 1
ATOM 2391 O O . ASN A 1 292 ? 1.078 -8.670 -6.595 1.00 90.94 292 ASN A O 1
ATOM 2395 N N . ARG A 1 293 ? -0.213 -6.854 -6.531 1.00 96.94 293 ARG A N 1
ATOM 2396 C CA . ARG A 1 293 ? 0.807 -5.936 -5.981 1.00 96.94 293 ARG A CA 1
ATOM 2397 C C . ARG A 1 293 ? 1.014 -6.133 -4.471 1.00 96.94 293 ARG A C 1
ATOM 2399 O O . ARG A 1 293 ? 0.791 -5.224 -3.674 1.00 96.94 293 ARG A O 1
ATOM 2406 N N . VAL A 1 294 ? 1.409 -7.344 -4.081 1.00 97.81 294 VAL A N 1
ATOM 2407 C CA . VAL A 1 294 ? 1.523 -7.787 -2.684 1.00 97.81 294 VAL A CA 1
ATOM 2408 C C . VAL A 1 294 ? 2.927 -8.331 -2.430 1.00 97.81 294 VAL A C 1
ATOM 2410 O O . VAL A 1 294 ? 3.238 -9.467 -2.775 1.00 97.81 294 VAL A O 1
ATOM 2413 N N . ILE A 1 295 ? 3.776 -7.510 -1.817 1.00 98.44 295 ILE A N 1
ATOM 2414 C CA . ILE A 1 295 ? 5.160 -7.840 -1.465 1.00 98.44 295 ILE A CA 1
ATOM 2415 C C . ILE A 1 295 ? 5.191 -8.319 -0.010 1.00 98.44 295 ILE A C 1
ATOM 2417 O O . ILE A 1 295 ? 4.632 -7.678 0.886 1.00 98.44 295 ILE A O 1
ATOM 2421 N N . THR A 1 296 ? 5.846 -9.451 0.245 1.00 97.94 296 THR A N 1
ATOM 2422 C CA . THR A 1 296 ? 5.868 -10.088 1.570 1.00 97.94 296 THR A CA 1
ATOM 2423 C C . THR A 1 296 ? 7.298 -10.324 2.055 1.00 97.94 296 THR A C 1
ATOM 2425 O O . THR A 1 296 ? 8.277 -10.045 1.354 1.00 97.94 296 THR A O 1
ATOM 2428 N N . ARG A 1 297 ? 7.456 -10.912 3.250 1.00 96.38 297 ARG A N 1
ATOM 2429 C CA . ARG A 1 297 ? 8.771 -11.347 3.752 1.00 96.38 297 ARG A CA 1
ATOM 2430 C C . ARG A 1 297 ? 9.476 -12.349 2.831 1.00 96.38 297 ARG A C 1
ATOM 2432 O O . ARG A 1 297 ? 10.689 -12.496 2.929 1.00 96.38 297 ARG A O 1
ATOM 2439 N N . ARG A 1 298 ? 8.743 -13.055 1.963 1.00 94.94 298 ARG A N 1
ATOM 2440 C CA . ARG A 1 298 ? 9.326 -14.008 1.010 1.00 94.94 298 ARG A CA 1
ATOM 2441 C C . ARG A 1 298 ? 10.198 -13.301 -0.028 1.00 94.94 298 ARG A C 1
ATOM 2443 O O . ARG A 1 298 ? 11.313 -13.740 -0.276 1.00 94.94 298 ARG A O 1
ATOM 2450 N N . GLU A 1 299 ? 9.697 -12.212 -0.599 1.00 94.75 299 GLU A N 1
ATOM 2451 C CA . GLU A 1 299 ? 10.402 -11.400 -1.595 1.00 94.75 299 GLU A CA 1
ATOM 2452 C C . GLU A 1 299 ? 11.387 -10.432 -0.925 1.00 94.75 299 GLU A C 1
ATOM 2454 O O . GLU A 1 299 ? 12.423 -10.089 -1.488 1.00 94.75 299 GLU A O 1
ATOM 2459 N N . SER A 1 300 ? 11.067 -10.005 0.299 1.00 93.50 300 SER A N 1
ATOM 2460 C CA . SER A 1 300 ? 11.820 -9.020 1.071 1.00 93.50 300 SER A CA 1
ATOM 2461 C C . SER A 1 300 ? 12.116 -9.542 2.488 1.00 93.50 300 SER A C 1
ATOM 2463 O O . SER A 1 300 ? 11.445 -9.143 3.446 1.00 93.50 300 SER A O 1
ATOM 2465 N N . PRO A 1 301 ? 13.106 -10.438 2.672 1.00 91.88 301 PRO A N 1
ATOM 2466 C CA . PRO A 1 301 ? 13.400 -11.031 3.981 1.00 91.88 301 PRO A CA 1
ATOM 2467 C C . PRO A 1 301 ? 14.156 -10.092 4.937 1.00 91.88 301 PRO A C 1
ATOM 2469 O O . PRO A 1 301 ? 13.992 -10.210 6.147 1.00 91.88 301 PRO A O 1
ATOM 2472 N N . GLY A 1 302 ? 14.964 -9.162 4.409 1.00 93.50 302 GLY A N 1
ATOM 2473 C CA . GLY A 1 302 ? 15.782 -8.216 5.184 1.00 93.50 302 GLY A CA 1
ATOM 2474 C C . GLY A 1 302 ? 15.037 -6.924 5.537 1.00 93.50 302 GLY A C 1
ATOM 2475 O O . GLY A 1 302 ? 13.938 -6.959 6.088 1.00 93.50 302 GLY A O 1
ATOM 2476 N N . PHE A 1 303 ? 15.597 -5.769 5.174 1.00 96.12 303 PHE A N 1
ATOM 2477 C CA . PHE A 1 303 ? 14.886 -4.482 5.206 1.00 96.12 303 PHE A CA 1
ATOM 2478 C C . PHE A 1 303 ? 13.850 -4.371 4.074 1.00 96.12 303 PHE A C 1
ATOM 2480 O O . PHE A 1 303 ? 13.831 -5.199 3.165 1.00 96.12 303 PHE A O 1
ATOM 2487 N N . LYS A 1 304 ? 12.924 -3.409 4.150 1.00 98.12 304 LYS A N 1
ATOM 2488 C CA . LYS A 1 304 ? 12.074 -3.023 3.013 1.00 98.12 304 LYS A CA 1
ATOM 2489 C C . LYS A 1 304 ? 12.877 -2.112 2.071 1.00 98.12 304 LYS A C 1
ATOM 2491 O O . LYS A 1 304 ? 13.807 -1.432 2.501 1.00 98.12 304 LYS A O 1
ATOM 2496 N N . THR A 1 305 ? 12.538 -2.157 0.787 1.00 97.06 305 THR A N 1
ATOM 2497 C CA . THR A 1 305 ? 13.182 -1.386 -0.289 1.00 97.06 305 THR A CA 1
ATOM 2498 C C . THR A 1 305 ? 12.213 -1.154 -1.445 1.00 97.06 305 THR A C 1
ATOM 2500 O O . THR A 1 305 ? 11.482 -2.079 -1.823 1.00 97.06 305 THR A O 1
ATOM 2503 N N . LEU A 1 306 ? 12.228 0.049 -2.027 1.00 97.81 306 LEU A N 1
ATOM 2504 C CA . LEU A 1 306 ? 11.465 0.399 -3.231 1.00 97.81 306 LEU A CA 1
ATOM 2505 C C . LEU A 1 306 ? 11.982 -0.266 -4.522 1.00 97.81 306 LEU A C 1
ATOM 2507 O O . LEU A 1 306 ? 11.341 -0.156 -5.566 1.00 97.81 306 LEU A O 1
ATOM 2511 N N . ASP A 1 307 ? 13.073 -1.033 -4.481 1.00 95.75 307 ASP A N 1
ATOM 2512 C CA . ASP A 1 307 ? 13.539 -1.851 -5.612 1.00 95.75 307 ASP A CA 1
ATOM 2513 C C . ASP A 1 307 ? 12.521 -2.898 -6.091 1.00 95.75 307 ASP A C 1
ATOM 2515 O O . ASP A 1 307 ? 12.546 -3.308 -7.251 1.00 95.75 307 ASP A O 1
ATOM 2519 N N . LEU A 1 308 ? 11.650 -3.369 -5.193 1.00 96.81 308 LEU A N 1
ATOM 2520 C CA . LEU A 1 308 ? 10.624 -4.368 -5.508 1.00 96.81 308 LEU A CA 1
ATOM 2521 C C . LEU A 1 308 ? 9.312 -3.747 -6.001 1.00 96.81 308 LEU A C 1
ATOM 2523 O O . LEU A 1 308 ? 8.433 -4.485 -6.436 1.00 96.81 308 LEU A O 1
ATOM 2527 N N . VAL A 1 309 ? 9.166 -2.422 -5.953 1.00 97.69 309 VAL A N 1
ATOM 2528 C CA . VAL A 1 309 ? 7.979 -1.700 -6.429 1.00 97.69 309 VAL A CA 1
ATOM 2529 C C . VAL A 1 309 ? 8.231 -1.275 -7.875 1.00 97.69 309 VAL A C 1
ATOM 2531 O O . VAL A 1 309 ? 9.226 -0.612 -8.155 1.00 97.69 309 VAL A O 1
ATOM 2534 N N . LEU A 1 310 ? 7.350 -1.640 -8.811 1.00 95.88 310 LEU A N 1
ATOM 2535 C CA . LEU A 1 310 ? 7.490 -1.261 -10.224 1.00 95.88 310 LEU A CA 1
ATOM 2536 C C . LEU A 1 310 ? 6.947 0.153 -10.475 1.00 95.88 310 LEU A C 1
ATOM 2538 O O . LEU A 1 310 ? 5.951 0.338 -11.167 1.00 95.88 310 LEU A O 1
ATOM 2542 N N . ALA A 1 311 ? 7.589 1.138 -9.854 1.00 95.88 311 ALA A N 1
ATOM 2543 C CA . ALA A 1 311 ? 7.347 2.564 -10.036 1.00 95.88 311 ALA A CA 1
ATOM 2544 C C . ALA A 1 311 ? 8.619 3.375 -9.728 1.00 95.88 311 ALA A C 1
ATOM 2546 O O . ALA A 1 311 ? 9.505 2.920 -8.999 1.00 95.88 311 ALA A O 1
ATOM 2547 N N . ASP A 1 312 ? 8.705 4.578 -10.288 1.00 96.56 312 ASP A N 1
ATOM 2548 C CA . ASP A 1 312 ? 9.732 5.569 -9.984 1.00 96.56 312 ASP A CA 1
ATOM 2549 C C . ASP A 1 312 ? 9.515 6.154 -8.577 1.00 96.56 312 ASP A C 1
ATOM 2551 O O . ASP A 1 312 ? 8.421 6.590 -8.212 1.00 96.56 312 ASP A O 1
ATOM 2555 N N . GLU A 1 313 ? 10.580 6.192 -7.778 1.00 97.44 313 GLU A N 1
ATOM 2556 C CA . GLU A 1 313 ? 10.587 6.710 -6.406 1.00 97.44 313 GLU A CA 1
ATOM 2557 C C . GLU A 1 313 ? 10.173 8.179 -6.309 1.00 97.44 313 GLU A C 1
ATOM 2559 O O . GLU A 1 313 ? 9.678 8.600 -5.263 1.00 97.44 313 GLU A O 1
ATOM 2564 N N . ARG A 1 314 ? 10.322 8.950 -7.393 1.00 97.50 314 ARG A N 1
ATOM 2565 C CA . ARG A 1 314 ? 9.816 10.324 -7.510 1.00 97.50 314 ARG A CA 1
ATOM 2566 C C . ARG A 1 314 ? 8.293 10.419 -7.376 1.00 97.50 314 ARG A C 1
ATOM 2568 O O . ARG A 1 314 ? 7.794 11.496 -7.071 1.00 97.50 314 ARG A O 1
ATOM 2575 N N . GLY A 1 315 ? 7.561 9.316 -7.561 1.00 97.44 315 GLY A N 1
ATOM 2576 C CA . GLY A 1 315 ? 6.101 9.245 -7.445 1.00 97.44 315 GLY A CA 1
ATOM 2577 C C . GLY A 1 315 ? 5.577 8.236 -6.419 1.00 97.44 315 GLY A C 1
ATOM 2578 O O . GLY A 1 315 ? 4.392 7.909 -6.472 1.00 97.44 315 GLY A O 1
ATOM 2579 N N . ILE A 1 316 ? 6.420 7.716 -5.518 1.00 98.75 316 ILE A N 1
ATOM 2580 C CA . ILE A 1 316 ? 6.013 6.746 -4.485 1.00 98.75 316 ILE A CA 1
ATOM 2581 C C . ILE A 1 316 ? 5.887 7.421 -3.114 1.00 98.75 316 ILE A C 1
ATOM 2583 O O . ILE A 1 316 ? 6.845 8.011 -2.617 1.00 98.75 316 ILE A O 1
ATOM 2587 N N . VAL A 1 317 ? 4.750 7.234 -2.446 1.00 98.88 317 VAL A N 1
ATOM 2588 C CA . VAL A 1 317 ? 4.585 7.508 -1.009 1.00 98.88 317 VAL A CA 1
ATOM 2589 C C . VAL A 1 317 ? 4.461 6.185 -0.252 1.00 98.88 317 VAL A C 1
ATOM 2591 O O . VAL A 1 317 ? 3.792 5.260 -0.708 1.00 98.88 317 VAL A O 1
ATOM 2594 N N . ILE A 1 318 ? 5.106 6.077 0.906 1.00 98.94 318 ILE A N 1
ATOM 2595 C CA . ILE A 1 318 ? 5.039 4.916 1.801 1.00 98.94 318 ILE A CA 1
ATOM 2596 C C . ILE A 1 318 ? 4.250 5.313 3.051 1.00 98.94 318 ILE A C 1
ATOM 2598 O O . ILE A 1 318 ? 4.535 6.357 3.636 1.00 98.94 318 ILE A O 1
ATOM 2602 N N . VAL A 1 319 ? 3.318 4.469 3.500 1.00 98.88 319 VAL A N 1
ATOM 2603 C CA . VAL A 1 319 ? 2.681 4.568 4.823 1.00 98.88 319 VAL A CA 1
ATOM 2604 C C . VAL A 1 319 ? 3.004 3.304 5.613 1.00 98.88 319 VAL A C 1
ATOM 2606 O O . VAL A 1 319 ? 2.616 2.197 5.237 1.00 98.88 319 VAL A O 1
ATOM 2609 N N . ASP A 1 320 ? 3.759 3.485 6.692 1.00 98.81 320 ASP A N 1
ATOM 2610 C CA . ASP A 1 320 ? 4.331 2.421 7.521 1.00 98.81 320 ASP A CA 1
ATOM 2611 C C . ASP A 1 320 ? 4.539 2.970 8.942 1.00 98.81 320 ASP A C 1
ATOM 2613 O O . ASP A 1 320 ? 4.862 4.150 9.119 1.00 98.81 320 ASP A O 1
ATOM 2617 N N . ASP A 1 321 ? 4.325 2.153 9.969 1.00 98.25 321 ASP A N 1
ATOM 2618 C CA . ASP A 1 321 ? 4.461 2.566 11.367 1.00 98.25 321 ASP A CA 1
ATOM 2619 C C . ASP A 1 321 ? 5.930 2.619 11.847 1.00 98.25 321 ASP A C 1
ATOM 2621 O O . ASP A 1 321 ? 6.250 3.277 12.846 1.00 98.25 321 ASP A O 1
ATOM 2625 N N . THR A 1 322 ? 6.846 1.944 11.141 1.00 97.75 322 THR A N 1
ATOM 2626 C CA . THR A 1 322 ? 8.203 1.632 11.603 1.00 97.75 322 THR A CA 1
ATOM 2627 C C . THR A 1 322 ? 9.272 2.147 10.631 1.00 97.75 322 THR A C 1
ATOM 2629 O O . THR A 1 322 ? 9.798 1.429 9.783 1.00 97.75 322 THR A O 1
ATOM 2632 N N . SER A 1 323 ? 9.724 3.391 10.815 1.00 97.31 323 SER A N 1
ATOM 2633 C CA . SER A 1 323 ? 10.739 4.009 9.937 1.00 97.31 323 SER A CA 1
ATOM 2634 C C . SER A 1 323 ? 12.119 3.332 9.903 1.00 97.31 323 SER A C 1
ATOM 2636 O O . SER A 1 323 ? 12.923 3.623 9.014 1.00 97.31 323 SER A O 1
ATOM 2638 N N . SER A 1 324 ? 12.427 2.416 10.827 1.00 97.38 324 SER A N 1
ATOM 2639 C CA . SER A 1 324 ? 13.675 1.643 10.805 1.00 97.38 324 SER A CA 1
ATOM 2640 C C . SER A 1 324 ? 13.683 0.500 9.785 1.00 97.38 324 SER A C 1
ATOM 2642 O O . SER A 1 324 ? 14.774 0.081 9.402 1.00 97.38 324 SER A O 1
ATOM 2644 N N . VAL A 1 325 ? 12.526 0.023 9.292 1.00 97.69 325 VAL A N 1
ATOM 2645 C CA . VAL A 1 325 ? 12.509 -1.031 8.255 1.00 97.69 325 VAL A CA 1
ATOM 2646 C C . VAL A 1 325 ? 12.823 -0.503 6.854 1.00 97.69 325 VAL A C 1
ATOM 2648 O O . VAL A 1 325 ? 13.123 -1.306 5.978 1.00 97.69 325 VAL A O 1
ATOM 2651 N N . TRP A 1 326 ? 12.808 0.820 6.661 1.00 98.06 326 TRP A N 1
ATOM 2652 C CA . TRP A 1 326 ? 13.118 1.520 5.410 1.00 98.06 326 TRP A CA 1
ATOM 2653 C C . TRP A 1 326 ? 14.427 2.321 5.547 1.00 98.06 326 TRP A C 1
ATOM 2655 O O . TRP A 1 326 ? 14.385 3.544 5.652 1.00 98.06 326 TRP A O 1
ATOM 2665 N N . PRO A 1 327 ? 15.614 1.691 5.611 1.00 97.06 327 PRO A N 1
ATOM 2666 C CA . PRO A 1 327 ? 16.867 2.403 5.877 1.00 97.06 327 PRO A CA 1
ATOM 2667 C C . PRO A 1 327 ? 17.228 3.427 4.790 1.00 97.06 327 PRO A C 1
ATOM 2669 O O . PRO A 1 327 ? 17.753 4.489 5.128 1.00 97.06 327 PRO A O 1
ATOM 2672 N N . HIS A 1 328 ? 16.916 3.134 3.524 1.00 97.12 328 HIS A N 1
ATOM 2673 C CA . HIS A 1 328 ? 17.285 3.955 2.364 1.00 97.12 328 HIS A CA 1
ATOM 2674 C C . HIS A 1 328 ? 16.143 4.870 1.880 1.00 97.12 328 HIS A C 1
ATOM 2676 O O . HIS A 1 328 ? 16.397 6.007 1.486 1.00 97.12 328 HIS A O 1
ATOM 2682 N N . ASP A 1 329 ? 14.885 4.446 2.042 1.00 97.75 329 ASP A N 1
ATOM 2683 C CA . ASP A 1 329 ? 13.712 5.094 1.425 1.00 97.75 329 ASP A CA 1
ATOM 2684 C C . ASP A 1 329 ? 12.955 6.056 2.364 1.00 97.75 329 ASP A C 1
ATOM 2686 O O . ASP A 1 329 ? 11.819 6.449 2.103 1.00 97.75 329 ASP A O 1
ATOM 2690 N N . LYS A 1 330 ? 13.573 6.488 3.476 1.00 97.19 330 LYS A N 1
ATOM 2691 C CA . LYS A 1 330 ? 12.928 7.352 4.496 1.00 97.19 330 LYS A CA 1
ATOM 2692 C C . LYS A 1 330 ? 12.369 8.666 3.953 1.00 97.19 330 LYS A C 1
ATOM 2694 O O . LYS A 1 330 ? 11.501 9.260 4.581 1.00 97.19 330 LYS A O 1
ATOM 2699 N N . LYS A 1 331 ? 12.874 9.141 2.811 1.00 98.12 331 LYS A N 1
ATOM 2700 C CA . LYS A 1 331 ? 12.391 10.363 2.148 1.00 98.12 331 LYS A CA 1
ATOM 2701 C C . LYS A 1 331 ? 10.991 10.199 1.539 1.00 98.12 331 LYS A C 1
ATOM 2703 O O . LYS A 1 331 ? 10.327 11.202 1.318 1.00 98.12 331 LYS A O 1
ATOM 2708 N N . ASN A 1 332 ? 10.558 8.964 1.293 1.00 98.69 332 ASN A N 1
ATOM 2709 C CA . ASN A 1 332 ? 9.242 8.612 0.760 1.00 98.69 332 ASN A CA 1
ATOM 2710 C C . ASN A 1 332 ? 8.231 8.260 1.867 1.00 98.69 332 ASN A C 1
ATOM 2712 O O . ASN A 1 332 ? 7.066 8.004 1.572 1.00 98.69 332 ASN A O 1
ATOM 2716 N N . LEU A 1 333 ? 8.663 8.219 3.133 1.00 98.56 333 LEU A N 1
ATOM 2717 C CA . LEU A 1 333 ? 7.881 7.686 4.244 1.00 98.56 333 LEU A CA 1
ATOM 2718 C C . LEU A 1 333 ? 7.044 8.750 4.969 1.00 98.56 333 LEU A C 1
ATOM 2720 O O . LEU A 1 333 ? 7.572 9.605 5.681 1.00 98.56 333 LEU A O 1
ATOM 2724 N N . LEU A 1 334 ? 5.724 8.588 4.898 1.00 98.25 334 LEU A N 1
ATOM 2725 C CA . LEU A 1 334 ? 4.774 9.112 5.872 1.00 98.25 334 LEU A CA 1
ATOM 2726 C C . LEU A 1 334 ? 4.668 8.116 7.037 1.00 98.25 334 LEU A C 1
ATOM 2728 O O . LEU A 1 334 ? 3.918 7.141 6.973 1.00 98.25 334 LEU A O 1
ATOM 2732 N N . GLN A 1 335 ? 5.437 8.341 8.107 1.00 98.00 335 GLN A N 1
ATOM 2733 C CA . GLN A 1 335 ? 5.383 7.464 9.279 1.00 98.00 335 GLN A CA 1
ATOM 2734 C C . GLN A 1 335 ? 4.074 7.685 10.053 1.00 98.00 335 GLN A C 1
ATOM 2736 O O . GLN A 1 335 ? 3.834 8.780 10.567 1.00 98.00 335 GLN A O 1
ATOM 2741 N N . ILE A 1 336 ? 3.248 6.642 10.159 1.00 96.81 336 ILE A N 1
ATOM 2742 C CA . ILE A 1 336 ? 1.978 6.673 10.900 1.00 96.81 336 ILE A CA 1
ATOM 2743 C C . ILE A 1 336 ? 2.167 6.216 12.356 1.00 96.81 336 ILE A C 1
ATOM 2745 O O . ILE A 1 336 ? 3.138 5.543 12.701 1.00 96.81 336 ILE A O 1
ATOM 2749 N N . ALA A 1 337 ? 1.238 6.579 13.244 1.00 94.38 337 ALA A N 1
ATOM 2750 C CA . ALA A 1 337 ? 1.216 6.051 14.606 1.00 94.38 337 ALA A CA 1
ATOM 2751 C C . ALA A 1 337 ? 0.930 4.536 14.610 1.00 94.38 337 ALA A C 1
ATOM 2753 O O . ALA A 1 337 ? -0.001 4.085 13.934 1.00 94.38 337 ALA A O 1
ATOM 2754 N N . ARG A 1 338 ? 1.685 3.771 15.413 1.00 95.00 338 ARG A N 1
ATOM 2755 C CA . ARG A 1 338 ? 1.508 2.316 15.583 1.00 95.00 338 ARG A CA 1
ATOM 2756 C C . ARG A 1 338 ? 0.112 2.001 16.124 1.00 95.00 338 ARG A C 1
ATOM 2758 O O . ARG A 1 338 ? -0.215 2.415 17.235 1.00 95.00 338 ARG A O 1
ATOM 2765 N N . TYR A 1 339 ? -0.677 1.242 15.375 1.00 95.31 339 TYR A N 1
ATOM 2766 C CA . TYR A 1 339 ? -2.002 0.794 15.787 1.00 95.31 339 TYR A CA 1
ATOM 2767 C C . TYR A 1 339 ? -1.911 -0.325 16.830 1.00 95.31 339 TYR A C 1
ATOM 2769 O O . TYR A 1 339 ? -1.290 -1.362 16.588 1.00 95.31 339 TYR A O 1
ATOM 2777 N N . LYS A 1 340 ? -2.544 -0.122 17.991 1.00 91.25 340 LYS A N 1
ATOM 2778 C CA . LYS A 1 340 ? -2.513 -1.056 19.129 1.00 91.25 340 LYS A CA 1
ATOM 2779 C C . LYS A 1 340 ? -3.894 -1.240 19.758 1.00 91.25 340 LYS A C 1
ATOM 2781 O O . LYS A 1 340 ? -4.231 -0.622 20.765 1.00 91.25 340 LYS A O 1
ATOM 2786 N N . TYR A 1 341 ? -4.692 -2.122 19.164 1.00 91.06 341 TYR A N 1
ATOM 2787 C CA . TYR A 1 341 ? -6.000 -2.487 19.715 1.00 91.06 341 TYR A CA 1
ATOM 2788 C C . TYR A 1 341 ? -5.906 -3.375 20.973 1.00 91.06 341 TYR A C 1
ATOM 2790 O O . TYR A 1 341 ? -6.317 -2.962 22.061 1.00 91.06 341 TYR A O 1
ATOM 2798 N N . PHE A 1 342 ? -5.346 -4.579 20.806 1.00 90.06 342 PHE A N 1
ATOM 2799 C CA . PHE A 1 342 ? -5.093 -5.580 21.848 1.00 90.06 342 PHE A CA 1
ATOM 2800 C C . PHE A 1 342 ? -3.856 -5.280 22.709 1.00 90.06 342 PHE A C 1
ATOM 2802 O O . PHE A 1 342 ? -2.916 -4.629 22.248 1.00 90.06 342 PHE A O 1
ATOM 2809 N N . GLY A 1 343 ? -3.798 -5.865 23.906 1.00 74.81 343 GLY A N 1
ATOM 2810 C CA . GLY A 1 343 ? -2.562 -6.118 24.652 1.00 74.81 343 GLY A CA 1
ATOM 2811 C C . GLY A 1 343 ? -1.908 -4.892 25.290 1.00 74.81 343 GLY A C 1
ATOM 2812 O O . GLY A 1 343 ? -0.834 -5.010 25.878 1.00 74.81 343 GLY A O 1
ATOM 2813 N N . ASP A 1 344 ? -2.534 -3.717 25.217 1.00 65.06 344 ASP A N 1
ATOM 2814 C CA . ASP A 1 344 ? -1.993 -2.492 25.799 1.00 65.06 344 ASP A CA 1
ATOM 2815 C C . ASP A 1 344 ? -2.726 -2.112 27.097 1.00 65.06 344 ASP A C 1
ATOM 2817 O O . ASP A 1 344 ? -3.780 -1.479 27.093 1.00 65.06 344 ASP A O 1
ATOM 2821 N N . LYS A 1 345 ? -2.139 -2.496 28.239 1.00 55.25 345 LYS A N 1
ATOM 2822 C CA . LYS A 1 345 ? -2.522 -1.979 29.567 1.00 55.25 345 LYS A CA 1
ATOM 2823 C C . LYS A 1 345 ? -1.868 -0.628 29.883 1.00 55.25 345 LYS A C 1
ATOM 2825 O O . LYS A 1 345 ? -2.274 0.029 30.833 1.00 55.25 345 LYS A O 1
ATOM 2830 N N . SER A 1 346 ? -0.868 -0.195 29.112 1.00 49.16 346 SER A N 1
ATOM 2831 C CA . SER A 1 346 ? -0.182 1.088 29.322 1.00 49.16 346 SER A CA 1
ATOM 2832 C C . SER A 1 346 ? -0.915 2.266 28.671 1.00 49.16 346 SER A C 1
ATOM 2834 O O . SER A 1 346 ? -0.815 3.393 29.151 1.00 49.16 346 SER A O 1
ATOM 2836 N N . CYS A 1 347 ? -1.750 2.026 27.655 1.00 46.88 347 CYS A N 1
ATOM 2837 C CA . CYS A 1 347 ? -2.611 3.061 27.075 1.00 46.88 347 CYS A CA 1
ATOM 2838 C C . CYS A 1 347 ? -3.746 3.523 28.015 1.00 46.88 347 CYS A C 1
ATOM 2840 O O . CYS A 1 347 ? -4.421 4.502 27.704 1.00 46.88 347 CYS A O 1
ATOM 2842 N N . LEU A 1 348 ? -3.913 2.894 29.190 1.00 41.78 348 LEU A N 1
ATOM 2843 C CA . LEU A 1 348 ? -4.739 3.407 30.293 1.00 41.78 348 LEU A CA 1
ATOM 2844 C C . LEU A 1 348 ? -4.305 4.811 30.762 1.00 41.78 348 LEU A C 1
ATOM 2846 O O . LEU A 1 348 ? -5.118 5.535 31.326 1.00 41.78 348 LEU A O 1
ATOM 2850 N N . PHE A 1 349 ? -3.066 5.239 30.484 1.00 42.38 349 PHE A N 1
ATOM 2851 C CA . PHE A 1 349 ? -2.600 6.598 30.794 1.00 42.38 349 PHE A CA 1
ATOM 2852 C C . PHE A 1 349 ? -3.090 7.686 29.820 1.00 42.38 349 PHE A C 1
ATOM 2854 O O . PHE A 1 349 ? -2.800 8.862 30.029 1.00 42.38 349 PHE A O 1
ATOM 2861 N N . SER A 1 350 ? -3.857 7.329 28.783 1.00 52.28 350 SER A N 1
ATOM 2862 C CA . SER A 1 350 ? -4.748 8.266 28.088 1.00 52.28 350 SER A CA 1
ATOM 2863 C C . SER A 1 350 ? -5.790 7.494 27.273 1.00 52.28 350 SER A C 1
ATOM 2865 O O . SER A 1 350 ? -5.548 7.188 26.099 1.00 52.28 350 SER A O 1
ATOM 2867 N N . GLU A 1 351 ? -6.962 7.231 27.863 1.00 59.09 351 GLU A N 1
ATOM 2868 C CA . GLU A 1 351 ? -8.133 6.716 27.131 1.00 59.09 351 GLU A CA 1
ATOM 2869 C C . GLU A 1 351 ? -8.379 7.494 25.831 1.00 59.09 351 GLU A C 1
ATOM 2871 O O . GLU A 1 351 ? -8.726 6.908 24.810 1.00 59.09 351 GLU A O 1
ATOM 2876 N N . ASP A 1 352 ? -8.140 8.806 25.854 1.00 60.00 352 ASP A N 1
ATOM 2877 C CA . ASP A 1 352 ? -8.355 9.710 24.727 1.00 60.00 352 ASP A CA 1
ATOM 2878 C C . ASP A 1 352 ? -7.539 9.330 23.489 1.00 60.00 352 ASP A C 1
ATOM 2880 O O . ASP A 1 352 ? -8.058 9.407 22.380 1.00 60.00 352 ASP A O 1
ATOM 2884 N N . LYS A 1 353 ? -6.305 8.822 23.636 1.00 60.34 353 LYS A N 1
ATOM 2885 C CA . LYS A 1 353 ? -5.530 8.338 22.477 1.00 60.34 353 LYS A CA 1
ATOM 2886 C C . LYS A 1 353 ? -6.129 7.070 21.874 1.00 60.34 353 LYS A C 1
ATOM 2888 O O . LYS A 1 353 ? -6.127 6.938 20.654 1.00 60.34 353 LYS A O 1
ATOM 2893 N N . LYS A 1 354 ? -6.679 6.169 22.699 1.00 65.94 354 LYS A N 1
ATOM 2894 C CA . LYS A 1 354 ? -7.375 4.968 22.210 1.00 65.94 354 LYS A CA 1
ATOM 2895 C C . LYS A 1 354 ? -8.715 5.333 21.561 1.00 65.94 354 LYS A C 1
ATOM 2897 O O . LYS A 1 354 ? -9.024 4.808 20.501 1.00 65.94 354 LYS A O 1
ATOM 2902 N N . LYS A 1 355 ? -9.452 6.299 22.126 1.00 72.88 355 LYS A N 1
ATOM 2903 C CA . LYS A 1 355 ? -10.670 6.882 21.529 1.00 72.88 355 LYS A CA 1
ATOM 2904 C C . LYS A 1 355 ? -10.390 7.594 20.198 1.00 72.88 355 LYS A C 1
ATOM 2906 O O . LYS A 1 355 ? -11.244 7.571 19.321 1.00 72.88 355 LYS A O 1
ATOM 2911 N N . ILE A 1 356 ? -9.217 8.214 20.037 1.00 80.25 356 ILE A N 1
ATOM 2912 C CA . ILE A 1 356 ? -8.789 8.837 18.774 1.00 80.25 356 ILE A CA 1
ATOM 2913 C C . ILE A 1 356 ? -8.413 7.775 17.731 1.00 80.25 356 ILE A C 1
ATOM 2915 O O . ILE A 1 356 ? -8.880 7.876 16.604 1.00 80.25 356 ILE A O 1
ATOM 2919 N N . ASP A 1 357 ? -7.610 6.760 18.071 1.00 85.38 357 ASP A N 1
ATOM 2920 C CA . ASP A 1 357 ? -7.217 5.721 17.098 1.00 85.38 357 ASP A CA 1
ATOM 2921 C C . ASP A 1 357 ? -8.394 4.803 16.709 1.00 85.38 357 ASP A C 1
ATOM 2923 O O . ASP A 1 357 ? -8.451 4.341 15.576 1.00 85.38 357 ASP A O 1
ATOM 2927 N N . GLU A 1 358 ? -9.381 4.615 17.597 1.00 91.12 358 GLU A N 1
ATOM 2928 C CA . GLU A 1 358 ? -10.662 3.953 17.289 1.00 91.12 358 GLU A CA 1
ATOM 2929 C C . GLU A 1 358 ? -11.729 4.894 16.659 1.00 91.12 358 GLU A C 1
ATOM 2931 O O . GLU A 1 358 ? -12.903 4.534 16.593 1.00 91.12 358 GLU A O 1
ATOM 2936 N N . SER A 1 359 ? -11.362 6.097 16.188 1.00 90.44 359 SER A N 1
ATOM 2937 C CA . SER A 1 359 ? -12.286 7.054 15.547 1.00 90.44 359 SER A CA 1
ATOM 2938 C C . SER A 1 359 ? -12.096 7.124 14.032 1.00 90.44 359 SER A C 1
ATOM 2940 O O . SER A 1 359 ? -11.002 7.419 13.559 1.00 90.44 359 SER A O 1
ATOM 2942 N N . ASP A 1 360 ? -13.179 6.987 13.263 1.00 90.19 360 ASP A N 1
ATOM 2943 C CA . ASP A 1 360 ? -13.137 7.206 11.809 1.00 90.19 360 ASP A CA 1
ATOM 2944 C C . ASP A 1 360 ? -12.810 8.670 11.446 1.00 90.19 360 ASP A C 1
ATOM 2946 O O . ASP A 1 360 ? -12.021 8.937 10.542 1.00 90.19 360 ASP A O 1
ATOM 2950 N N . GLU A 1 361 ? -13.370 9.642 12.174 1.00 90.25 361 GLU A N 1
ATOM 2951 C CA . GLU A 1 361 ? -13.196 11.072 11.877 1.00 90.25 361 GLU A CA 1
ATOM 2952 C C . GLU A 1 361 ? -11.827 11.616 12.298 1.00 90.25 361 GLU A C 1
ATOM 2954 O O . GLU A 1 361 ? -11.238 12.440 11.596 1.00 90.25 361 GLU A O 1
ATOM 2959 N N . LYS A 1 362 ? -11.330 11.199 13.467 1.00 89.62 362 LYS A N 1
ATOM 2960 C CA . LYS A 1 362 ? -10.114 11.757 14.092 1.00 89.62 362 LYS A CA 1
ATOM 2961 C C . LYS A 1 362 ? -8.925 10.798 14.042 1.00 89.62 362 LYS A C 1
ATOM 2963 O O . LYS A 1 362 ? -7.838 11.156 14.490 1.00 89.62 362 LYS A O 1
ATOM 2968 N N . GLY A 1 363 ? -9.124 9.604 13.490 1.00 93.44 363 GLY A N 1
ATOM 2969 C CA . GLY A 1 363 ? -8.133 8.542 13.471 1.00 93.44 363 GLY A CA 1
ATOM 2970 C C . GLY A 1 363 ? -6.891 8.852 12.632 1.00 93.44 363 GLY A C 1
ATOM 2971 O O . GLY A 1 363 ? -6.931 9.657 11.690 1.00 93.44 363 GLY A O 1
ATOM 2972 N N . PRO A 1 364 ? -5.769 8.168 12.917 1.00 95.81 364 PRO A N 1
ATOM 2973 C CA . PRO A 1 364 ? -4.545 8.277 12.135 1.00 95.81 364 PRO A CA 1
ATOM 2974 C C . PRO A 1 364 ? -4.716 7.953 10.646 1.00 95.81 364 PRO A C 1
ATOM 2976 O O . PRO A 1 364 ? -4.036 8.580 9.840 1.00 95.81 364 PRO A O 1
ATOM 2979 N N . LEU A 1 365 ? -5.631 7.053 10.246 1.00 97.88 365 LEU A N 1
ATOM 2980 C CA . LEU A 1 365 ? -5.875 6.778 8.819 1.00 97.88 365 LEU A CA 1
ATOM 2981 C C . LEU A 1 365 ? -6.581 7.931 8.100 1.00 97.88 365 LEU A C 1
ATOM 2983 O O . LEU A 1 365 ? -6.144 8.301 7.016 1.00 97.88 365 LEU A O 1
ATOM 2987 N N . ASN A 1 366 ? -7.598 8.566 8.692 1.00 97.06 366 ASN A N 1
ATOM 2988 C CA . ASN A 1 366 ? -8.197 9.761 8.084 1.00 97.06 366 ASN A CA 1
ATOM 2989 C C . ASN A 1 366 ? -7.205 10.940 8.061 1.00 97.06 366 ASN A C 1
ATOM 2991 O O . ASN A 1 366 ? -7.107 11.680 7.083 1.00 97.06 366 ASN A O 1
ATOM 2995 N N . THR A 1 367 ? -6.387 11.067 9.110 1.00 96.31 367 THR A N 1
ATOM 2996 C CA . THR A 1 367 ? -5.282 12.038 9.156 1.00 96.31 367 THR A CA 1
ATOM 2997 C C . THR A 1 367 ? -4.279 11.799 8.019 1.00 96.31 367 THR A C 1
ATOM 2999 O O . THR A 1 367 ? -3.913 12.740 7.316 1.00 96.31 367 THR A O 1
ATOM 3002 N N . ALA A 1 368 ? -3.884 10.542 7.789 1.00 98.12 368 ALA A N 1
ATOM 3003 C CA . ALA A 1 368 ? -2.999 10.155 6.693 1.00 98.12 368 ALA A CA 1
ATOM 3004 C C . ALA A 1 368 ? -3.644 10.374 5.315 1.00 98.12 368 ALA A C 1
ATOM 3006 O O . ALA A 1 368 ? -2.982 10.902 4.431 1.00 98.12 368 ALA A O 1
ATOM 3007 N N . LEU A 1 369 ? -4.930 10.049 5.131 1.00 98.62 369 LEU A N 1
ATOM 3008 C CA . LEU A 1 369 ? -5.653 10.300 3.878 1.00 98.62 369 LEU A CA 1
ATOM 3009 C C . LEU A 1 369 ? -5.655 11.787 3.515 1.00 98.62 369 LEU A C 1
ATOM 3011 O O . LEU A 1 369 ? -5.358 12.143 2.380 1.00 98.62 369 LEU A O 1
ATOM 3015 N N . ARG A 1 370 ? -5.960 12.662 4.478 1.00 98.00 370 ARG A N 1
ATOM 3016 C CA . ARG A 1 370 ? -5.933 14.116 4.266 1.00 98.00 370 ARG A CA 1
ATOM 3017 C C . ARG A 1 370 ? -4.541 14.612 3.874 1.00 98.00 370 ARG A C 1
ATOM 3019 O O . ARG A 1 370 ? -4.426 15.416 2.962 1.00 98.00 370 ARG A O 1
ATOM 3026 N N . PHE A 1 371 ? -3.490 14.092 4.504 1.00 98.06 371 PHE A N 1
ATOM 3027 C CA . PHE A 1 371 ? -2.113 14.396 4.113 1.00 98.06 371 PHE A CA 1
ATOM 3028 C C . PHE A 1 371 ? -1.784 13.878 2.698 1.00 98.06 371 PHE A C 1
ATOM 3030 O O . PHE A 1 371 ? -1.141 14.574 1.921 1.00 98.06 371 PHE A O 1
ATOM 3037 N N . LEU A 1 372 ? -2.241 12.674 2.336 1.00 98.69 372 LEU A N 1
ATOM 3038 C CA . LEU A 1 372 ? -2.053 12.101 0.997 1.00 98.69 372 LEU A CA 1
ATOM 3039 C C . LEU A 1 372 ? -2.796 12.894 -0.092 1.00 98.69 372 LEU A C 1
ATOM 3041 O O . LEU A 1 372 ? -2.282 12.989 -1.205 1.00 98.69 372 LEU A O 1
ATOM 3045 N N . LYS A 1 373 ? -3.950 13.498 0.230 1.00 98.62 373 LYS A N 1
ATOM 3046 C CA . LYS A 1 373 ? -4.652 14.451 -0.647 1.00 98.62 373 LYS A CA 1
ATOM 3047 C C . LYS A 1 373 ? -3.811 15.698 -0.903 1.00 98.62 373 LYS A C 1
ATOM 3049 O O . LYS A 1 373 ? -3.533 15.974 -2.063 1.00 98.62 373 LYS A O 1
ATOM 3054 N N . ASP A 1 374 ? -3.312 16.363 0.146 1.00 98.00 374 ASP A N 1
ATOM 3055 C CA . ASP A 1 374 ? -2.406 17.518 0.005 1.00 98.00 374 ASP A CA 1
ATOM 3056 C C . ASP A 1 374 ? -1.187 17.169 -0.890 1.00 98.00 374 ASP A C 1
ATOM 3058 O O . ASP A 1 374 ? -0.815 17.935 -1.779 1.00 98.00 374 ASP A O 1
ATOM 3062 N N . VAL A 1 375 ? -0.587 15.981 -0.708 1.00 98.31 375 VAL A N 1
ATOM 3063 C CA . VAL A 1 375 ? 0.544 15.500 -1.533 1.00 98.31 375 VAL A CA 1
ATOM 3064 C C . VAL A 1 375 ? 0.149 15.312 -2.999 1.00 98.31 375 VAL A C 1
ATOM 3066 O O . VAL A 1 375 ? 0.899 15.715 -3.887 1.00 98.31 375 VAL A O 1
ATOM 3069 N N . HIS A 1 376 ? -0.999 14.688 -3.272 1.00 98.38 376 HIS A N 1
ATOM 3070 C CA . HIS A 1 376 ? -1.479 14.458 -4.638 1.00 98.38 376 HIS A CA 1
ATOM 3071 C C . HIS A 1 376 ? -1.822 15.776 -5.341 1.00 98.38 376 HIS A C 1
ATOM 3073 O O . HIS A 1 376 ? -1.344 16.023 -6.451 1.00 98.38 376 HIS A O 1
ATOM 3079 N N . GLU A 1 377 ? -2.576 16.647 -4.668 1.00 97.31 377 GLU A N 1
ATOM 3080 C CA . GLU A 1 377 ? -2.982 17.954 -5.183 1.00 97.31 377 GLU A CA 1
ATOM 3081 C C . GLU A 1 377 ? -1.768 18.812 -5.550 1.00 97.31 377 GLU A C 1
ATOM 3083 O O . GLU A 1 377 ? -1.719 19.351 -6.654 1.00 97.31 377 GLU A O 1
ATOM 3088 N N . GLU A 1 378 ? -0.747 18.886 -4.692 1.00 96.00 378 GLU A N 1
ATOM 3089 C CA . GLU A 1 378 ? 0.459 19.682 -4.954 1.00 96.00 378 GLU A CA 1
ATOM 3090 C C . GLU A 1 378 ? 1.421 19.033 -5.965 1.00 96.00 378 GLU A C 1
ATOM 3092 O O . GLU A 1 378 ? 2.050 19.734 -6.771 1.00 96.00 378 GLU A O 1
ATOM 3097 N N . PHE A 1 379 ? 1.504 17.697 -6.008 1.00 96.12 379 PHE A N 1
ATOM 3098 C CA . PHE A 1 379 ? 2.272 16.997 -7.042 1.00 96.12 379 PHE A CA 1
ATOM 3099 C C . PHE A 1 379 ? 1.690 17.263 -8.438 1.00 96.12 379 PHE A C 1
ATOM 3101 O O . PHE A 1 379 ? 2.442 17.567 -9.367 1.00 96.12 379 PHE A O 1
ATOM 3108 N N . PHE A 1 380 ? 0.362 17.270 -8.578 1.00 95.75 380 PHE A N 1
ATOM 3109 C CA . PHE A 1 380 ? -0.321 17.568 -9.841 1.00 95.75 380 PHE A CA 1
ATOM 3110 C C . PHE A 1 380 ? -0.722 19.045 -10.033 1.00 95.75 380 PHE A C 1
ATOM 3112 O O . PHE A 1 380 ? -1.298 19.392 -11.068 1.00 95.75 380 PHE A O 1
ATOM 3119 N N . TYR A 1 381 ? -0.404 19.936 -9.089 1.00 93.94 381 TYR A N 1
ATOM 3120 C CA . TYR A 1 381 ? -0.633 21.375 -9.238 1.00 93.94 381 TYR A CA 1
ATOM 3121 C C . TYR A 1 381 ? 0.177 21.934 -10.415 1.00 93.94 381 TYR A C 1
ATOM 3123 O O . TYR A 1 381 ? 1.360 21.621 -10.552 1.00 93.94 381 TYR A O 1
ATOM 3131 N N . ASP A 1 382 ? -0.457 22.753 -11.263 1.00 87.25 382 ASP A N 1
ATOM 3132 C CA . ASP A 1 382 ? 0.143 23.350 -12.468 1.00 87.25 382 ASP A CA 1
ATOM 3133 C C . ASP A 1 382 ? 0.857 22.337 -13.401 1.00 87.25 382 ASP A C 1
ATOM 3135 O O . ASP A 1 382 ? 1.812 22.678 -14.098 1.00 87.25 382 ASP A O 1
ATOM 3139 N N . TRP A 1 383 ? 0.376 21.084 -13.450 1.00 87.75 383 TRP A N 1
ATOM 3140 C CA . TRP A 1 383 ? 1.007 19.967 -14.176 1.00 87.75 383 TRP A CA 1
ATOM 3141 C C . TRP A 1 383 ? 1.409 20.280 -15.627 1.00 87.75 383 TRP A C 1
ATOM 3143 O O . TRP A 1 383 ? 2.483 19.881 -16.062 1.00 87.75 383 TRP A O 1
ATOM 3153 N N . SER A 1 384 ? 0.607 21.058 -16.362 1.00 83.31 384 SER A N 1
ATOM 3154 C CA . SER A 1 384 ? 0.899 21.458 -17.751 1.00 83.31 384 SER A CA 1
ATOM 3155 C C . SER A 1 384 ? 2.146 22.339 -17.925 1.00 83.31 384 SER A C 1
ATOM 3157 O O . SER A 1 384 ? 2.564 22.573 -19.057 1.00 83.31 384 SER A O 1
ATOM 3159 N N . LYS A 1 385 ? 2.728 22.838 -16.828 1.00 80.38 385 LYS A N 1
ATOM 3160 C CA . LYS A 1 385 ? 3.954 23.650 -16.794 1.00 80.38 385 LYS A CA 1
ATOM 3161 C C . LYS A 1 385 ? 5.150 22.899 -16.196 1.00 80.38 385 LYS A C 1
ATOM 3163 O O . LYS A 1 385 ? 6.235 23.473 -16.127 1.00 80.38 385 LYS A O 1
ATOM 3168 N N . LYS A 1 386 ? 4.962 21.669 -15.701 1.00 82.81 386 LYS A N 1
ATOM 3169 C CA . LYS A 1 386 ? 6.017 20.897 -15.031 1.00 82.81 386 LYS A CA 1
ATOM 3170 C C . LYS A 1 386 ? 6.852 20.122 -16.045 1.00 82.81 386 LYS A C 1
ATOM 3172 O O . LYS A 1 386 ? 6.317 19.468 -16.934 1.00 82.81 386 LYS A O 1
ATOM 3177 N N . ASP A 1 387 ? 8.165 20.161 -15.859 1.00 85.31 387 ASP A N 1
ATOM 3178 C CA . ASP A 1 387 ? 9.076 19.215 -16.495 1.00 85.31 387 ASP A CA 1
ATOM 3179 C C . ASP A 1 387 ? 8.981 17.868 -15.761 1.00 85.31 387 ASP A C 1
ATOM 3181 O O . ASP A 1 387 ? 9.199 17.807 -14.546 1.00 85.31 387 ASP A O 1
ATOM 3185 N N . LEU A 1 388 ? 8.651 16.804 -16.497 1.00 81.81 388 LEU A N 1
ATOM 3186 C CA . LEU A 1 388 ? 8.536 15.432 -15.997 1.00 81.81 388 LEU A CA 1
ATOM 3187 C C . LEU A 1 388 ? 9.804 14.944 -15.294 1.00 81.81 388 LEU A C 1
ATOM 3189 O O . LEU A 1 388 ? 9.697 14.145 -14.366 1.00 81.81 388 LEU A O 1
ATOM 3193 N N . ASP A 1 389 ? 10.988 15.425 -15.683 1.00 82.81 389 ASP A N 1
ATOM 3194 C CA . ASP A 1 389 ? 12.218 14.996 -15.023 1.00 82.81 389 ASP A CA 1
ATOM 3195 C C . ASP A 1 389 ? 12.475 15.701 -13.682 1.00 82.81 389 ASP A C 1
ATOM 3197 O O . ASP A 1 389 ? 13.188 15.170 -12.825 1.00 82.81 389 ASP A O 1
ATOM 3201 N N . SER A 1 390 ? 11.805 16.835 -13.451 1.00 86.56 390 SER A N 1
ATOM 3202 C CA . SER A 1 390 ? 11.910 17.651 -12.236 1.00 86.56 390 SER A CA 1
ATOM 3203 C C . SER A 1 390 ? 10.951 17.268 -11.099 1.00 86.56 390 SER A C 1
ATOM 3205 O O . SER A 1 390 ? 11.151 17.715 -9.967 1.00 86.56 390 SER A O 1
ATOM 3207 N N . VAL A 1 391 ? 9.898 16.483 -11.365 1.00 91.62 391 VAL A N 1
ATOM 3208 C CA . VAL A 1 391 ? 8.866 16.188 -10.353 1.00 91.62 391 VAL A CA 1
ATOM 3209 C C . VAL A 1 391 ? 9.364 15.160 -9.336 1.00 91.62 391 VAL A C 1
ATOM 3211 O O . VAL A 1 391 ? 9.951 14.150 -9.705 1.00 91.62 391 VAL A O 1
ATOM 3214 N N . ASP A 1 392 ? 9.135 15.401 -8.042 1.00 96.31 392 ASP A N 1
ATOM 3215 C CA . ASP A 1 392 ? 9.529 14.484 -6.966 1.00 96.31 392 ASP A CA 1
ATOM 3216 C C . ASP A 1 392 ? 8.658 14.705 -5.715 1.00 96.31 392 ASP A C 1
ATOM 3218 O O . ASP A 1 392 ? 8.592 15.814 -5.179 1.00 96.31 392 ASP A O 1
ATOM 3222 N N . VAL A 1 393 ? 8.001 13.654 -5.213 1.00 97.50 393 VAL A N 1
ATOM 3223 C CA . VAL A 1 393 ? 7.221 13.701 -3.961 1.00 97.50 393 VAL A CA 1
ATOM 3224 C C . VAL A 1 393 ? 8.097 13.864 -2.716 1.00 97.50 393 VAL A C 1
ATOM 3226 O O . VAL A 1 393 ? 7.632 14.372 -1.701 1.00 97.50 393 VAL A O 1
ATOM 3229 N N . ARG A 1 394 ? 9.371 13.463 -2.747 1.00 98.12 394 ARG A N 1
ATOM 3230 C CA . ARG A 1 394 ? 10.264 13.440 -1.573 1.00 98.12 394 ARG A CA 1
ATOM 3231 C C . ARG A 1 394 ? 10.488 14.820 -0.922 1.00 98.12 394 ARG A C 1
ATOM 3233 O O . ARG A 1 394 ? 10.367 14.909 0.304 1.00 98.12 394 ARG A O 1
ATOM 3240 N N . PRO A 1 395 ? 10.795 15.911 -1.657 1.00 97.06 395 PRO A N 1
ATOM 3241 C CA . PRO A 1 395 ? 10.819 17.255 -1.071 1.00 97.06 395 PRO A CA 1
ATOM 3242 C C . PRO A 1 395 ? 9.427 17.715 -0.605 1.00 97.06 395 PRO A C 1
ATOM 3244 O O . PRO A 1 395 ? 9.316 18.318 0.464 1.00 97.06 395 PRO A O 1
ATOM 3247 N N . LEU A 1 396 ? 8.374 17.373 -1.353 1.00 96.00 396 LEU A N 1
ATOM 3248 C CA . LEU A 1 396 ? 6.993 17.765 -1.072 1.00 96.00 396 LEU A CA 1
ATOM 3249 C C . LEU A 1 396 ? 6.472 17.178 0.254 1.00 96.00 396 LEU A C 1
ATOM 3251 O O . LEU A 1 396 ? 5.947 17.911 1.092 1.00 96.00 396 LEU A O 1
ATOM 3255 N N . LEU A 1 397 ? 6.715 15.886 0.509 1.00 97.38 397 LEU A N 1
ATOM 3256 C CA . LEU A 1 397 ? 6.397 15.206 1.773 1.00 97.38 397 LEU A CA 1
ATOM 3257 C C . LEU A 1 397 ? 7.007 15.935 2.982 1.00 97.38 397 LEU A C 1
ATOM 3259 O O . LEU A 1 397 ? 6.352 16.113 4.014 1.00 97.38 397 LEU A O 1
ATOM 3263 N N . LYS A 1 398 ? 8.258 16.400 2.853 1.00 96.38 398 LYS A N 1
ATOM 3264 C CA . LYS A 1 398 ? 8.947 17.165 3.901 1.00 96.38 398 LYS A CA 1
ATOM 3265 C C . LYS A 1 398 ? 8.290 18.530 4.122 1.00 96.38 398 LYS A C 1
ATOM 3267 O O . LYS A 1 398 ? 8.121 18.937 5.271 1.00 96.38 398 LYS A O 1
ATOM 3272 N N . GLU A 1 399 ? 7.926 19.235 3.054 1.00 96.19 399 GLU A N 1
ATOM 3273 C CA . GLU A 1 399 ? 7.316 20.561 3.149 1.00 96.19 399 GLU A CA 1
ATOM 3274 C C . GLU A 1 399 ? 5.901 20.518 3.746 1.00 96.19 399 GLU A C 1
ATOM 3276 O O . GLU A 1 399 ? 5.615 21.261 4.691 1.00 96.19 399 GLU A O 1
ATOM 3281 N N . ILE A 1 400 ? 5.043 19.614 3.262 1.00 96.00 400 ILE A N 1
ATOM 3282 C CA . ILE A 1 400 ? 3.689 19.418 3.799 1.00 96.00 400 ILE A CA 1
ATOM 3283 C C . ILE A 1 400 ? 3.781 19.031 5.280 1.00 96.00 400 ILE A C 1
ATOM 3285 O O . ILE A 1 400 ? 3.107 19.639 6.111 1.00 96.00 400 ILE A O 1
ATOM 3289 N N . SER A 1 401 ? 4.695 18.126 5.661 1.00 94.00 401 SER A N 1
ATOM 3290 C CA . SER A 1 401 ? 4.921 17.765 7.072 1.00 94.00 401 SER A CA 1
ATOM 3291 C C . SER A 1 401 ? 5.288 18.974 7.948 1.00 94.00 401 SER A C 1
ATOM 3293 O O . SER A 1 401 ? 4.790 19.101 9.068 1.00 94.00 401 SER A O 1
ATOM 3295 N N . LEU A 1 402 ? 6.109 19.905 7.447 1.00 94.06 402 LEU A N 1
ATOM 3296 C CA . LEU A 1 402 ? 6.453 21.143 8.159 1.00 94.06 402 LEU A CA 1
ATOM 3297 C C . LEU A 1 402 ? 5.284 22.141 8.231 1.00 94.06 402 LEU A C 1
ATOM 3299 O O . LEU A 1 402 ? 5.148 22.848 9.231 1.00 94.06 402 LEU A O 1
ATOM 3303 N N . ARG A 1 403 ? 4.428 22.214 7.204 1.00 94.12 403 ARG A N 1
ATOM 3304 C CA . ARG A 1 403 ? 3.192 23.021 7.232 1.00 94.12 403 ARG A CA 1
ATOM 3305 C C . ARG A 1 403 ? 2.165 22.457 8.216 1.00 94.12 403 ARG A C 1
ATOM 3307 O O . ARG A 1 403 ? 1.569 23.222 8.968 1.00 94.12 403 ARG A O 1
ATOM 3314 N N . TRP A 1 404 ? 2.000 21.138 8.263 1.00 91.75 404 TRP A N 1
ATOM 3315 C CA . TRP A 1 404 ? 1.100 20.459 9.199 1.00 91.75 404 TRP A CA 1
ATOM 3316 C C . TRP A 1 404 ? 1.535 20.619 10.660 1.00 91.75 404 TRP A C 1
ATOM 3318 O O . TRP A 1 404 ? 0.692 20.908 11.504 1.00 91.75 404 TRP A O 1
ATOM 3328 N N . LYS A 1 405 ? 2.840 20.520 10.954 1.00 88.88 405 LYS A N 1
ATOM 3329 C CA . LYS A 1 405 ? 3.382 20.785 12.301 1.00 88.88 405 LYS A CA 1
ATOM 3330 C C . LYS A 1 405 ? 3.082 22.210 12.766 1.00 88.88 405 LYS A C 1
ATOM 3332 O O . LYS A 1 405 ? 2.432 22.379 13.785 1.00 88.88 405 LYS A O 1
ATOM 3337 N N . ARG A 1 406 ? 3.411 23.223 11.952 1.00 88.00 406 ARG A N 1
ATOM 3338 C CA . ARG A 1 406 ? 3.101 24.635 12.256 1.00 88.00 406 ARG A CA 1
ATOM 3339 C C . ARG A 1 406 ? 1.617 24.884 12.555 1.00 88.00 406 ARG A C 1
ATOM 3341 O O . ARG A 1 406 ? 1.303 25.542 13.541 1.00 88.00 406 ARG A O 1
ATOM 3348 N N . LYS A 1 407 ? 0.710 24.297 11.759 1.00 84.56 407 LYS A N 1
ATOM 3349 C CA . LYS A 1 407 ? -0.744 24.356 12.004 1.00 84.56 407 LYS A CA 1
ATOM 3350 C C . LYS A 1 407 ? -1.149 23.713 13.340 1.00 84.56 407 LYS A C 1
ATOM 3352 O O . LYS A 1 407 ? -2.045 24.232 13.995 1.00 84.56 407 LYS A O 1
ATOM 3357 N N . ALA A 1 408 ? -0.521 22.603 13.733 1.00 79.31 408 ALA A N 1
ATOM 3358 C CA . ALA A 1 408 ? -0.791 21.929 15.006 1.00 79.31 408 ALA A CA 1
ATOM 3359 C C . ALA A 1 408 ? -0.225 22.696 16.215 1.00 79.31 408 ALA A C 1
ATOM 3361 O O . ALA A 1 408 ? -0.877 22.761 17.253 1.00 79.31 408 ALA A O 1
ATOM 3362 N N . ASP A 1 409 ? 0.942 23.323 16.054 1.00 75.62 409 ASP A N 1
ATOM 3363 C CA . ASP A 1 409 ? 1.624 24.113 17.088 1.00 75.62 409 ASP A CA 1
ATOM 3364 C C . ASP A 1 409 ? 1.033 25.535 17.252 1.00 75.62 409 ASP A C 1
ATOM 3366 O O . ASP A 1 409 ? 1.494 26.310 18.088 1.00 75.62 409 ASP A O 1
ATOM 3370 N N . GLY A 1 410 ? 0.025 25.906 16.450 1.00 60.06 410 GLY A N 1
ATOM 3371 C CA . GLY A 1 410 ? -0.614 27.229 16.478 1.00 60.06 410 GLY A CA 1
ATOM 3372 C C . GLY A 1 410 ? 0.243 28.370 15.912 1.00 60.06 410 GLY A C 1
ATOM 3373 O O . GLY A 1 410 ? -0.105 29.537 16.079 1.00 60.06 410 GLY A O 1
ATOM 3374 N N . VAL A 1 411 ? 1.353 28.047 15.240 1.00 52.66 411 VAL A N 1
ATOM 3375 C CA . VAL A 1 411 ? 2.291 29.017 14.661 1.00 52.66 411 VAL A CA 1
ATOM 3376 C C . VAL A 1 411 ? 1.884 29.306 13.215 1.00 52.66 411 VAL A C 1
ATOM 3378 O O . VAL A 1 411 ? 2.236 28.552 12.302 1.00 52.66 411 VAL A O 1
ATOM 3381 N N . VAL A 1 412 ? 1.117 30.384 13.028 1.00 42.59 412 VAL A N 1
ATOM 3382 C CA . VAL A 1 412 ? 0.696 30.920 11.717 1.00 42.59 412 VAL A CA 1
ATOM 3383 C C . VAL A 1 412 ? 1.797 31.791 11.119 1.00 42.59 412 VAL A C 1
ATOM 3385 O O . VAL A 1 412 ? 2.212 32.745 11.811 1.00 42.59 412 VAL A O 1
#

Nearest PDB structures (foldseek):
  3ef0-assembly1_A  TM=7.740E-01  e=1.097E-15  Schizosaccharomyces pombe
  4xq0-assembly1_A  TM=7.578E-01  e=1.165E-14  Schizosaccharomyces pombe 972h-
  2q5e-assembly5_E  TM=7.993E-01  e=4.820E-10  Homo sapiens
  1t9z-assembly1_A  TM=6.654E-01  e=2.286E-10  Homo sapiens
  2hhl-assembly4_D  TM=7.015E-01  e=4.519E-09  Homo sapiens

Radius of gyration: 30.86 Å; Cα contacts (8 Å, |Δi|>4): 438; chains: 1; bounding box: 70×92×94 Å

Foldseek 3Di:
DPPPPPPPVDPPPPDPDDDPVVVVVVVCCCCQVPNDVVVVVVVVVVVVVVVVPDDDDDDDDDDDDDDDDDDDDDDDDDDDDDDDDDDDDDDDDYDDDDDDDDDDDDDDDDDDDDDDDDDDDDDDDDDDPPDDPDQFPPPDPLFKAFQQARPPRRDGHPDDPFADLVLSPNRITGHPVSLVVQQLVVAVCCCRPLLAFAEEEEPDLFFKHKDFLVQFDPVRVVVVVCQVVDLQKDWDDPPHPTIMIMGGFPLLQVLQVLNQSHHQYAYAYQDDPVVVVVVCCSRPVVCSRHNSRYHYCVSPVAADDCSNPSHDQQRYAYEEQDLVSYPPSSLRYPHFHGHDDGDDPPCVVPVVVVVQRNDNCNHRSVVVSVLVVQLSCVLCVVVVPDDPVPGGSSVVSVVSVVVVVCVVVVND

Solvent-accessible surface area (backbone atoms only — not comparable to full-atom values): 25828 Å² total; per-residue (Å²): 134,86,77,79,72,73,78,71,87,62,79,89,59,95,59,99,68,80,52,71,67,57,58,50,49,52,51,46,51,46,42,65,76,75,39,65,57,74,54,54,55,48,46,63,49,48,55,51,59,63,59,70,77,69,76,83,87,87,79,94,78,83,90,86,85,90,81,86,88,85,86,84,89,89,83,86,90,85,82,89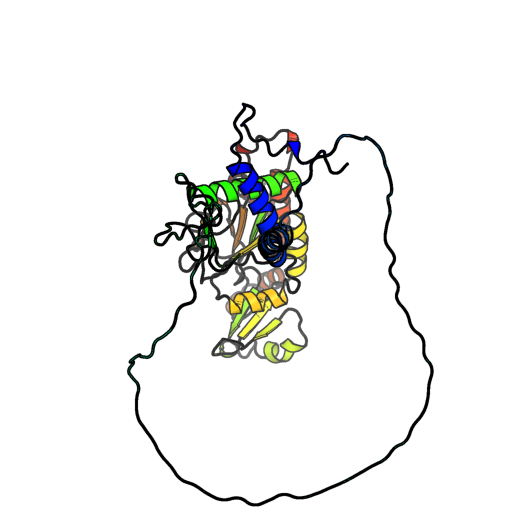,84,89,87,89,82,89,83,86,89,84,88,86,84,89,84,84,86,86,91,80,90,82,89,83,86,91,81,89,86,86,86,88,80,90,87,89,88,88,86,86,85,88,78,88,80,75,89,72,79,79,74,80,72,78,72,62,60,89,85,64,84,59,40,44,27,43,73,45,28,19,79,86,56,68,45,78,42,93,83,65,91,35,54,74,44,46,59,72,41,80,48,29,26,29,26,72,67,42,44,53,51,46,10,48,50,46,37,48,48,30,48,73,73,66,61,22,43,33,34,39,33,32,42,81,19,50,47,25,34,73,47,46,62,90,66,54,49,82,95,49,49,66,55,72,75,44,32,93,81,37,91,54,36,47,79,48,47,88,94,49,101,58,49,28,40,39,35,52,39,49,44,48,65,60,44,52,56,59,43,54,71,44,25,56,37,31,41,49,35,81,49,51,68,72,57,52,49,62,52,35,58,72,73,39,68,86,37,81,62,40,66,50,40,54,46,26,24,85,85,38,72,74,59,57,67,70,87,80,47,78,41,36,70,44,45,37,41,33,41,36,44,58,70,79,43,28,79,84,55,56,62,32,50,50,69,44,76,67,47,70,81,70,85,60,79,72,52,69,83,41,60,64,60,56,56,30,52,68,22,54,84,69,6,62,55,43,53,48,48,55,52,51,45,57,52,51,52,59,68,55,51,68,49,97,76,56,58,80,88,74,58,50,45,41,66,48,55,54,50,53,52,53,53,52,49,30,64,73,73,69,58,128

Organism: Arabidopsis thaliana (NCBI:txid3702)

pLDDT: mean 70.67, std 30.1, range [20.83, 98.94]

Sequence (412 aa):
MFEQGFNYINLGVASDGASPKLALIGEFLKQFFYSNPEETWRCGLKLRDRHEERGFTSSQSRLTVADRNFCGVPVNPTMRLNVMTRGLRTTRDSSLCPVSISSRRFRFETMSLVENLFLEPQSKRRKINPETIESPSPNCNHWFVRNKICISCYTTVDNFEGRSFDYLYKGMQMSNEALGFTKGLISQTSWLEDKKLHLVLDLDQTLIHTIKTSLLYESEKYIIEEVESRKDIKRFNTGFPEESLIKLRPFVHQFLKECNEMFSMYVYTKGGYDYARLVLEMIDPDKVYFGNRVITRRESPGFKTLDLVLADERGIVIVDDTSSVWPHDKKNLLQIARYKYFGDKSCLFSEDKKKIDESDEKGPLNTALRFLKDVHEEFFYDWSKKDLDSVDVRPLLKEISLRWKRKADGVV

InterPro domains:
  IPR004274 FCP1 homology domain [PF03031] (198-345)
  IPR004274 FCP1 homology domain [PS50969] (192-360)
  IPR004274 FCP1 homology domain [SM00577] (195-346)
  IPR011947 FCP1-like phosphatase, phosphatase domain [TIGR02250] (192-342)
  IPR023214 HAD superfamily [G3DSA:3.40.50.1000] (186-403)
  IPR036412 HAD-like superfamily [SSF56784] (185-349)
  IPR039189 CTD phosphatase Fcp1 [PTHR23081] (116-405)

Mean predicted aligned error: 16.33 Å